Protein AF-0000000080875702 (afdb_homodimer)

Sequence (538 aa):
MCSTLTVSNNPQSLYNAQATLAHLDRAATNPGAPPAPENQNDMEVRQMTYETGHYTALGKGDSSLDGCLFVHSTDPLVLIEEIMQLFQSFEKRIISLREHQASLEHRVQTLTLCEDSYKPLRNRFISTFKRDILGNATSTDLGIIGEGNQSAECGDAIADAALYTDDGERSDAKTYTSLYGLHPLIVSQIRHQETIDILNAHATTIACKEKTVSDEFHRRFAHFITVFTEHGDGFEQGYLSGDPTEVTDAYWEFMRCLNTEVRWVGDSDMCSTLTVSNNPQSLYNAQATLAHLDRAATNPGAPPAPENQNDMEVRQMTYETGHYTALGKGDSSLDGCLFVHSTDPLVLIEEIMQLFQSFEKRIISLREHQASLEHRVQTLTLCEDSYKPLRNRFISTFKRDILGNATSTDLGIIGEGNQSAECGDAIADAALYTDDGERSDAKTYTSLYGLHPLIVSQIRHQETIDILNAHATTIACKEKTVSDEFHRRFAHFITVFTEHGDGFEQGYLSGDPTEVTDAYWEFMRCLNTEVRWVGDSD

Solvent-accessible surface area (backbone atoms only — not comparable to full-atom values): 30380 Å² total; per-residue (Å²): 133,83,76,74,78,72,61,52,100,48,79,56,39,63,41,50,36,50,47,52,47,49,54,53,40,61,74,70,58,70,86,76,64,72,80,71,79,78,65,76,72,75,62,59,65,73,69,74,73,76,63,94,79,76,63,70,78,72,85,86,66,74,80,74,59,78,62,52,67,70,66,57,47,91,46,67,59,52,29,47,51,38,50,36,52,45,50,50,53,49,43,52,48,49,52,52,51,48,52,51,40,52,52,44,50,51,48,40,54,56,34,47,54,42,45,61,68,43,44,43,47,47,51,16,47,54,30,45,28,28,45,74,66,69,66,68,53,46,71,66,31,52,52,39,34,52,48,13,58,52,55,67,60,45,44,49,55,55,62,51,19,49,39,51,65,66,87,52,77,46,82,62,56,65,59,50,22,70,42,50,68,46,52,42,79,60,47,62,65,50,68,32,61,68,62,46,49,53,31,15,50,48,22,24,48,69,54,31,82,57,43,44,69,43,71,65,38,54,51,36,45,52,49,28,49,50,43,38,66,72,66,39,90,37,57,61,68,56,61,86,47,81,72,78,43,72,48,33,51,30,46,53,53,32,57,49,30,65,68,71,33,51,43,54,63,79,65,69,130,132,81,75,75,78,72,60,51,100,48,79,54,36,61,41,49,35,51,47,51,47,51,54,50,41,62,74,71,58,72,85,76,65,73,81,72,80,80,66,78,72,75,62,58,64,76,69,72,70,76,62,91,81,78,57,69,77,70,86,85,67,73,80,75,57,79,64,54,68,69,65,55,47,90,44,67,62,51,27,48,51,38,50,36,51,46,49,52,53,49,44,52,50,47,53,53,52,48,53,49,41,51,52,44,50,51,49,40,53,56,36,47,54,42,46,60,66,44,44,43,48,48,49,17,46,56,31,46,30,28,45,73,65,69,65,68,51,48,73,65,31,52,51,39,33,52,50,13,58,51,55,67,60,45,44,48,54,54,64,50,19,49,39,50,64,66,86,52,78,46,82,61,55,65,61,50,22,70,42,50,67,45,51,41,78,58,49,62,66,51,68,31,60,69,60,47,49,53,32,15,50,47,21,24,48,70,55,32,82,56,42,44,68,42,72,65,38,54,51,35,47,51,48,27,48,50,45,37,65,72,66,36,85,48,52,56,80,52,63,85,46,82,73,79,43,73,48,32,51,31,46,54,53,32,58,50,29,66,68,71,34,52,42,54,64,80,63,68,132

Structure (mmCIF, N/CA/C/O backbone):
data_AF-0000000080875702-model_v1
#
loop_
_entity.id
_entity.type
_entity.pdbx_description
1 polymer 'Uncharacterized protein'
#
loop_
_atom_site.group_PDB
_atom_site.id
_atom_site.type_symbol
_atom_site.label_atom_id
_atom_site.label_alt_id
_atom_site.label_comp_id
_atom_site.label_asym_id
_atom_site.label_entity_id
_atom_site.label_seq_id
_atom_site.pdbx_PDB_ins_code
_atom_site.Cartn_x
_atom_site.Cartn_y
_atom_site.Cartn_z
_atom_site.occupancy
_atom_site.B_iso_or_equiv
_atom_site.auth_seq_id
_atom_site.auth_comp_id
_atom_site.auth_asym_id
_atom_site.auth_atom_id
_atom_site.pdbx_PDB_model_num
ATOM 1 N N . MET A 1 1 ? -19.891 39.625 5.598 1 17.98 1 MET A N 1
ATOM 2 C CA . MET A 1 1 ? -20.062 40.938 6.238 1 17.98 1 MET A CA 1
ATOM 3 C C . MET A 1 1 ? -19.016 41.156 7.328 1 17.98 1 MET A C 1
ATOM 5 O O . MET A 1 1 ? -18.938 40.375 8.281 1 17.98 1 MET A O 1
ATOM 9 N N . CYS A 1 2 ? -17.812 41.656 6.918 1 18.47 2 CYS A N 1
ATOM 10 C CA . CYS A 1 2 ? -16.547 41.875 7.629 1 18.47 2 CYS A CA 1
ATOM 11 C C . CYS A 1 2 ? -16.75 42.875 8.766 1 18.47 2 CYS A C 1
ATOM 13 O O . CYS A 1 2 ? -17.109 44.031 8.531 1 18.47 2 CYS A O 1
ATOM 15 N N . SER A 1 3 ? -17.375 42.375 9.828 1 20.73 3 SER A N 1
ATOM 16 C CA . SER A 1 3 ? -17.703 43.281 10.945 1 20.73 3 SER A CA 1
ATOM 17 C C . SER A 1 3 ? -16.516 44.125 11.344 1 20.73 3 SER A C 1
ATOM 19 O O . SER A 1 3 ? -15.391 43.656 11.438 1 20.73 3 SER A O 1
ATOM 21 N N . THR A 1 4 ? -16.547 45.375 10.914 1 21.2 4 THR A N 1
ATOM 22 C CA . THR A 1 4 ? -15.688 46.5 11.227 1 21.2 4 THR A CA 1
ATOM 23 C C . THR A 1 4 ? -15.461 46.625 12.727 1 21.2 4 THR A C 1
ATOM 25 O O . THR A 1 4 ? -16.422 46.656 13.508 1 21.2 4 THR A O 1
ATOM 28 N N . LEU A 1 5 ? -14.422 46 13.188 1 24.83 5 LEU A N 1
ATOM 29 C CA . LEU A 1 5 ? -14.008 46.156 14.578 1 24.83 5 LEU A CA 1
ATOM 30 C C . LEU A 1 5 ? -13.734 47.625 14.883 1 24.83 5 LEU A C 1
ATOM 32 O O . LEU A 1 5 ? -12.836 48.219 14.289 1 24.83 5 LEU A O 1
ATOM 36 N N . THR A 1 6 ? -14.789 48.375 15.016 1 24.23 6 THR A N 1
ATOM 37 C CA . THR A 1 6 ? -14.648 49.75 15.477 1 24.23 6 THR A CA 1
ATOM 38 C C . THR A 1 6 ? -13.914 49.812 16.812 1 24.23 6 THR A C 1
ATOM 40 O O . THR A 1 6 ? -14.375 49.219 17.797 1 24.23 6 THR A O 1
ATOM 43 N N . VAL A 1 7 ? -12.625 49.781 16.734 1 27.42 7 VAL A N 1
ATOM 44 C CA . VAL A 1 7 ? -11.773 49.938 17.906 1 27.42 7 VAL A CA 1
ATOM 45 C C . VAL A 1 7 ? -11.953 51.344 18.484 1 27.42 7 VAL A C 1
ATOM 47 O O . VAL A 1 7 ? -11.562 52.312 17.859 1 27.42 7 VAL A O 1
ATOM 50 N N . SER A 1 8 ? -13.172 51.719 18.812 1 26 8 SER A N 1
ATOM 51 C CA . SER A 1 8 ? -13.234 52.969 19.594 1 26 8 SER A CA 1
ATOM 52 C C . SER A 1 8 ? -12.266 52.938 20.766 1 26 8 SER A C 1
ATOM 54 O O . SER A 1 8 ? -11.891 51.844 21.234 1 26 8 SER A O 1
ATOM 56 N N . ASN A 1 9 ? -11.648 54.062 21.188 1 28.95 9 ASN A N 1
ATOM 57 C CA . ASN A 1 9 ? -10.859 54.344 22.375 1 28.95 9 ASN A CA 1
ATOM 58 C C . ASN A 1 9 ? -11.336 53.5 23.562 1 28.95 9 ASN A C 1
ATOM 60 O O . ASN A 1 9 ? -11.047 53.812 24.719 1 28.95 9 ASN A O 1
ATOM 64 N N . ASN A 1 10 ? -12.461 52.719 23.359 1 27.42 10 ASN A N 1
ATOM 65 C CA . ASN A 1 10 ? -13.156 52.031 24.438 1 27.42 10 ASN A CA 1
ATOM 66 C C . ASN A 1 10 ? -12.461 50.719 24.797 1 27.42 10 ASN A C 1
ATOM 68 O O . ASN A 1 10 ? -12.016 49.969 23.906 1 27.42 10 ASN A O 1
ATOM 72 N N . PRO A 1 11 ? -12 50.438 26.141 1 34.38 11 PRO A N 1
ATOM 73 C CA . PRO A 1 11 ? -11.492 49.219 26.797 1 34.38 11 PRO A CA 1
ATOM 74 C C . PRO A 1 11 ? -12.055 47.938 26.188 1 34.38 11 PRO A C 1
ATOM 76 O O . PRO A 1 11 ? -11.492 46.875 26.406 1 34.38 11 PRO A O 1
ATOM 79 N N . GLN A 1 12 ? -13 48.188 25.344 1 35.03 12 GLN A N 1
ATOM 80 C CA . GLN A 1 12 ? -13.703 47.062 24.797 1 35.03 12 GLN A CA 1
ATOM 81 C C . GLN A 1 12 ? -12.93 46.438 23.625 1 35.03 12 GLN A C 1
ATOM 83 O O . GLN A 1 12 ? -12.984 45.25 23.391 1 35.03 12 GLN A O 1
ATOM 88 N N . SER A 1 13 ? -12.289 47.344 22.906 1 37.03 13 SER A N 1
ATOM 89 C CA . SER A 1 13 ? -11.586 46.812 21.734 1 37.03 13 SER A CA 1
ATOM 90 C C . SER A 1 13 ? -10.438 45.906 22.156 1 37.03 13 SER A C 1
ATOM 92 O O . SER A 1 13 ? -10.18 44.875 21.5 1 37.03 13 SER A O 1
ATOM 94 N N . LEU A 1 14 ? -9.781 46.344 23.203 1 38.88 14 LEU A N 1
ATOM 95 C CA . LEU A 1 14 ? -8.734 45.5 23.734 1 38.88 14 LEU A CA 1
ATOM 96 C C . LEU A 1 14 ? -9.32 44.188 24.234 1 38.88 14 LEU A C 1
ATOM 98 O O . LEU A 1 14 ? -8.695 43.125 24.125 1 38.88 14 LEU A O 1
ATOM 102 N N . TYR A 1 15 ? -10.641 44.406 24.531 1 35.31 15 TYR A N 1
ATOM 103 C CA . TYR A 1 15 ? -11.383 43.219 25 1 35.31 15 TYR A CA 1
ATOM 104 C C . TYR A 1 15 ? -11.586 42.219 23.875 1 35.31 15 TYR A C 1
ATOM 106 O O . TYR A 1 15 ? -11.445 41 24.094 1 35.31 15 TYR A O 1
ATOM 114 N N . ASN A 1 16 ? -11.859 42.844 22.859 1 38 16 ASN A N 1
ATOM 115 C CA . ASN A 1 16 ? -12.164 41.969 21.719 1 38 16 ASN A CA 1
ATOM 116 C C . ASN A 1 16 ? -10.914 41.25 21.219 1 38 16 ASN A C 1
ATOM 118 O O . ASN A 1 16 ? -10.984 40.062 20.844 1 38 16 ASN A O 1
ATOM 122 N N . ALA A 1 17 ? -9.859 41.969 21.422 1 39.41 17 ALA A N 1
ATOM 123 C CA . ALA A 1 17 ? -8.625 41.312 20.984 1 39.41 17 ALA A CA 1
ATOM 124 C C . ALA A 1 17 ? -8.258 40.156 21.922 1 39.41 17 ALA A C 1
ATOM 126 O O . ALA A 1 17 ? -7.852 39.094 21.469 1 39.41 17 ALA A O 1
ATOM 127 N N . GLN A 1 18 ? -8.523 40.438 23.219 1 41.03 18 GLN A N 1
ATOM 128 C CA . GLN A 1 18 ? -8.219 39.438 24.234 1 41.03 18 GLN A CA 1
ATOM 129 C C . GLN A 1 18 ? -9.141 38.219 24.109 1 41.03 18 GLN A C 1
ATOM 131 O O . GLN A 1 18 ? -8.695 37.094 24.219 1 41.03 18 GLN A O 1
ATOM 136 N N . ALA A 1 19 ? -10.336 38.562 23.812 1 39.66 19 ALA A N 1
ATOM 137 C CA . ALA A 1 19 ? -11.328 37.5 23.641 1 39.66 19 ALA A CA 1
ATOM 138 C C . ALA A 1 19 ? -11.016 36.656 22.406 1 39.66 19 ALA A C 1
ATOM 140 O O . ALA A 1 19 ? -11.148 35.438 22.453 1 39.66 19 ALA A O 1
ATOM 141 N N . THR A 1 20 ? -10.711 37.312 21.438 1 39 20 THR A N 1
ATOM 142 C CA . THR A 1 20 ? -10.375 36.594 20.234 1 39 20 THR A CA 1
ATOM 143 C C . THR A 1 20 ? -9.156 35.688 20.438 1 39 20 THR A C 1
ATOM 145 O O . THR A 1 20 ? -9.125 34.562 19.984 1 39 20 THR A O 1
ATOM 148 N N . LEU A 1 21 ? -8.328 36.188 21.312 1 40.44 21 LEU A N 1
ATOM 149 C CA . LEU A 1 21 ? -7.117 35.438 21.609 1 40.44 21 LEU A CA 1
ATOM 150 C C . LEU A 1 21 ? -7.434 34.219 22.5 1 40.44 21 LEU A C 1
ATOM 152 O O . LEU A 1 21 ? -6.855 33.156 22.312 1 40.44 21 LEU A O 1
ATOM 156 N N . ALA A 1 22 ? -8.43 34.469 23.297 1 39.47 22 ALA A N 1
ATOM 157 C CA . ALA A 1 22 ? -8.875 33.375 24.172 1 39.47 22 ALA A CA 1
ATOM 158 C C . ALA A 1 22 ? -9.57 32.281 23.375 1 39.47 22 ALA A C 1
ATOM 160 O O . ALA A 1 22 ? -9.438 31.094 23.672 1 39.47 22 ALA A O 1
ATOM 161 N N . HIS A 1 23 ? -10.359 32.562 22.359 1 38.97 23 HIS A N 1
ATOM 162 C CA . HIS A 1 23 ? -11.086 31.625 21.531 1 38.97 23 HIS A CA 1
ATOM 163 C C . HIS A 1 23 ? -10.133 30.844 20.641 1 38.97 23 HIS A C 1
ATOM 165 O O . HIS A 1 23 ? -10.367 29.656 20.359 1 38.97 23 HIS A O 1
ATOM 171 N N . LEU A 1 24 ? -9.234 31.438 20.188 1 39.28 24 LEU A N 1
ATOM 172 C CA . LEU A 1 24 ? -8.281 30.797 19.297 1 39.28 24 LEU A CA 1
ATOM 173 C C . LEU A 1 24 ? -7.527 29.672 20 1 39.28 24 LEU A C 1
ATOM 175 O O . LEU A 1 24 ? -7.191 28.656 19.391 1 39.28 24 LEU A O 1
ATOM 179 N N . ASP A 1 25 ? -7.32 29.797 21.234 1 37.41 25 ASP A N 1
ATOM 180 C CA . ASP A 1 25 ? -6.574 28.812 22.016 1 37.41 25 ASP A CA 1
ATOM 181 C C . ASP A 1 25 ? -7.383 27.516 22.188 1 37.41 25 ASP A C 1
ATOM 183 O O . ASP A 1 25 ? -6.82 26.422 22.234 1 37.41 25 ASP A O 1
ATOM 187 N N . ARG A 1 26 ? -8.664 27.75 22.328 1 40.12 26 ARG A N 1
ATOM 188 C CA . ARG A 1 26 ? -9.516 26.578 22.547 1 40.12 26 ARG A CA 1
ATOM 189 C C . ARG A 1 26 ? -9.547 25.688 21.297 1 40.12 26 ARG A C 1
ATOM 191 O O . ARG A 1 26 ? -9.656 24.469 21.422 1 40.12 26 ARG A O 1
ATOM 198 N N . ALA A 1 27 ? -9.516 26.234 20.266 1 36 27 ALA A N 1
ATOM 199 C CA . ALA A 1 27 ? -9.648 25.438 19.062 1 36 27 ALA A CA 1
ATOM 200 C C . ALA A 1 27 ? -8.414 24.547 18.859 1 36 27 ALA A C 1
ATOM 202 O O . ALA A 1 27 ? -8.469 23.562 18.109 1 36 27 ALA A O 1
ATOM 203 N N . ALA A 1 28 ? -7.285 24.781 19.391 1 33.25 28 ALA A N 1
ATOM 204 C CA . ALA A 1 28 ? -6.086 24.016 19.062 1 33.25 28 ALA A CA 1
ATOM 205 C C . ALA A 1 28 ? -6 22.75 19.922 1 33.25 28 ALA A C 1
ATOM 207 O O . ALA A 1 28 ? -5.16 21.891 19.672 1 33.25 28 ALA A O 1
ATOM 208 N N . THR A 1 29 ? -6.664 22.656 21.109 1 29.97 29 THR A N 1
ATOM 209 C CA . THR A 1 29 ? -6.223 21.562 21.969 1 29.97 29 THR A CA 1
ATOM 210 C C . THR A 1 29 ? -6.844 20.25 21.531 1 29.97 29 THR A C 1
ATOM 212 O O . THR A 1 29 ? -6.164 19.219 21.5 1 29.97 29 THR A O 1
ATOM 215 N N . ASN A 1 30 ? -8.055 19.719 22.234 1 28.75 30 ASN A N 1
ATOM 216 C CA . ASN A 1 30 ? -8.445 18.312 22.344 1 28.75 30 ASN A CA 1
ATOM 217 C C . ASN A 1 30 ? -9.273 17.859 21.141 1 28.75 30 ASN A C 1
ATOM 219 O O . ASN A 1 30 ? -10.414 18.297 20.969 1 28.75 30 ASN A O 1
ATOM 223 N N . PRO A 1 31 ? -8.688 17.297 20.188 1 33 31 PRO A N 1
ATOM 224 C CA . PRO A 1 31 ? -9.484 16.781 19.062 1 33 31 PRO A CA 1
ATOM 225 C C . PRO A 1 31 ? -10.68 15.953 19.531 1 33 31 PRO A C 1
ATOM 227 O O . PRO A 1 31 ? -11.648 15.789 18.781 1 33 31 PRO A O 1
ATOM 230 N N . GLY A 1 32 ? -10.445 15.062 20.5 1 32.5 32 GLY A N 1
ATOM 231 C CA . GLY A 1 32 ? -11.43 14.016 20.719 1 32.5 32 GLY A CA 1
ATOM 232 C C . GLY A 1 32 ? -12.617 14.477 21.547 1 32.5 32 GLY A C 1
ATOM 233 O O . GLY A 1 32 ? -13.406 13.656 22.016 1 32.5 32 GLY A O 1
ATOM 234 N N . ALA A 1 33 ? -12.492 15.578 22.328 1 30.84 33 ALA A N 1
ATOM 235 C CA . ALA A 1 33 ? -13.578 15.711 23.281 1 30.84 33 ALA A CA 1
ATOM 236 C C . ALA A 1 33 ? -14.898 16.016 22.578 1 30.84 33 ALA A C 1
ATOM 238 O O . ALA A 1 33 ? -14.938 16.766 21.609 1 30.84 33 ALA A O 1
ATOM 239 N N . PRO A 1 34 ? -15.992 15.078 22.766 1 32.09 34 PRO A N 1
ATOM 240 C CA . PRO A 1 34 ? -17.312 15.297 22.203 1 32.09 34 PRO A CA 1
ATOM 241 C C . PRO A 1 34 ? -17.781 16.75 22.328 1 32.09 34 PRO A C 1
ATOM 243 O O . PRO A 1 34 ? -17.328 17.469 23.219 1 32.09 34 PRO A O 1
ATOM 246 N N . PRO A 1 35 ? -18.375 17.25 21.297 1 32.28 35 PRO A N 1
ATOM 247 C CA . PRO A 1 35 ? -18.875 18.625 21.375 1 32.28 35 PRO A CA 1
ATOM 248 C C . PRO A 1 35 ? -19.812 18.844 22.562 1 32.28 35 PRO A C 1
ATOM 250 O O . PRO A 1 35 ? -20.719 18.031 22.797 1 32.28 35 PRO A O 1
ATOM 253 N N . ALA A 1 36 ? -19.328 19.375 23.672 1 29.3 36 ALA A N 1
ATOM 254 C CA . ALA A 1 36 ? -20.219 19.672 24.766 1 29.3 36 ALA A CA 1
ATOM 255 C C . ALA A 1 36 ? -21.516 20.312 24.266 1 29.3 36 ALA A C 1
ATOM 257 O O . ALA A 1 36 ? -21.516 20.953 23.219 1 29.3 36 ALA A O 1
ATOM 258 N N . PRO A 1 37 ? -22.75 19.75 24.75 1 28.61 37 PRO A N 1
ATOM 259 C CA . PRO A 1 37 ? -24.047 20.312 24.359 1 28.61 37 PRO A CA 1
ATOM 260 C C . PRO A 1 37 ? -24.047 21.828 24.312 1 28.61 37 PRO A C 1
ATOM 262 O O . PRO A 1 37 ? -23.281 22.484 25.016 1 28.61 37 PRO A O 1
ATOM 265 N N . GLU A 1 38 ? -24.594 22.375 23.266 1 30.02 38 GLU A N 1
ATOM 266 C CA . GLU A 1 38 ? -24.844 23.781 22.969 1 30.02 38 GLU A CA 1
ATOM 267 C C . GLU A 1 38 ? -25.703 24.422 24.047 1 30.02 38 GLU A C 1
ATOM 269 O O . GLU A 1 38 ? -26.938 24.375 23.969 1 30.02 38 GLU A O 1
ATOM 274 N N . ASN A 1 39 ? -25.688 23.984 25.312 1 25.3 39 ASN A N 1
ATOM 275 C CA . ASN A 1 39 ? -26.531 24.875 26.094 1 25.3 39 ASN A CA 1
ATOM 276 C C . ASN A 1 39 ? -26.234 26.344 25.812 1 25.3 39 ASN A C 1
ATOM 278 O O . ASN A 1 39 ? -25.078 26.75 25.797 1 25.3 39 ASN A O 1
ATOM 282 N N . GLN A 1 40 ? -27.172 27.047 25.156 1 27.88 40 GLN A N 1
ATOM 283 C CA . GLN A 1 40 ? -27.359 28.422 24.703 1 27.88 40 GLN A CA 1
ATOM 284 C C . GLN A 1 40 ? -26.797 29.422 25.703 1 27.88 40 GLN A C 1
ATOM 286 O O . GLN A 1 40 ? -26.219 30.438 25.312 1 27.88 40 GLN A O 1
ATOM 291 N N . ASN A 1 41 ? -27.297 29.25 26.984 1 24.61 41 ASN A N 1
ATOM 292 C CA . ASN A 1 41 ? -27.125 30.359 27.906 1 24.61 41 ASN A CA 1
ATOM 293 C C . ASN A 1 41 ? -25.656 30.641 28.188 1 24.61 41 ASN A C 1
ATOM 295 O O . ASN A 1 41 ? -25.266 31.781 28.453 1 24.61 41 ASN A O 1
ATOM 299 N N . ASP A 1 42 ? -25.016 29.531 28.516 1 24.08 42 ASP A N 1
ATOM 300 C CA . ASP A 1 42 ? -23.828 29.812 29.328 1 24.08 42 ASP A CA 1
ATOM 301 C C . ASP A 1 42 ? -22.656 30.25 28.438 1 24.08 42 ASP A C 1
ATOM 303 O O . ASP A 1 42 ? -21.672 29.516 28.297 1 24.08 42 ASP A O 1
ATOM 307 N N . MET A 1 43 ? -22.922 30.469 27.266 1 27.28 43 MET A N 1
ATOM 308 C CA . MET A 1 43 ? -21.938 31.297 26.594 1 27.28 43 MET A CA 1
ATOM 309 C C . MET A 1 43 ? -21.719 32.594 27.359 1 27.28 43 MET A C 1
ATOM 311 O O . MET A 1 43 ? -22.156 33.656 26.938 1 27.28 43 MET A O 1
ATOM 315 N N . GLU A 1 44 ? -22.109 32.5 28.656 1 24.8 44 GLU A N 1
ATOM 316 C CA . GLU A 1 44 ? -21.656 33.688 29.359 1 24.8 44 GLU A CA 1
ATOM 317 C C . GLU A 1 44 ? -20.266 34.125 28.891 1 24.8 44 GLU A C 1
ATOM 319 O O . GLU A 1 44 ? -19.297 33.375 29.047 1 24.8 44 GLU A O 1
ATOM 324 N N . VAL A 1 45 ? -20.328 34.594 27.828 1 26.34 45 VAL A N 1
ATOM 325 C CA . VAL A 1 45 ? -19.25 35.531 27.5 1 26.34 45 VAL A CA 1
ATOM 326 C C . VAL A 1 45 ? -18.75 36.219 28.766 1 26.34 45 VAL A C 1
ATOM 328 O O . VAL A 1 45 ? -19.484 37.031 29.359 1 26.34 45 VAL A O 1
ATOM 331 N N . ARG A 1 46 ? -18.266 35.375 29.656 1 27.91 46 ARG A N 1
ATOM 332 C CA . ARG A 1 46 ? -17.688 36.062 30.812 1 27.91 46 ARG A CA 1
ATOM 333 C C . ARG A 1 46 ? -17.141 37.438 30.422 1 27.91 46 ARG A C 1
ATOM 335 O O . ARG A 1 46 ? -16.234 37.5 29.578 1 27.91 46 ARG A O 1
ATOM 342 N N . GLN A 1 47 ? -18.016 38.406 30.422 1 26.42 47 GLN A N 1
ATOM 343 C CA . GLN A 1 47 ? -17.766 39.844 30.453 1 26.42 47 GLN A CA 1
ATOM 344 C C . GLN A 1 47 ? -16.547 40.188 31.312 1 26.42 47 GLN A C 1
ATOM 346 O O . GLN A 1 47 ? -16.578 39.969 32.531 1 26.42 47 GLN A O 1
ATOM 351 N N . MET A 1 48 ? -15.453 39.844 30.859 1 27.64 48 MET A N 1
ATOM 352 C CA . MET A 1 48 ? -14.328 40.438 31.578 1 27.64 48 MET A CA 1
ATOM 353 C C . MET A 1 48 ? -14.555 41.938 31.797 1 27.64 48 MET A C 1
ATOM 355 O O . MET A 1 48 ? -14.656 42.719 30.844 1 27.64 48 MET A O 1
ATOM 359 N N . THR A 1 49 ? -15.5 42.188 32.688 1 25.22 49 THR A N 1
ATOM 360 C CA . THR A 1 49 ? -15.523 43.562 33.219 1 25.22 49 THR A CA 1
ATOM 361 C C . THR A 1 49 ? -14.109 44.031 33.5 1 25.22 49 THR A C 1
ATOM 363 O O . THR A 1 49 ? -13.383 43.469 34.281 1 25.22 49 THR A O 1
ATOM 366 N N . TYR A 1 50 ? -13.531 44.531 32.5 1 27.11 50 TYR A N 1
ATOM 367 C CA . TYR A 1 50 ? -12.328 45.344 32.594 1 27.11 50 TYR A CA 1
ATOM 368 C C . TYR A 1 50 ? -12.531 46.5 33.562 1 27.11 50 TYR A C 1
ATOM 370 O O . TYR A 1 50 ? -13.156 47.5 33.219 1 27.11 50 TYR A O 1
ATOM 378 N N . GLU A 1 51 ? -12.914 46.188 34.812 1 25.38 51 GLU 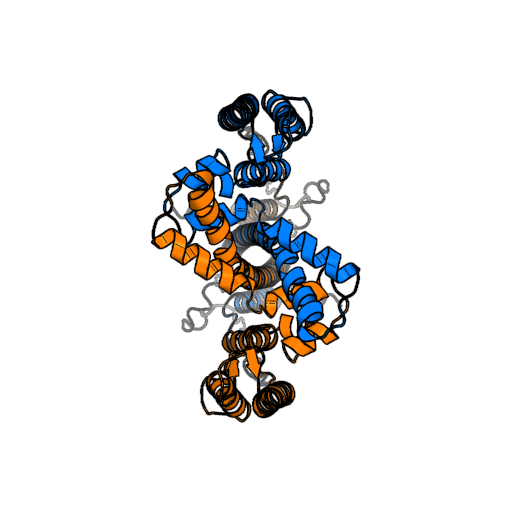A N 1
ATOM 379 C CA . GLU A 1 51 ? -12.562 47.312 35.688 1 25.38 51 GLU A CA 1
ATOM 380 C C . GLU A 1 51 ? -11.094 47.656 35.531 1 25.38 51 GLU A C 1
ATOM 382 O O . GLU A 1 51 ? -10.273 46.844 35.156 1 25.38 51 GLU A O 1
ATOM 387 N N . THR A 1 52 ? -10.547 48.938 35.812 1 26.88 52 THR A N 1
ATOM 388 C CA . THR A 1 52 ? -9.195 49.469 35.812 1 26.88 52 THR A CA 1
ATOM 389 C C . THR A 1 52 ? -8.172 48.375 36.062 1 26.88 52 THR A C 1
ATOM 391 O O . THR A 1 52 ? -7.137 48.312 35.406 1 26.88 52 THR A O 1
ATOM 394 N N . GLY A 1 53 ? -7.918 48.031 37.406 1 24.27 53 GLY A N 1
ATOM 395 C CA . GLY A 1 53 ? -6.738 47.5 38.062 1 24.27 53 GLY A CA 1
ATOM 396 C C . GLY A 1 53 ? -6.414 46.094 37.656 1 24.27 53 GLY A C 1
ATOM 397 O O . GLY A 1 53 ? -5.289 45.812 37.25 1 24.27 53 GLY A O 1
ATOM 398 N N . HIS A 1 54 ? -6.988 45.062 38.438 1 23.5 54 HIS A N 1
ATOM 399 C CA . HIS A 1 54 ? -6.5 43.719 38.719 1 23.5 54 HIS A CA 1
ATOM 400 C C . HIS A 1 54 ? -6.926 42.719 37.656 1 23.5 54 HIS A C 1
ATOM 402 O O . HIS A 1 54 ? -8.117 42.531 37.406 1 23.5 54 HIS A O 1
ATOM 408 N N . TYR A 1 55 ? -6.195 42.688 36.562 1 28.03 55 TYR A N 1
ATOM 409 C CA . TYR A 1 55 ? -6.375 41.625 35.625 1 28.03 55 TYR A CA 1
ATOM 410 C C . TYR A 1 55 ? -6.367 40.25 36.312 1 28.03 55 TYR A C 1
ATOM 412 O O . TYR A 1 55 ? -5.387 39.906 36.969 1 28.03 55 TYR A O 1
ATOM 420 N N . THR A 1 56 ? -7.371 39.938 37.062 1 25.2 56 THR A N 1
ATOM 421 C CA . THR A 1 56 ? -7.258 38.656 37.719 1 25.2 56 THR A CA 1
ATOM 422 C C . THR A 1 56 ? -7.152 37.531 36.656 1 25.2 56 THR A C 1
ATOM 424 O O . THR A 1 56 ? -7.918 37.5 35.719 1 25.2 56 THR A O 1
ATOM 427 N N . ALA A 1 57 ? -5.988 36.875 36.625 1 26.89 57 ALA A N 1
ATOM 428 C CA . ALA A 1 57 ? -5.594 35.562 36.094 1 26.89 57 ALA A CA 1
ATOM 429 C C . ALA A 1 57 ? -6.758 34.594 36.156 1 26.89 57 ALA A C 1
ATOM 431 O O . ALA A 1 57 ? -7.324 34.344 37.219 1 26.89 57 ALA A O 1
ATOM 432 N N . LEU A 1 58 ? -7.605 34.656 35.312 1 27.77 58 LEU A N 1
ATOM 433 C CA . LEU A 1 58 ? -8.578 33.562 35.406 1 27.77 58 LEU A CA 1
ATOM 434 C C . LEU A 1 58 ? -7.906 32.281 35.844 1 27.77 58 LEU A C 1
ATOM 436 O O . LEU A 1 58 ? -6.684 32.125 35.781 1 27.77 58 LEU A O 1
ATOM 440 N N . GLY A 1 59 ? -8.828 31.172 36.062 1 24.61 59 GLY A N 1
ATOM 441 C CA . GLY A 1 59 ? -8.695 29.938 36.812 1 24.61 59 GLY A CA 1
ATOM 442 C C . GLY A 1 59 ? -7.551 29.062 36.344 1 24.61 59 GLY A C 1
ATOM 443 O O . GLY A 1 59 ? -7.254 29.016 35.156 1 24.61 59 GLY A O 1
ATOM 444 N N . LYS A 1 60 ? -6.5 28.781 37.062 1 30.45 60 LYS A N 1
ATOM 445 C CA . LYS A 1 60 ? -5.438 27.781 37.219 1 30.45 60 LYS A CA 1
ATOM 446 C C . LYS A 1 60 ? -5.875 26.422 36.656 1 30.45 60 LYS A C 1
ATOM 448 O O . LYS A 1 60 ? -5.125 25.453 36.719 1 30.45 60 LYS A O 1
ATOM 453 N N . GLY A 1 61 ? -7.164 26.125 36.594 1 26.5 61 GLY A N 1
ATOM 454 C CA . GLY A 1 61 ? -7.395 24.688 36.594 1 26.5 61 GLY A CA 1
ATOM 455 C C . GLY A 1 61 ? -6.914 23.984 35.344 1 26.5 61 GLY A C 1
ATOM 456 O O . GLY A 1 61 ? -6.223 22.969 35.406 1 26.5 61 GLY A O 1
ATOM 457 N N . ASP A 1 62 ? -7.766 24 34.25 1 28.48 62 ASP A N 1
ATOM 458 C CA . ASP A 1 62 ? -7.562 22.891 33.312 1 28.48 62 ASP A CA 1
ATOM 459 C C . ASP A 1 62 ? -6.348 23.156 32.406 1 28.48 62 ASP A C 1
ATOM 461 O O . ASP A 1 62 ? -6.176 24.25 31.891 1 28.48 62 ASP A O 1
ATOM 465 N N . SER A 1 63 ? -5.164 22.422 32.625 1 29.72 63 SER A N 1
ATOM 466 C CA . SER A 1 63 ? -3.877 22.203 31.984 1 29.72 63 SER A CA 1
ATOM 467 C C . SER A 1 63 ? -3.951 22.516 30.484 1 29.72 63 SER A C 1
ATOM 469 O O . SER A 1 63 ? -2.928 22.547 29.797 1 29.72 63 SER A O 1
ATOM 471 N N . SER A 1 64 ? -5.078 22.391 29.938 1 29.11 64 SER A N 1
ATOM 472 C CA . SER A 1 64 ? -5.203 22.406 28.484 1 29.11 64 SER A CA 1
ATOM 473 C C . SER A 1 64 ? -5.125 23.828 27.938 1 29.11 64 SER A C 1
ATOM 475 O O . SER A 1 64 ? -5.172 24.047 26.734 1 29.11 64 SER A O 1
ATOM 477 N N . LEU A 1 65 ? -5.359 24.828 28.797 1 29.61 65 LEU A N 1
ATOM 478 C CA . LEU A 1 65 ? -5.332 26.234 28.406 1 29.61 65 LEU A CA 1
ATOM 479 C C . LEU A 1 65 ? -3.896 26.75 28.328 1 29.61 65 LEU A C 1
ATOM 481 O O . LEU A 1 65 ? -3.605 27.859 28.797 1 29.61 65 LEU A O 1
ATOM 485 N N . ASP A 1 66 ? -2.865 26.016 28.25 1 32.25 66 ASP A N 1
ATOM 486 C CA . ASP A 1 66 ? -1.478 26.469 28.297 1 32.25 66 ASP A CA 1
ATOM 487 C C . ASP A 1 66 ? -1.236 27.625 27.344 1 32.25 66 ASP A C 1
ATOM 489 O O . ASP A 1 66 ? -0.151 28.203 27.328 1 32.25 66 ASP A O 1
ATOM 493 N N . GLY A 1 67 ? -2.121 27.906 26.359 1 31 67 GLY A N 1
ATOM 494 C CA . GLY A 1 67 ? -1.716 28.906 25.391 1 31 67 GLY A CA 1
ATOM 495 C C . GLY A 1 67 ? -2.396 30.25 25.578 1 31 67 GLY A C 1
ATOM 496 O O . GLY A 1 67 ? -2.469 31.047 24.641 1 31 67 GLY A O 1
ATOM 497 N N . CYS A 1 68 ? -3.258 30.312 26.484 1 32.44 68 CYS A N 1
ATOM 498 C CA . CYS A 1 68 ? -3.932 31.609 26.625 1 32.44 68 CYS A CA 1
ATOM 499 C C . CYS A 1 68 ? -2.947 32.688 27.031 1 32.44 68 CYS A C 1
ATOM 501 O O . CYS A 1 68 ? -2.207 32.531 28 1 32.44 68 CYS A O 1
ATOM 503 N N . LEU A 1 69 ? -2.494 33.406 25.953 1 33.69 69 LEU A N 1
ATOM 504 C CA . LEU A 1 69 ? -1.696 34.594 26.328 1 33.69 69 LEU A CA 1
ATOM 505 C C . LEU A 1 69 ? -2.525 35.562 27.141 1 33.69 69 LEU A C 1
ATOM 507 O O . LEU A 1 69 ? -3.564 36.062 26.672 1 33.69 69 LEU A O 1
ATOM 511 N N . PHE A 1 70 ? -2.531 35.5 28.391 1 33.81 70 PHE A N 1
ATOM 512 C CA . PHE A 1 70 ? -3.111 36.469 29.297 1 33.81 70 PHE A CA 1
ATOM 513 C C . PHE A 1 70 ? -2.328 37.781 29.25 1 33.81 70 PHE A C 1
ATOM 515 O O . PHE A 1 70 ? -1.106 37.781 29.422 1 33.81 70 PHE A O 1
ATOM 522 N N . VAL A 1 71 ? -2.852 38.656 28.406 1 37 71 VAL A N 1
ATOM 523 C CA . VAL A 1 71 ? -2.227 39.969 28.5 1 37 71 VAL A CA 1
ATOM 524 C C . VAL A 1 71 ? -2.619 40.625 29.812 1 37 71 VAL A C 1
ATOM 526 O O . VAL A 1 71 ? -3.807 40.812 30.078 1 37 71 VAL A O 1
ATOM 529 N N . HIS A 1 72 ? -1.925 40.406 30.812 1 38.59 72 HIS A N 1
ATOM 530 C CA . HIS A 1 72 ? -2.221 40.938 32.125 1 38.59 72 HIS A CA 1
ATOM 531 C C . HIS A 1 72 ? -1.844 42.406 32.25 1 38.59 72 HIS A C 1
ATOM 533 O O . HIS A 1 72 ? -2.34 43.094 33.125 1 38.59 72 HIS A O 1
ATOM 539 N N . SER A 1 73 ? -0.881 42.812 31.5 1 40.81 73 SER A N 1
ATOM 540 C CA . SER A 1 73 ? -0.344 44.062 32 1 40.81 73 SER A CA 1
ATOM 541 C C . SER A 1 73 ? -1.083 45.281 31.422 1 40.81 73 SER A C 1
ATOM 543 O O . SER A 1 73 ? -1.444 45.25 30.234 1 40.81 73 SER A O 1
ATOM 545 N N . THR A 1 74 ? -1.709 46.156 32.25 1 48 74 THR A N 1
ATOM 546 C CA . THR A 1 74 ? -2.217 47.469 31.859 1 48 74 THR A CA 1
ATOM 547 C C . THR A 1 74 ? -1.12 48.312 31.219 1 48 74 THR A C 1
ATOM 549 O O . THR A 1 74 ? -1.401 49.344 30.609 1 48 74 THR A O 1
ATOM 552 N N . ASP A 1 75 ? 0.091 47.844 31.391 1 52.59 75 ASP A N 1
ATOM 553 C CA . ASP A 1 75 ? 1.22 48.5 30.734 1 52.59 75 ASP A CA 1
ATOM 554 C C . ASP A 1 75 ? 1.327 48.094 29.266 1 52.59 75 ASP A C 1
ATOM 556 O O . ASP A 1 75 ? 1.487 46.906 28.969 1 52.59 75 ASP A O 1
ATOM 560 N N . PRO A 1 76 ? 0.928 48.969 28.422 1 54.88 76 PRO A N 1
ATOM 561 C CA . PRO A 1 76 ? 0.942 48.719 26.984 1 54.88 76 PRO A CA 1
ATOM 562 C C . PRO A 1 76 ? 2.201 47.969 26.531 1 54.88 76 PRO A C 1
ATOM 564 O O . PRO A 1 76 ? 2.139 47.125 25.641 1 54.88 76 PRO A O 1
ATOM 567 N N . LEU A 1 77 ? 3.186 48.219 27.297 1 55.09 77 LEU A N 1
ATOM 568 C CA . LEU A 1 77 ? 4.445 47.594 26.906 1 55.09 77 LEU A CA 1
ATOM 569 C C . LEU A 1 77 ? 4.441 46.125 27.266 1 55.09 77 LEU A C 1
ATOM 571 O O . LEU A 1 77 ? 4.914 45.281 26.484 1 55.09 77 LEU A O 1
ATOM 575 N N . VAL A 1 78 ? 3.963 45.844 28.406 1 59.72 78 VAL A N 1
ATOM 576 C CA . VAL A 1 78 ? 3.869 44.469 28.828 1 59.72 78 VAL A CA 1
ATOM 577 C C . VAL A 1 78 ? 2.896 43.719 27.922 1 59.72 78 VAL A C 1
ATOM 579 O O . VAL A 1 78 ? 3.145 42.562 27.562 1 59.72 78 VAL A O 1
ATOM 582 N N . LEU A 1 79 ? 1.932 44.438 27.484 1 59.16 79 LEU A N 1
ATOM 583 C CA . LEU A 1 79 ? 0.94 43.844 26.609 1 59.16 79 LEU A CA 1
ATOM 584 C C . LEU A 1 79 ? 1.564 43.469 25.266 1 59.16 79 LEU A C 1
ATOM 586 O O . LEU A 1 79 ? 1.3 42.375 24.734 1 59.16 79 LEU A O 1
ATOM 590 N N . ILE A 1 80 ? 2.348 44.344 24.859 1 58.47 80 ILE A N 1
ATOM 591 C CA . ILE A 1 80 ? 2.982 44.094 23.562 1 58.47 80 ILE A CA 1
ATOM 592 C C . ILE A 1 80 ? 3.936 42.906 23.672 1 58.47 80 ILE A C 1
ATOM 594 O O . ILE A 1 80 ? 3.996 42.062 22.766 1 58.47 80 ILE A O 1
ATOM 598 N N . GLU A 1 81 ? 4.582 42.844 24.797 1 61.19 81 GLU A N 1
ATOM 599 C CA . GLU A 1 81 ? 5.504 41.75 25.016 1 61.19 81 GLU A CA 1
ATOM 600 C C . GLU A 1 81 ? 4.762 40.406 25.047 1 61.19 81 GLU A C 1
ATOM 602 O O . GLU A 1 81 ? 5.223 39.438 24.484 1 61.19 81 GLU A O 1
ATOM 607 N N . GLU A 1 82 ? 3.691 40.406 25.656 1 63.62 82 GLU A N 1
ATOM 608 C CA . GLU A 1 82 ? 2.885 39.188 25.766 1 63.62 82 GLU A CA 1
ATOM 609 C C . GLU A 1 82 ? 2.354 38.781 24.391 1 63.62 82 GLU A C 1
ATOM 611 O O . GLU A 1 82 ? 2.344 37.594 24.062 1 63.62 82 GLU A O 1
ATOM 616 N N . ILE A 1 83 ? 2.049 39.719 23.625 1 61.88 83 ILE A N 1
ATOM 617 C CA . ILE A 1 83 ? 1.525 39.469 22.297 1 61.88 83 ILE A CA 1
ATOM 618 C C . ILE A 1 83 ? 2.633 38.906 21.406 1 61.88 83 ILE A C 1
ATOM 620 O O . ILE A 1 83 ? 2.404 37.969 20.641 1 61.88 83 ILE A O 1
ATOM 624 N N . MET A 1 84 ? 3.723 39.438 21.672 1 62.22 84 MET A N 1
ATOM 625 C CA . MET A 1 84 ? 4.859 38.938 20.891 1 62.22 84 MET A CA 1
ATOM 626 C C . MET A 1 84 ? 5.203 37.5 21.25 1 62.22 84 MET A C 1
ATOM 628 O O . MET A 1 84 ? 5.527 36.719 20.359 1 62.22 84 MET A O 1
ATOM 632 N N . GLN A 1 85 ? 5.105 37.188 22.453 1 71.25 85 GLN A N 1
ATOM 633 C CA . GLN A 1 85 ? 5.352 35.812 22.875 1 71.25 85 GLN A CA 1
ATOM 634 C C . GLN A 1 85 ? 4.32 34.844 22.297 1 71.25 85 GLN A C 1
ATOM 636 O O . GLN A 1 85 ? 4.66 33.719 21.891 1 71.25 85 GLN A O 1
ATOM 641 N N . LEU A 1 86 ? 3.219 35.344 22.188 1 70.38 86 LEU A N 1
ATOM 642 C CA . LEU A 1 86 ? 2.152 34.531 21.609 1 70.38 86 LEU A CA 1
ATOM 643 C C . LEU A 1 86 ? 2.396 34.281 20.125 1 70.38 86 LEU A C 1
ATOM 645 O O . LEU A 1 86 ? 2.207 33.188 19.641 1 70.38 86 LEU A O 1
ATOM 649 N N . PHE A 1 87 ? 2.854 35.281 19.516 1 66.56 87 PHE A N 1
ATOM 650 C CA . PHE A 1 87 ? 3.16 35.156 18.094 1 66.56 87 PHE A CA 1
ATOM 651 C C . PHE A 1 87 ? 4.273 34.125 17.875 1 66.56 87 PHE A C 1
ATOM 653 O O . PHE A 1 87 ? 4.195 33.312 16.953 1 66.56 87 PHE A O 1
ATOM 660 N N . GLN A 1 88 ? 5.176 34.219 18.734 1 74 88 GLN A N 1
ATOM 661 C CA . GLN A 1 88 ? 6.281 33.281 18.609 1 74 88 GLN A CA 1
ATOM 662 C C . GLN A 1 88 ? 5.812 31.859 18.828 1 74 88 GLN A C 1
ATOM 664 O O . GLN A 1 88 ? 6.258 30.938 18.141 1 74 88 GLN A O 1
ATOM 669 N N . SER A 1 89 ? 4.988 31.75 19.734 1 78.5 89 SER A N 1
ATOM 670 C CA . SER A 1 89 ? 4.449 30.422 20 1 78.5 89 SER A CA 1
ATOM 671 C C . SER A 1 89 ? 3.658 29.891 18.812 1 78.5 89 SER A C 1
ATOM 673 O O . SER A 1 89 ? 3.775 28.719 18.453 1 78.5 89 SER A O 1
ATOM 675 N N . PHE A 1 90 ? 2.928 30.766 18.141 1 74.44 90 PHE A N 1
ATOM 676 C CA . PHE A 1 90 ? 2.152 30.375 16.969 1 74.44 90 PHE A CA 1
ATOM 677 C C . PHE A 1 90 ? 3.07 30 15.812 1 74.44 90 PHE A C 1
ATOM 679 O O . PHE A 1 90 ? 2.824 29.016 15.109 1 74.44 90 PHE A O 1
ATOM 686 N N . GLU A 1 91 ? 3.982 30.672 15.727 1 74.75 91 GLU A N 1
ATOM 687 C CA . GLU A 1 91 ? 4.938 30.391 14.656 1 74.75 91 GLU A CA 1
ATOM 688 C C . GLU A 1 91 ? 5.602 29.031 14.844 1 74.75 91 GLU A C 1
ATOM 690 O O . GLU A 1 91 ? 5.734 28.266 13.891 1 74.75 91 GLU A O 1
ATOM 695 N N . LYS A 1 92 ? 5.996 28.844 16.031 1 82.06 92 LYS A N 1
ATOM 696 C CA . LYS A 1 92 ? 6.609 27.547 16.328 1 82.06 92 LYS A CA 1
ATOM 697 C C . LYS A 1 92 ? 5.641 26.406 16.047 1 82.06 92 LYS A C 1
ATOM 699 O O . LYS A 1 92 ? 6.035 25.359 15.516 1 82.06 92 LYS A O 1
ATOM 704 N N . ARG A 1 93 ? 4.465 26.688 16.359 1 83.56 93 ARG A N 1
ATOM 705 C CA . ARG A 1 93 ? 3.451 25.656 16.125 1 83.56 93 ARG A CA 1
ATOM 706 C C . ARG A 1 93 ? 3.227 25.438 14.641 1 83.56 93 ARG A C 1
ATOM 708 O O . ARG A 1 93 ? 3.111 24.297 14.195 1 83.56 93 ARG A O 1
ATOM 715 N N . ILE A 1 94 ? 3.195 26.406 13.922 1 82.56 94 ILE A N 1
ATOM 716 C CA . ILE A 1 94 ? 2.969 26.312 12.484 1 82.56 94 ILE A CA 1
ATOM 717 C C . ILE A 1 94 ? 4.137 25.594 11.82 1 82.56 94 ILE A C 1
ATOM 719 O O . ILE A 1 94 ? 3.932 24.719 10.977 1 82.56 94 ILE A O 1
ATOM 723 N N . ILE A 1 95 ? 5.289 25.906 12.281 1 85.38 95 ILE A N 1
ATOM 724 C CA . ILE A 1 95 ? 6.477 25.25 11.742 1 85.38 95 ILE A CA 1
ATOM 725 C C . ILE A 1 95 ? 6.426 23.75 12.047 1 85.38 95 ILE A C 1
ATOM 727 O O . ILE A 1 95 ? 6.668 22.922 11.172 1 85.38 95 ILE A O 1
ATOM 731 N N . SER A 1 96 ? 6.055 23.438 13.227 1 90.12 96 SER A N 1
ATOM 732 C CA . SER A 1 96 ? 5.961 22.031 13.633 1 90.12 96 SER A CA 1
ATOM 733 C C . SER A 1 96 ? 4.91 21.297 12.812 1 90.12 96 SER A C 1
ATOM 735 O O . SER A 1 96 ? 5.148 20.172 12.367 1 90.12 96 SER A O 1
ATOM 737 N N . LEU A 1 97 ? 3.828 21.938 12.555 1 89.44 97 LEU A N 1
ATOM 738 C CA . LEU A 1 97 ? 2.748 21.328 11.789 1 89.44 97 LEU A CA 1
ATOM 739 C C . LEU A 1 97 ? 3.16 21.125 10.336 1 89.44 97 LEU A C 1
ATOM 741 O O . LEU A 1 97 ? 2.854 20.094 9.734 1 89.44 97 LEU A O 1
ATOM 745 N N . ARG A 1 98 ? 3.877 21.953 9.859 1 88.56 98 ARG A N 1
ATOM 746 C CA . ARG A 1 98 ? 4.332 21.859 8.477 1 88.56 98 ARG A CA 1
ATOM 747 C C . ARG A 1 98 ? 5.352 20.734 8.312 1 88.56 98 ARG A C 1
ATOM 749 O O . ARG A 1 98 ? 5.332 20 7.32 1 88.56 98 ARG A O 1
ATOM 756 N N . GLU A 1 99 ? 6.203 20.641 9.258 1 91.06 99 GLU A N 1
ATOM 757 C CA . GLU A 1 99 ? 7.188 19.562 9.234 1 91.06 99 GLU A CA 1
ATOM 758 C C . GLU A 1 99 ? 6.512 18.188 9.32 1 91.06 99 GLU A C 1
ATOM 760 O O . GLU A 1 99 ? 6.863 17.266 8.586 1 91.06 99 GLU A O 1
ATOM 765 N N . HIS A 1 100 ? 5.594 18.188 10.18 1 93.81 100 HIS A N 1
ATOM 766 C CA . HIS A 1 100 ? 4.848 16.938 10.305 1 93.81 100 HIS A CA 1
ATOM 767 C C . HIS A 1 100 ? 4.066 16.625 9.031 1 93.81 100 HIS A C 1
ATOM 769 O O . HIS A 1 100 ? 4.023 15.477 8.586 1 93.81 100 HIS A O 1
ATOM 775 N N . GLN A 1 101 ? 3.527 17.578 8.469 1 91.81 101 GLN A N 1
ATOM 776 C CA . GLN A 1 101 ? 2.791 17.422 7.219 1 91.81 101 GLN A CA 1
ATOM 777 C C . GLN A 1 101 ? 3.705 16.938 6.098 1 91.81 101 GLN A C 1
ATOM 779 O O . GLN A 1 101 ? 3.328 16.047 5.324 1 91.81 101 GLN A O 1
ATOM 784 N N . ALA A 1 102 ? 4.801 17.5 6.07 1 90.5 102 ALA A N 1
ATOM 785 C CA . ALA A 1 102 ? 5.766 17.094 5.055 1 90.5 102 ALA A CA 1
ATOM 786 C C . ALA A 1 102 ? 6.152 15.625 5.23 1 90.5 102 ALA A C 1
ATOM 788 O O . ALA A 1 102 ? 6.266 14.883 4.25 1 90.5 102 ALA A O 1
ATOM 789 N N . SER A 1 103 ? 6.309 15.25 6.434 1 92.31 103 SER A N 1
ATOM 790 C CA . SER A 1 103 ? 6.633 13.859 6.73 1 92.31 103 SER A CA 1
ATOM 791 C C . SER A 1 103 ? 5.496 12.93 6.32 1 92.31 103 SER A C 1
ATOM 793 O O . SER A 1 103 ? 5.738 11.875 5.723 1 92.31 103 SER A O 1
ATOM 795 N N . LEU A 1 104 ? 4.336 13.359 6.578 1 93.81 104 LEU A N 1
ATOM 796 C CA . LEU A 1 104 ? 3.17 12.562 6.215 1 93.81 104 LEU A CA 1
ATOM 797 C C . LEU A 1 104 ? 3.018 12.484 4.699 1 93.81 104 LEU A C 1
ATOM 799 O O . LEU A 1 104 ? 2.668 11.43 4.156 1 93.81 104 LEU A O 1
ATOM 803 N N . GLU A 1 105 ? 3.279 13.516 4.113 1 91.62 105 GLU A N 1
ATOM 804 C CA . GLU A 1 105 ? 3.186 13.539 2.656 1 91.62 105 GLU A CA 1
ATOM 805 C C . GLU A 1 105 ? 4.203 12.594 2.023 1 91.62 105 GLU A C 1
ATOM 807 O O . GLU A 1 105 ? 3.889 11.883 1.064 1 91.62 105 GLU A O 1
ATOM 812 N N . HIS A 1 106 ? 5.301 12.586 2.57 1 88.69 106 HIS A N 1
ATOM 813 C CA . HIS A 1 106 ? 6.328 11.664 2.104 1 88.69 106 HIS A CA 1
ATOM 814 C C . HIS A 1 106 ? 5.902 10.211 2.312 1 88.69 106 HIS A C 1
ATOM 816 O O . HIS A 1 106 ? 6.062 9.383 1.419 1 88.69 106 HIS A O 1
ATOM 822 N N . ARG A 1 107 ? 5.402 9.992 3.393 1 90.81 107 ARG A N 1
ATOM 823 C CA . ARG A 1 107 ? 4.934 8.648 3.695 1 90.81 107 ARG A CA 1
ATOM 824 C C . ARG A 1 107 ? 3.801 8.242 2.76 1 90.81 107 ARG A C 1
ATOM 826 O O . ARG A 1 107 ? 3.766 7.105 2.275 1 90.81 107 ARG A O 1
ATOM 833 N N . VAL A 1 108 ? 2.98 9.133 2.541 1 91.69 108 VAL A N 1
ATOM 834 C CA . VAL A 1 108 ? 1.876 8.867 1.623 1 91.69 108 VAL A CA 1
ATOM 835 C C . VAL A 1 108 ? 2.422 8.547 0.235 1 91.69 108 VAL A C 1
ATOM 837 O O . VAL A 1 108 ? 1.944 7.621 -0.427 1 91.69 108 VAL A O 1
ATOM 840 N N . GLN A 1 109 ? 3.357 9.219 -0.148 1 88.56 109 GLN A N 1
ATOM 841 C CA . GLN A 1 109 ? 3.949 8.977 -1.459 1 88.56 109 GLN A CA 1
ATOM 842 C C . GLN A 1 109 ? 4.543 7.574 -1.541 1 88.56 109 GLN A C 1
ATOM 844 O O . GLN A 1 109 ? 4.297 6.844 -2.504 1 88.56 109 GLN A O 1
ATOM 849 N N . THR A 1 110 ? 5.223 7.211 -0.571 1 86.94 110 THR A N 1
ATOM 850 C CA . THR A 1 110 ? 5.855 5.898 -0.53 1 86.94 110 THR A CA 1
ATOM 851 C C . THR A 1 110 ? 4.805 4.793 -0.494 1 86.94 110 THR A C 1
ATOM 853 O O . THR A 1 110 ? 4.898 3.816 -1.242 1 86.94 110 THR A O 1
ATOM 856 N N . LEU A 1 111 ? 3.846 5.023 0.293 1 91.38 111 LEU A N 1
ATOM 857 C CA . LEU A 1 111 ? 2.807 4.012 0.457 1 91.38 111 LEU A CA 1
ATOM 858 C C . LEU A 1 111 ? 1.953 3.902 -0.802 1 91.38 111 LEU A C 1
ATOM 860 O O . LEU A 1 111 ? 1.459 2.82 -1.129 1 91.38 111 LEU A O 1
ATOM 864 N N . THR A 1 112 ? 1.872 5.023 -1.448 1 90.5 112 THR A N 1
ATOM 865 C CA . THR A 1 112 ? 1.112 5.02 -2.693 1 90.5 112 THR A CA 1
ATOM 866 C C . THR A 1 112 ? 1.801 4.148 -3.742 1 90.5 112 THR A C 1
ATOM 868 O O . THR A 1 112 ? 1.136 3.451 -4.512 1 90.5 112 THR A O 1
ATOM 871 N N . LEU A 1 113 ? 3.064 4.145 -3.762 1 88.06 113 LEU A N 1
ATOM 872 C CA . LEU A 1 113 ? 3.807 3.281 -4.672 1 88.06 113 LEU A CA 1
ATOM 873 C C . LEU A 1 113 ? 3.51 1.812 -4.391 1 88.06 113 LEU A C 1
ATOM 875 O O . LEU A 1 113 ? 3.32 1.024 -5.32 1 88.06 113 LEU A O 1
ATOM 879 N N . CYS A 1 114 ? 3.48 1.497 -3.219 1 89.56 114 CYS A N 1
ATOM 880 C CA . CYS A 1 114 ? 3.17 0.129 -2.818 1 89.56 114 CYS A CA 1
ATOM 881 C C . CYS A 1 114 ? 1.753 -0.252 -3.23 1 89.56 114 CYS A C 1
ATOM 883 O O . CYS A 1 114 ? 1.522 -1.354 -3.729 1 89.56 114 CYS A O 1
ATOM 885 N N . GLU A 1 115 ? 0.895 0.638 -2.961 1 91.5 115 GLU A N 1
ATOM 886 C CA . GLU A 1 115 ? -0.492 0.403 -3.354 1 91.5 115 GLU A CA 1
ATOM 887 C C . GLU A 1 115 ? -0.606 0.153 -4.855 1 91.5 115 GLU A C 1
ATOM 889 O O . GLU A 1 115 ? -1.305 -0.767 -5.285 1 91.5 115 GLU A O 1
ATOM 894 N N . ASP A 1 116 ? 0.069 0.912 -5.59 1 91.38 116 ASP A N 1
ATOM 895 C CA . ASP A 1 116 ? 0.032 0.792 -7.043 1 91.38 116 ASP A CA 1
ATOM 896 C C . ASP A 1 116 ? 0.57 -0.564 -7.496 1 91.38 116 ASP A C 1
ATOM 898 O O . ASP A 1 116 ? 0.053 -1.158 -8.445 1 91.38 116 ASP A O 1
ATOM 902 N N . SER A 1 117 ? 1.55 -0.995 -6.824 1 92.94 117 SER A N 1
ATOM 903 C CA . SER A 1 117 ? 2.15 -2.281 -7.152 1 92.94 117 SER A CA 1
ATOM 904 C C . SER A 1 117 ? 1.245 -3.438 -6.746 1 92.94 117 SER A C 1
ATOM 906 O O . SER A 1 117 ? 1.325 -4.527 -7.312 1 92.94 117 SER A O 1
ATOM 908 N N . TYR A 1 118 ? 0.407 -3.174 -5.785 1 95 118 TYR A N 1
ATOM 909 C CA . TYR A 1 118 ? -0.487 -4.195 -5.246 1 95 118 TYR A CA 1
ATOM 910 C C . TYR A 1 118 ? -1.749 -4.316 -6.094 1 95 118 TYR A C 1
ATOM 912 O O . TYR A 1 118 ? -2.375 -5.375 -6.137 1 95 118 TYR A O 1
ATOM 920 N N . LYS A 1 119 ? -2.072 -3.354 -6.844 1 94.31 119 LYS A N 1
ATOM 921 C CA . LYS A 1 119 ? -3.332 -3.26 -7.574 1 94.31 119 LYS A CA 1
ATOM 922 C C . LYS A 1 119 ? -3.461 -4.387 -8.594 1 94.31 119 LYS A C 1
ATOM 924 O O . LYS A 1 119 ? -4.504 -5.043 -8.68 1 94.31 119 LYS A O 1
ATOM 929 N N . PRO A 1 120 ? -2.406 -4.648 -9.352 1 95.62 120 PRO A N 1
ATOM 930 C CA . PRO A 1 120 ? -2.566 -5.719 -10.344 1 95.62 120 PRO A CA 1
ATOM 931 C C . PRO A 1 120 ? -2.885 -7.066 -9.703 1 95.62 120 PRO A C 1
ATOM 933 O O . PRO A 1 120 ? -3.609 -7.879 -10.281 1 95.62 120 PRO A O 1
ATOM 936 N N . LEU A 1 121 ? -2.371 -7.285 -8.602 1 96.5 121 LEU A N 1
ATOM 937 C CA . LEU A 1 121 ? -2.625 -8.539 -7.898 1 96.5 121 LEU A CA 1
ATOM 938 C C . LEU A 1 121 ? -4.07 -8.609 -7.414 1 96.5 121 LEU A C 1
ATOM 940 O O . LEU A 1 121 ? -4.703 -9.664 -7.48 1 96.5 121 LEU A O 1
ATOM 944 N N . ARG A 1 122 ? -4.504 -7.523 -6.996 1 96.88 122 ARG A N 1
ATOM 945 C CA . ARG A 1 122 ? -5.887 -7.465 -6.527 1 96.88 122 ARG A CA 1
ATOM 946 C C . ARG A 1 122 ? -6.863 -7.59 -7.691 1 96.88 122 ARG A C 1
ATOM 948 O O . ARG A 1 122 ? -7.879 -8.281 -7.582 1 96.88 122 ARG A O 1
ATOM 955 N N . ASN A 1 123 ? -6.527 -6.953 -8.789 1 96.81 123 ASN A N 1
ATOM 956 C CA . ASN A 1 123 ? -7.324 -7.125 -10 1 96.81 123 ASN A CA 1
ATOM 957 C C . ASN A 1 123 ? -7.395 -8.586 -10.422 1 96.81 123 ASN A C 1
ATOM 959 O O . ASN A 1 123 ? -8.461 -9.078 -10.797 1 96.81 123 ASN A O 1
ATOM 963 N N . ARG A 1 124 ? -6.34 -9.211 -10.289 1 97.12 124 ARG A N 1
ATOM 964 C CA . ARG A 1 124 ? -6.27 -10.633 -10.633 1 97.12 124 ARG A CA 1
ATOM 965 C C . ARG A 1 124 ? -7.211 -11.453 -9.758 1 97.12 124 ARG A C 1
ATOM 967 O O . ARG A 1 124 ? -7.898 -12.352 -10.25 1 97.12 124 ARG A O 1
ATOM 974 N N . PHE A 1 125 ? -7.219 -11.18 -8.516 1 97.81 125 PHE A N 1
ATOM 975 C CA . PHE A 1 125 ? -8.07 -11.906 -7.582 1 97.81 125 PHE A CA 1
ATOM 976 C C . PHE A 1 125 ? -9.531 -11.844 -8.016 1 97.81 125 PHE A C 1
ATOM 978 O O . PHE A 1 125 ? -10.195 -12.875 -8.117 1 97.81 125 PHE A O 1
ATOM 985 N N . ILE A 1 126 ? -9.922 -10.656 -8.312 1 97.94 126 ILE A N 1
ATOM 986 C CA . ILE A 1 126 ? -11.328 -10.445 -8.664 1 97.94 126 ILE A CA 1
ATOM 987 C C . ILE A 1 126 ? -11.633 -11.125 -10 1 97.94 126 ILE A C 1
ATOM 989 O O . ILE A 1 126 ? -12.648 -11.805 -10.141 1 97.94 126 ILE A O 1
ATOM 993 N N . SER A 1 127 ? -10.766 -10.953 -10.93 1 98.12 127 SER A N 1
ATOM 994 C CA . SER A 1 127 ? -10.984 -11.539 -12.25 1 98.12 127 SER A CA 1
ATOM 995 C C . SER A 1 127 ? -10.898 -13.062 -12.195 1 98.12 127 SER A C 1
ATOM 997 O O . SER A 1 127 ? -11.594 -13.758 -12.938 1 98.12 127 SER A O 1
ATOM 999 N N . THR A 1 128 ? -10.086 -13.586 -11.336 1 97.88 128 THR A N 1
ATOM 1000 C CA . THR A 1 128 ? -10.031 -15.031 -11.141 1 97.88 128 THR A CA 1
ATOM 1001 C C . THR A 1 128 ? -11.336 -15.547 -10.547 1 97.88 128 THR A C 1
ATOM 1003 O O . THR A 1 128 ? -11.82 -16.625 -10.93 1 97.88 128 THR A O 1
ATOM 1006 N N . PHE A 1 129 ? -11.883 -14.812 -9.641 1 97.94 129 PHE A N 1
ATOM 1007 C CA . PHE A 1 129 ? -13.188 -15.141 -9.078 1 97.94 129 PHE A CA 1
ATOM 1008 C C . PHE A 1 129 ? -14.25 -15.211 -10.164 1 97.94 129 PHE A C 1
ATOM 1010 O O . PHE A 1 129 ? -15.055 -16.141 -10.195 1 97.94 129 PHE A O 1
ATOM 1017 N N . LYS A 1 130 ? -14.211 -14.266 -11.055 1 97.88 130 LYS A N 1
ATOM 1018 C CA . LYS A 1 130 ? -15.148 -14.25 -12.172 1 97.88 130 LYS A CA 1
ATOM 1019 C C . LYS A 1 130 ? -14.984 -15.484 -13.055 1 97.88 130 LYS A C 1
ATOM 1021 O O . LYS A 1 130 ? -15.969 -16.078 -13.492 1 97.88 130 LYS A O 1
ATOM 1026 N N . ARG A 1 131 ? -13.781 -15.812 -13.266 1 97.62 131 ARG A N 1
ATOM 1027 C CA . ARG A 1 131 ? -13.484 -16.938 -14.148 1 97.62 131 ARG A CA 1
ATOM 1028 C C . ARG A 1 131 ? -13.852 -18.266 -13.492 1 97.62 131 ARG A C 1
ATOM 1030 O O . ARG A 1 131 ? -14.586 -19.062 -14.078 1 97.62 131 ARG A O 1
ATOM 1037 N N . ASP A 1 132 ? -13.445 -18.438 -12.305 1 95.94 132 ASP A N 1
ATOM 1038 C CA . ASP A 1 132 ? -13.445 -19.766 -11.695 1 95.94 132 ASP A CA 1
ATOM 1039 C C . ASP A 1 132 ? -14.766 -20.031 -10.969 1 95.94 132 ASP A C 1
ATOM 1041 O O . ASP A 1 132 ? -15.172 -21.188 -10.828 1 95.94 132 ASP A O 1
ATOM 1045 N N . ILE A 1 133 ? -15.367 -19 -10.5 1 95.88 133 ILE A N 1
ATOM 1046 C CA . ILE A 1 133 ? -16.516 -19.219 -9.641 1 95.88 133 ILE A CA 1
ATOM 1047 C C . ILE A 1 133 ? -17.781 -18.75 -10.344 1 95.88 133 ILE A C 1
ATOM 1049 O O . ILE A 1 133 ? -18.734 -19.516 -10.508 1 95.88 133 ILE A O 1
ATOM 1053 N N . LEU A 1 134 ? -17.734 -17.531 -10.828 1 96.31 134 LEU A N 1
ATOM 1054 C CA . LEU A 1 134 ? -18.938 -16.969 -11.43 1 96.31 134 LEU A CA 1
ATOM 1055 C C . LEU A 1 134 ? -19.125 -17.5 -12.852 1 96.31 134 LEU A C 1
ATOM 1057 O O . LEU A 1 134 ? -20.25 -17.484 -13.367 1 96.31 134 LEU A O 1
ATOM 1061 N N . GLY A 1 135 ? -18.062 -17.797 -13.531 1 96.44 135 GLY A N 1
ATOM 1062 C CA . GLY A 1 135 ? -18.125 -18.312 -14.891 1 96.44 135 GLY A CA 1
ATOM 1063 C C . GLY A 1 135 ? -18.453 -17.234 -15.914 1 96.44 135 GLY A C 1
ATOM 1064 O O . GLY A 1 135 ? -19.016 -17.531 -16.969 1 96.44 135 GLY A O 1
ATOM 1065 N N . ASN A 1 136 ? -18.141 -15.984 -15.633 1 96.5 136 ASN A N 1
ATOM 1066 C CA . ASN A 1 136 ? -18.516 -14.906 -16.531 1 96.5 136 ASN A CA 1
ATOM 1067 C C . ASN A 1 136 ? -17.312 -14.023 -16.875 1 96.5 136 ASN A C 1
ATOM 1069 O O . ASN A 1 136 ? -17.469 -12.844 -17.188 1 96.5 136 ASN A O 1
ATOM 1073 N N . ALA A 1 137 ? -16.188 -14.531 -16.828 1 97.25 137 ALA A N 1
ATOM 1074 C CA . ALA A 1 137 ? -14.977 -13.789 -17.172 1 97.25 137 ALA A CA 1
ATOM 1075 C C . ALA A 1 137 ? -14.969 -13.383 -18.641 1 97.25 137 ALA A C 1
ATOM 1077 O O . ALA A 1 137 ? -15.367 -14.156 -19.516 1 97.25 137 ALA A O 1
ATOM 1078 N N . THR A 1 138 ? -14.57 -12.195 -18.875 1 97.19 138 THR A N 1
ATOM 1079 C CA . THR A 1 138 ? -14.414 -11.672 -20.219 1 97.19 138 THR A CA 1
ATOM 1080 C C . THR A 1 138 ? -12.961 -11.781 -20.672 1 97.19 138 THR A C 1
ATOM 1082 O O . THR A 1 138 ? -12.094 -12.195 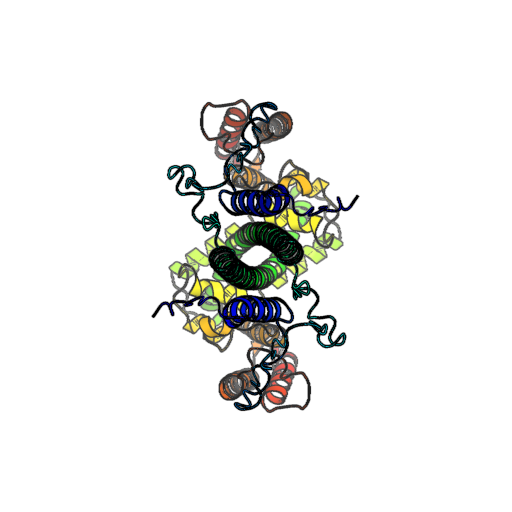-19.906 1 97.19 138 THR A O 1
ATOM 1085 N N . SER A 1 139 ? -12.789 -11.406 -21.938 1 97.25 139 SER A N 1
ATOM 1086 C CA . SER A 1 139 ? -11.422 -11.367 -22.438 1 97.25 139 SER A CA 1
ATOM 1087 C C . SER A 1 139 ? -10.57 -10.367 -21.656 1 97.25 139 SER A C 1
ATOM 1089 O O . SER A 1 139 ? -9.375 -10.602 -21.438 1 97.25 139 SER A O 1
ATOM 1091 N N . THR A 1 140 ? -11.203 -9.359 -21.266 1 96.38 140 THR A N 1
ATOM 1092 C CA . THR A 1 140 ? -10.516 -8.375 -20.438 1 96.38 140 THR A CA 1
ATOM 1093 C C . THR A 1 140 ? -10.062 -8.992 -19.125 1 96.38 140 THR A C 1
ATOM 1095 O O . THR A 1 140 ? -8.945 -8.734 -18.672 1 96.38 140 THR A O 1
ATOM 1098 N N . ASP A 1 141 ? -10.883 -9.797 -18.578 1 97.56 141 ASP A N 1
ATOM 1099 C CA . ASP A 1 141 ? -10.531 -10.461 -17.328 1 97.56 141 ASP A CA 1
ATOM 1100 C C . ASP A 1 141 ? -9.312 -11.367 -17.516 1 97.56 141 ASP A C 1
ATOM 1102 O O . ASP A 1 141 ? -8.453 -11.438 -16.641 1 97.56 141 ASP A O 1
ATOM 1106 N N . LEU A 1 142 ? -9.289 -12.008 -18.609 1 97.94 142 LEU A N 1
ATOM 1107 C CA . LEU A 1 142 ? -8.156 -12.883 -18.891 1 97.94 142 LEU A CA 1
ATOM 1108 C C . LEU A 1 142 ? -6.867 -12.086 -19 1 97.94 142 LEU A C 1
ATOM 1110 O O . LEU A 1 142 ? -5.816 -12.516 -18.516 1 97.94 142 LEU A O 1
ATOM 1114 N N . GLY A 1 143 ? -6.996 -10.938 -19.641 1 96.94 143 GLY A N 1
ATOM 1115 C CA . GLY A 1 143 ? -5.852 -10.047 -19.688 1 96.94 143 GLY A CA 1
ATOM 1116 C C . GLY A 1 143 ? -5.398 -9.578 -18.312 1 96.94 143 GLY A C 1
ATOM 1117 O O . GLY A 1 143 ? -4.199 -9.547 -18.031 1 96.94 143 GLY A O 1
ATOM 1118 N N . ILE A 1 144 ? -6.301 -9.297 -17.531 1 96.81 144 ILE A N 1
ATOM 1119 C CA . ILE A 1 144 ? -6.031 -8.836 -16.172 1 96.81 144 ILE A CA 1
ATOM 1120 C C . ILE A 1 144 ? -5.332 -9.945 -15.383 1 96.81 144 ILE A C 1
ATOM 1122 O O . ILE A 1 144 ? -4.375 -9.68 -14.648 1 96.81 144 ILE A O 1
ATOM 1126 N N . ILE A 1 145 ? -5.828 -11.094 -15.516 1 97.12 145 ILE A N 1
ATOM 1127 C CA . ILE A 1 145 ? -5.227 -12.227 -14.836 1 97.12 145 ILE A CA 1
ATOM 1128 C C . ILE A 1 145 ? -3.773 -12.391 -15.281 1 97.12 145 ILE A C 1
ATOM 1130 O O . ILE A 1 145 ? -2.883 -12.602 -14.453 1 97.12 145 ILE A O 1
ATOM 1134 N N . GLY A 1 146 ? -3.547 -12.297 -16.562 1 96.06 146 GLY A N 1
ATOM 1135 C CA . GLY A 1 146 ? -2.188 -12.367 -17.078 1 96.06 146 GLY A CA 1
ATOM 1136 C C . GLY A 1 146 ? -1.278 -11.297 -16.5 1 96.06 146 GLY A C 1
ATOM 1137 O O . GLY A 1 146 ? -0.147 -11.586 -16.109 1 96.06 146 GLY A O 1
ATOM 1138 N N . GLU A 1 147 ? -1.777 -10.148 -16.422 1 95.19 147 GLU A N 1
ATOM 1139 C CA . GLU A 1 147 ? -1.018 -9.031 -15.867 1 95.19 147 GLU A CA 1
ATOM 1140 C C . GLU A 1 147 ? -0.705 -9.258 -14.391 1 95.19 147 GLU A C 1
ATOM 1142 O O . GLU A 1 147 ? 0.4 -8.961 -13.93 1 95.19 147 GLU A O 1
ATOM 1147 N N . GLY A 1 148 ? -1.692 -9.672 -13.695 1 95.44 148 GLY A N 1
ATOM 1148 C CA . GLY A 1 148 ? -1.488 -9.969 -12.281 1 95.44 148 GLY A CA 1
ATOM 1149 C C . GLY A 1 148 ? -0.453 -11.055 -12.047 1 95.44 148 GLY A C 1
ATOM 1150 O O . GLY A 1 148 ? 0.348 -10.961 -11.117 1 95.44 148 GLY A O 1
ATOM 1151 N N . ASN A 1 149 ? -0.482 -12.07 -12.922 1 93.31 149 ASN A N 1
ATOM 1152 C CA . ASN A 1 149 ? 0.518 -13.133 -12.836 1 93.31 149 ASN A CA 1
ATOM 1153 C C . ASN A 1 149 ? 1.928 -12.586 -13.062 1 93.31 149 ASN A C 1
ATOM 1155 O O . ASN A 1 149 ? 2.855 -12.945 -12.336 1 93.31 149 ASN A O 1
ATOM 1159 N N . GLN A 1 150 ? 2.023 -11.758 -13.953 1 92.19 150 GLN A N 1
ATOM 1160 C CA . GLN A 1 150 ? 3.318 -11.156 -14.258 1 92.19 150 GLN A CA 1
ATOM 1161 C C . GLN A 1 150 ? 3.793 -10.273 -13.109 1 92.19 150 GLN A C 1
ATOM 1163 O O . GLN A 1 150 ? 4.961 -10.328 -12.719 1 92.19 150 GLN A O 1
ATOM 1168 N N . SER A 1 151 ? 2.914 -9.508 -12.617 1 93 151 SER A N 1
ATOM 1169 C CA . SER A 1 151 ? 3.246 -8.57 -11.547 1 93 151 SER A CA 1
ATOM 1170 C C . SER A 1 151 ? 3.736 -9.312 -10.305 1 93 151 SER A C 1
ATOM 1172 O O . SER A 1 151 ? 4.617 -8.828 -9.594 1 93 151 SER A O 1
ATOM 1174 N N . ALA A 1 152 ? 3.148 -10.406 -10.047 1 91.44 152 ALA A N 1
ATOM 1175 C CA . ALA A 1 152 ? 3.516 -11.211 -8.883 1 91.44 152 ALA A CA 1
ATOM 1176 C C . ALA A 1 152 ? 4.965 -11.68 -8.969 1 91.44 152 ALA A C 1
ATOM 1178 O O . ALA A 1 152 ? 5.594 -11.969 -7.953 1 91.44 152 ALA A O 1
ATOM 1179 N N . GLU A 1 153 ? 5.512 -11.695 -10.117 1 93 153 GLU A N 1
ATOM 1180 C CA . GLU A 1 153 ? 6.852 -12.219 -10.344 1 93 153 GLU A CA 1
ATOM 1181 C C . GLU A 1 153 ? 7.863 -11.094 -10.539 1 93 153 GLU A C 1
ATOM 1183 O O . GLU A 1 153 ? 9.047 -11.344 -10.773 1 93 153 GLU A O 1
ATOM 1188 N N . CYS A 1 154 ? 7.422 -9.898 -10.43 1 95.44 154 CYS A N 1
ATOM 1189 C CA . CYS A 1 154 ? 8.281 -8.742 -10.664 1 95.44 154 CYS A CA 1
ATOM 1190 C C . CYS A 1 154 ? 8.898 -8.258 -9.359 1 95.44 154 CYS A C 1
ATOM 1192 O O . CYS A 1 154 ? 8.297 -8.383 -8.297 1 95.44 154 CYS A O 1
ATOM 1194 N N . GLY A 1 155 ? 10.102 -7.719 -9.484 1 97.62 155 GLY A N 1
ATOM 1195 C CA . GLY A 1 155 ? 10.727 -7.055 -8.352 1 97.62 155 GLY A CA 1
ATOM 1196 C C . GLY A 1 155 ? 10.047 -5.746 -7.977 1 97.62 155 GLY A C 1
ATOM 1197 O O . GLY A 1 155 ? 9.477 -5.07 -8.836 1 97.62 155 GLY A O 1
ATOM 1198 N N . ASP A 1 156 ? 10.102 -5.41 -6.754 1 97.5 156 ASP A N 1
ATOM 1199 C CA . ASP A 1 156 ? 9.625 -4.156 -6.18 1 97.5 156 ASP A CA 1
ATOM 1200 C C . ASP A 1 156 ? 10.586 -3.641 -5.109 1 97.5 156 ASP A C 1
ATOM 1202 O O . ASP A 1 156 ? 10.438 -3.963 -3.93 1 97.5 156 ASP A O 1
ATOM 1206 N N . ALA A 1 157 ? 11.445 -2.857 -5.602 1 96.75 157 ALA A N 1
ATOM 1207 C CA . ALA A 1 157 ? 12.586 -2.467 -4.781 1 96.75 157 ALA A CA 1
ATOM 1208 C C . ALA A 1 157 ? 12.133 -1.767 -3.504 1 96.75 157 ALA A C 1
ATOM 1210 O O . ALA A 1 157 ? 12.633 -2.057 -2.414 1 96.75 157 ALA A O 1
ATOM 1211 N N . ILE A 1 158 ? 11.195 -0.923 -3.629 1 93.62 158 ILE A N 1
ATOM 1212 C CA . ILE A 1 158 ? 10.758 -0.11 -2.498 1 93.62 158 ILE A CA 1
ATOM 1213 C C . ILE A 1 158 ? 9.977 -0.976 -1.511 1 93.62 158 ILE A C 1
ATOM 1215 O O . ILE A 1 158 ? 10.258 -0.962 -0.309 1 93.62 158 ILE A O 1
ATOM 1219 N N . ALA A 1 159 ? 9.047 -1.674 -1.989 1 94.38 159 ALA A N 1
ATOM 1220 C CA . ALA A 1 159 ? 8.242 -2.525 -1.113 1 94.38 159 ALA A CA 1
ATOM 1221 C C . ALA A 1 159 ? 9.117 -3.578 -0.429 1 94.38 159 ALA A C 1
ATOM 1223 O O . ALA A 1 159 ? 8.922 -3.883 0.75 1 94.38 159 ALA A O 1
ATOM 1224 N N . ASP A 1 160 ? 10.008 -4.156 -1.176 1 96.62 160 ASP A N 1
ATOM 1225 C CA . ASP A 1 160 ? 10.891 -5.168 -0.604 1 96.62 160 ASP A CA 1
ATOM 1226 C C . ASP A 1 160 ? 11.805 -4.562 0.461 1 96.62 160 ASP A C 1
ATOM 1228 O O . ASP A 1 160 ? 12.109 -5.207 1.466 1 96.62 160 ASP A O 1
ATOM 1232 N N . ALA A 1 161 ? 12.266 -3.387 0.213 1 94.62 161 ALA A N 1
ATOM 1233 C CA . ALA A 1 161 ? 13.125 -2.723 1.188 1 94.62 161 ALA A CA 1
ATOM 1234 C C . ALA A 1 161 ? 12.406 -2.545 2.523 1 94.62 161 ALA A C 1
ATOM 1236 O O . ALA A 1 161 ? 13.031 -2.646 3.586 1 94.62 161 ALA A O 1
ATOM 1237 N N . ALA A 1 162 ? 11.172 -2.326 2.441 1 91.75 162 ALA A N 1
ATOM 1238 C CA . ALA A 1 162 ? 10.367 -2.096 3.643 1 91.75 162 ALA A CA 1
ATOM 1239 C C . ALA A 1 162 ? 10.367 -3.326 4.543 1 91.75 162 ALA A C 1
ATOM 1241 O O . ALA A 1 162 ? 10.133 -3.217 5.75 1 91.75 162 ALA A O 1
ATOM 1242 N N . LEU A 1 163 ? 10.609 -4.453 3.998 1 94.94 163 LEU A N 1
ATOM 1243 C CA . LEU A 1 163 ? 10.633 -5.695 4.766 1 94.94 163 LEU A CA 1
ATOM 1244 C C . LEU A 1 163 ? 11.812 -5.711 5.734 1 94.94 163 LEU A C 1
ATOM 1246 O O . LEU A 1 163 ? 11.844 -6.52 6.664 1 94.94 163 LEU A O 1
ATOM 1250 N N . TYR A 1 164 ? 12.711 -4.848 5.477 1 94.06 164 TYR A N 1
ATOM 1251 C CA . TYR A 1 164 ? 13.938 -4.844 6.266 1 94.06 164 TYR A CA 1
ATOM 1252 C C . TYR A 1 164 ? 13.961 -3.668 7.234 1 94.06 164 TYR A C 1
ATOM 1254 O O . TYR A 1 164 ? 14.828 -3.59 8.102 1 94.06 164 TYR A O 1
ATOM 1262 N N . THR A 1 165 ? 13.297 -2.662 7.105 1 80.31 165 THR A N 1
ATOM 1263 C CA . THR A 1 165 ? 13.344 -1.455 7.922 1 80.31 165 THR A CA 1
ATOM 1264 C C . THR A 1 165 ? 12.328 -1.535 9.055 1 80.31 165 THR A C 1
ATOM 1266 O O . THR A 1 165 ? 12.562 -1.02 10.148 1 80.31 165 THR A O 1
ATOM 1269 N N . ASP A 1 166 ? 11.172 -1.78 8.758 1 63.19 166 ASP A N 1
ATOM 1270 C CA . ASP A 1 166 ? 10.094 -1.629 9.727 1 63.19 166 ASP A CA 1
ATOM 1271 C C . ASP A 1 166 ? 10.219 -2.645 10.859 1 63.19 166 ASP A C 1
ATOM 1273 O O . ASP A 1 166 ? 11.133 -2.553 11.68 1 63.19 166 ASP A O 1
ATOM 1277 N N . ASP A 1 167 ? 9.57 -3.721 10.859 1 60.94 167 ASP A N 1
ATOM 1278 C CA . ASP A 1 167 ? 9.406 -4.641 11.984 1 60.94 167 ASP A CA 1
ATOM 1279 C C . ASP A 1 167 ? 10.414 -5.785 11.906 1 60.94 167 ASP A C 1
ATOM 1281 O O . ASP A 1 167 ? 10.375 -6.707 12.719 1 60.94 167 ASP A O 1
ATOM 1285 N N . GLY A 1 168 ? 11.484 -5.441 11.016 1 65.88 168 GLY A N 1
ATOM 1286 C CA . GLY A 1 168 ? 12.5 -6.48 11.023 1 65.88 168 GLY A CA 1
ATOM 1287 C C . GLY A 1 168 ? 11.977 -7.832 10.586 1 65.88 168 GLY A C 1
ATOM 1288 O O . GLY A 1 168 ? 12.297 -8.859 11.195 1 65.88 168 GLY A O 1
ATOM 1289 N N . GLU A 1 169 ? 11.18 -7.871 9.539 1 82.81 169 GLU A N 1
ATOM 1290 C CA . GLU A 1 169 ? 10.625 -9.148 9.102 1 82.81 169 GLU A CA 1
ATOM 1291 C C . GLU A 1 169 ? 11.703 -10.023 8.461 1 82.81 169 GLU A C 1
ATOM 1293 O O . GLU A 1 169 ? 11.672 -11.25 8.594 1 82.81 169 GLU A O 1
ATOM 1298 N N . ARG A 1 170 ? 12.68 -9.32 7.875 1 93.5 170 ARG A N 1
ATOM 1299 C CA . ARG A 1 170 ? 13.75 -10.062 7.219 1 93.5 170 ARG A CA 1
ATOM 1300 C C . ARG A 1 170 ? 15.117 -9.578 7.688 1 93.5 170 ARG A C 1
ATOM 1302 O O . ARG A 1 170 ? 15.297 -8.398 7.98 1 93.5 170 ARG A O 1
ATOM 1309 N N . SER A 1 171 ? 16.031 -10.508 7.723 1 92.25 171 SER A N 1
ATOM 1310 C CA . SER A 1 171 ? 17.359 -10.164 8.18 1 92.25 171 SER A CA 1
ATOM 1311 C C . SER A 1 171 ? 18.422 -10.523 7.137 1 92.25 171 SER A C 1
ATOM 1313 O O . SER A 1 171 ? 19.609 -10.336 7.367 1 92.25 171 SER A O 1
ATOM 1315 N N . ASP A 1 172 ? 18.047 -11.07 6.086 1 95.12 172 ASP A N 1
ATOM 1316 C CA . ASP A 1 172 ? 18.984 -11.484 5.035 1 95.12 172 ASP A CA 1
ATOM 1317 C C . ASP A 1 172 ? 19.172 -10.367 4.008 1 95.12 172 ASP A C 1
ATOM 1319 O O . ASP A 1 172 ? 18.969 -10.578 2.811 1 95.12 172 ASP A O 1
ATOM 1323 N N . ALA A 1 173 ? 19.766 -9.297 4.402 1 95.75 173 ALA A N 1
ATOM 1324 C CA . ALA A 1 173 ? 19.953 -8.117 3.564 1 95.75 173 ALA A CA 1
ATOM 1325 C C . ALA A 1 173 ? 20.844 -8.43 2.369 1 95.75 173 ALA A C 1
ATOM 1327 O O . ALA A 1 173 ? 20.75 -7.781 1.324 1 95.75 173 ALA A O 1
ATOM 1328 N N . LYS A 1 174 ? 21.625 -9.406 2.477 1 96.62 174 LYS A N 1
ATOM 1329 C CA . LYS A 1 174 ? 22.484 -9.805 1.364 1 96.62 174 LYS A CA 1
ATOM 1330 C C . LYS A 1 174 ? 21.672 -10.281 0.174 1 96.62 174 LYS A C 1
ATOM 1332 O O . LYS A 1 174 ? 22.016 -10.016 -0.979 1 96.62 174 LYS A O 1
ATOM 1337 N N . THR A 1 175 ? 20.656 -10.984 0.483 1 97.94 175 THR A N 1
ATOM 1338 C CA . THR A 1 175 ? 19.766 -11.453 -0.576 1 97.94 175 THR A CA 1
ATOM 1339 C C . THR A 1 175 ? 19.125 -10.273 -1.304 1 97.94 175 THR A C 1
ATOM 1341 O O . THR A 1 175 ? 19.078 -10.25 -2.535 1 97.94 175 THR A O 1
ATOM 1344 N N . TYR A 1 176 ? 18.703 -9.336 -0.502 1 97.94 176 TYR A N 1
ATOM 1345 C CA . TYR A 1 176 ? 18.141 -8.125 -1.092 1 97.94 176 TYR A CA 1
ATOM 1346 C C . TYR A 1 176 ? 19.141 -7.445 -2.01 1 97.94 176 TYR A C 1
ATOM 1348 O O . TYR A 1 176 ? 18.797 -7.055 -3.131 1 97.94 176 TYR A O 1
ATOM 1356 N N . THR A 1 177 ? 20.312 -7.355 -1.55 1 97.81 177 THR A N 1
ATOM 1357 C CA . THR A 1 177 ? 21.344 -6.676 -2.314 1 97.81 177 THR A CA 1
ATOM 1358 C C . THR A 1 177 ? 21.656 -7.438 -3.604 1 97.81 177 THR A C 1
ATOM 1360 O O . THR A 1 177 ? 21.938 -6.828 -4.637 1 97.81 177 THR A O 1
ATOM 1363 N N . SER A 1 178 ? 21.594 -8.695 -3.557 1 97.62 178 SER A N 1
ATOM 1364 C CA . SER A 1 178 ? 21.781 -9.492 -4.762 1 97.62 178 SER A CA 1
ATOM 1365 C C . SER A 1 178 ? 20.719 -9.18 -5.812 1 97.62 178 SER A C 1
ATOM 1367 O O . SER A 1 178 ? 21.016 -9.18 -7.012 1 97.62 178 SER A O 1
ATOM 1369 N N . LEU A 1 179 ? 19.594 -8.883 -5.359 1 98.31 179 LEU A N 1
ATOM 1370 C CA . LEU A 1 179 ? 18.469 -8.609 -6.258 1 98.31 179 LEU A CA 1
ATOM 1371 C C . LEU A 1 179 ? 18.547 -7.195 -6.816 1 98.31 179 LEU A C 1
ATOM 1373 O O . LEU A 1 179 ? 18.375 -6.984 -8.023 1 98.31 179 LEU A O 1
ATOM 1377 N N . TYR A 1 180 ? 18.875 -6.262 -5.918 1 98.06 180 TYR A N 1
ATOM 1378 C CA . TYR A 1 180 ? 18.656 -4.871 -6.293 1 98.06 180 TYR A CA 1
ATOM 1379 C C . TYR A 1 180 ? 19.984 -4.105 -6.348 1 98.06 180 TYR A C 1
ATOM 1381 O O . TYR A 1 180 ? 20.016 -2.953 -6.781 1 98.06 180 TYR A O 1
ATOM 1389 N N . GLY A 1 181 ? 21.047 -4.672 -5.863 1 97.19 181 GLY A N 1
ATOM 1390 C CA . GLY A 1 181 ? 22.375 -4.078 -5.977 1 97.19 181 GLY A CA 1
ATOM 1391 C C . GLY A 1 181 ? 22.703 -3.135 -4.836 1 97.19 181 GLY A C 1
ATOM 1392 O O . GLY A 1 181 ? 23.875 -2.777 -4.637 1 97.19 181 GLY A O 1
ATOM 1393 N N . LEU A 1 182 ? 21.734 -2.705 -4.125 1 95.69 182 LEU A N 1
ATOM 1394 C CA . LEU A 1 182 ? 21.906 -1.738 -3.045 1 95.69 182 LEU A CA 1
ATOM 1395 C C . LEU A 1 182 ? 21.312 -2.26 -1.745 1 95.69 182 LEU A C 1
ATOM 1397 O O . LEU A 1 182 ? 20.391 -3.078 -1.77 1 95.69 182 LEU A O 1
ATOM 1401 N N . HIS A 1 183 ? 21.859 -1.775 -0.668 1 95.38 183 HIS A N 1
ATOM 1402 C CA . HIS A 1 183 ? 21.297 -2.115 0.635 1 95.38 183 HIS A CA 1
ATOM 1403 C C . HIS A 1 183 ? 19.891 -1.557 0.79 1 95.38 183 HIS A C 1
ATOM 1405 O O . HIS A 1 183 ? 19.609 -0.44 0.349 1 95.38 183 HIS A O 1
ATOM 1411 N N . PRO A 1 184 ? 18.984 -2.355 1.478 1 95.12 184 PRO A N 1
ATOM 1412 C CA . PRO A 1 184 ? 17.594 -1.917 1.581 1 95.12 184 PRO A CA 1
ATOM 1413 C C . PRO A 1 184 ? 17.453 -0.556 2.26 1 95.12 184 PRO A C 1
ATOM 1415 O O . PRO A 1 184 ? 16.562 0.225 1.905 1 95.12 184 PRO A O 1
ATOM 1418 N N . LEU A 1 185 ? 18.281 -0.214 3.16 1 90.38 185 LEU A N 1
ATOM 1419 C CA . LEU A 1 185 ? 18.203 1.061 3.865 1 90.38 185 LEU A CA 1
ATOM 1420 C C . LEU A 1 185 ? 18.5 2.225 2.92 1 90.38 185 LEU A C 1
ATOM 1422 O O . LEU A 1 185 ? 17.938 3.314 3.088 1 90.38 185 LEU A O 1
ATOM 1426 N N . ILE A 1 186 ? 19.312 1.967 1.973 1 90.31 186 ILE A N 1
ATOM 1427 C CA . ILE A 1 186 ? 19.641 2.979 0.973 1 90.31 186 ILE A CA 1
ATOM 1428 C C . ILE A 1 186 ? 18.469 3.127 -0.002 1 90.31 186 ILE A C 1
ATOM 1430 O O . ILE A 1 186 ? 18.047 4.246 -0.298 1 90.31 186 ILE A O 1
ATOM 1434 N N . VAL A 1 187 ? 17.953 2.027 -0.41 1 92.19 187 VAL A N 1
ATOM 1435 C CA . VAL A 1 187 ? 16.906 2.018 -1.419 1 92.19 187 VAL A CA 1
ATOM 1436 C C . VAL A 1 187 ? 15.648 2.68 -0.86 1 92.19 187 VAL A C 1
ATOM 1438 O O . VAL A 1 187 ? 14.922 3.361 -1.588 1 92.19 187 VAL A O 1
ATOM 1441 N N . SER A 1 188 ? 15.422 2.482 0.406 1 87.88 188 SER A N 1
ATOM 1442 C CA . SER A 1 188 ? 14.227 3.035 1.042 1 87.88 188 SER A CA 1
ATOM 1443 C C . SER A 1 188 ? 14.203 4.555 0.945 1 87.88 188 SER A C 1
ATOM 1445 O O . SER A 1 188 ? 13.148 5.18 1.11 1 87.88 188 SER A O 1
ATOM 1447 N N . GLN A 1 189 ? 15.289 5.121 0.563 1 83.31 189 GLN A N 1
ATOM 1448 C CA . GLN A 1 189 ?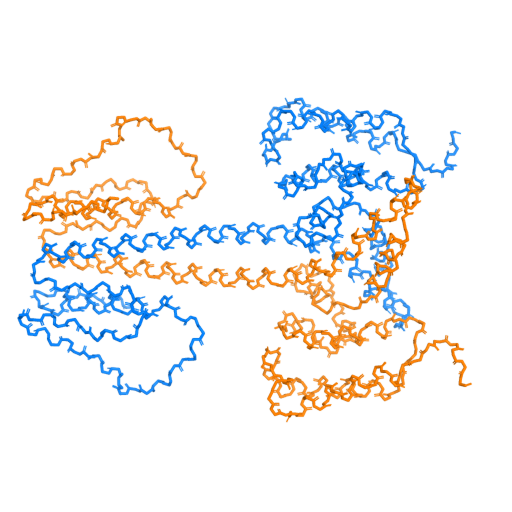 15.398 6.574 0.507 1 83.31 189 GLN A CA 1
ATOM 1449 C C . GLN A 1 189 ? 15.328 7.078 -0.932 1 83.31 189 GLN A C 1
ATOM 1451 O O . GLN A 1 189 ? 15.289 8.289 -1.173 1 83.31 189 GLN A O 1
ATOM 1456 N N . ILE A 1 190 ? 15.281 6.18 -1.826 1 86.75 190 ILE A N 1
ATOM 1457 C CA . ILE A 1 190 ? 15.273 6.562 -3.234 1 86.75 190 ILE A CA 1
ATOM 1458 C C . ILE A 1 190 ? 13.875 7.02 -3.639 1 86.75 190 ILE A C 1
ATOM 1460 O O . ILE A 1 190 ? 12.883 6.348 -3.338 1 86.75 190 ILE A O 1
ATOM 1464 N N . ARG A 1 191 ? 13.867 8.195 -4.367 1 81.75 191 ARG A N 1
ATOM 1465 C CA . ARG A 1 191 ? 12.586 8.75 -4.801 1 81.75 191 ARG A CA 1
ATOM 1466 C C . ARG A 1 191 ? 12.523 8.859 -6.32 1 81.75 191 ARG A C 1
ATOM 1468 O O . ARG A 1 191 ? 11.445 8.992 -6.898 1 81.75 191 ARG A O 1
ATOM 1475 N N . HIS A 1 192 ? 13.617 8.781 -6.859 1 87.38 192 HIS A N 1
ATOM 1476 C CA . HIS A 1 192 ? 13.688 8.883 -8.312 1 87.38 192 HIS A CA 1
ATOM 1477 C C . HIS A 1 192 ? 13.109 7.641 -8.977 1 87.38 192 HIS A C 1
ATOM 1479 O O . HIS A 1 192 ? 13.695 6.559 -8.906 1 87.38 192 HIS A O 1
ATOM 1485 N N . GLN A 1 193 ? 12.094 7.832 -9.766 1 88.38 193 GLN A N 1
ATOM 1486 C CA . GLN A 1 193 ? 11.328 6.711 -10.297 1 88.38 193 GLN A CA 1
ATOM 1487 C C . GLN A 1 193 ? 12.156 5.879 -11.266 1 88.38 193 GLN A C 1
ATOM 1489 O O . GLN A 1 193 ? 12.078 4.648 -11.266 1 88.38 193 GLN A O 1
ATOM 1494 N N . GLU A 1 194 ? 12.891 6.535 -12.023 1 91.12 194 GLU A N 1
ATOM 1495 C CA . GLU A 1 194 ? 13.672 5.809 -13.016 1 91.12 194 GLU A CA 1
ATOM 1496 C C . GLU A 1 194 ? 14.703 4.902 -12.352 1 91.12 194 GLU A C 1
ATOM 1498 O O . GLU A 1 194 ? 15.008 3.816 -12.852 1 91.12 194 GLU A O 1
ATOM 1503 N N . THR A 1 195 ? 15.227 5.359 -11.266 1 91.94 195 THR A N 1
ATOM 1504 C CA . THR A 1 195 ? 16.156 4.523 -10.516 1 91.94 195 THR A CA 1
ATOM 1505 C C . THR A 1 195 ? 15.453 3.299 -9.945 1 91.94 195 THR A C 1
ATOM 1507 O O . THR A 1 195 ? 15.961 2.182 -10.039 1 91.94 195 THR A O 1
ATOM 1510 N N . ILE A 1 196 ? 14.32 3.486 -9.469 1 93.25 196 ILE A N 1
ATOM 1511 C CA . ILE A 1 196 ? 13.523 2.391 -8.922 1 93.25 196 ILE A CA 1
ATOM 1512 C C . ILE A 1 196 ? 13.203 1.387 -10.023 1 93.25 196 ILE A C 1
ATOM 1514 O O . ILE A 1 196 ? 13.352 0.177 -9.828 1 93.25 196 ILE A O 1
ATOM 1518 N N . ASP A 1 197 ? 12.883 1.904 -11.156 1 94.19 197 ASP A N 1
ATOM 1519 C CA . ASP A 1 197 ? 12.484 1.056 -12.273 1 94.19 197 ASP A CA 1
ATOM 1520 C C . ASP A 1 197 ? 13.641 0.156 -12.719 1 94.19 197 ASP A C 1
ATOM 1522 O O . ASP A 1 197 ? 13.43 -1.019 -13.031 1 94.19 197 ASP A O 1
ATOM 1526 N N . ILE A 1 198 ? 14.773 0.729 -12.75 1 95.62 198 ILE A N 1
ATOM 1527 C CA . ILE A 1 198 ? 15.898 -0.057 -13.242 1 95.62 198 ILE A CA 1
ATOM 1528 C C . ILE A 1 198 ? 16.281 -1.12 -12.219 1 95.62 198 ILE A C 1
ATOM 1530 O O . ILE A 1 198 ? 16.688 -2.225 -12.578 1 95.62 198 ILE A O 1
ATOM 1534 N N . LEU A 1 199 ? 16.203 -0.809 -10.938 1 97 199 LEU A N 1
ATOM 1535 C CA . LEU A 1 199 ? 16.422 -1.808 -9.891 1 97 199 LEU A CA 1
ATOM 1536 C C . LEU A 1 199 ? 15.398 -2.934 -9.992 1 97 199 LEU A C 1
ATOM 1538 O O . LEU A 1 199 ? 15.758 -4.109 -9.914 1 97 199 LEU A O 1
ATOM 1542 N N . ASN A 1 200 ? 14.195 -2.553 -10.211 1 97.69 200 ASN A N 1
ATOM 1543 C CA . ASN A 1 200 ? 13.125 -3.533 -10.375 1 97.69 200 ASN A CA 1
ATOM 1544 C C . ASN A 1 200 ? 13.359 -4.422 -11.594 1 97.69 200 ASN A C 1
ATOM 1546 O O . ASN A 1 200 ? 13.117 -5.629 -11.539 1 97.69 200 ASN A O 1
ATOM 1550 N N . ALA A 1 201 ? 13.766 -3.799 -12.641 1 97.31 201 ALA A N 1
ATOM 1551 C CA . ALA A 1 201 ? 14.016 -4.555 -13.867 1 97.31 201 ALA A CA 1
ATOM 1552 C C . ALA A 1 201 ? 15.102 -5.609 -13.648 1 97.31 201 ALA A C 1
ATOM 1554 O O . ALA A 1 201 ? 14.961 -6.75 -14.086 1 97.31 201 ALA A O 1
ATOM 1555 N N . HIS A 1 202 ? 16.094 -5.227 -13.023 1 98.38 202 HIS A N 1
ATOM 1556 C CA . HIS A 1 202 ? 17.172 -6.168 -12.719 1 98.38 202 HIS A CA 1
ATOM 1557 C C . HIS A 1 202 ? 16.656 -7.344 -11.891 1 98.38 202 HIS A C 1
ATOM 1559 O O . HIS A 1 202 ? 16.844 -8.5 -12.266 1 98.38 202 HIS A O 1
ATOM 1565 N N . ALA A 1 203 ? 16 -7.016 -10.797 1 98.44 203 ALA A N 1
ATOM 1566 C CA . ALA A 1 203 ? 15.516 -8.047 -9.875 1 98.44 203 ALA A CA 1
ATOM 1567 C C . ALA A 1 203 ? 14.539 -8.984 -10.578 1 98.44 203 ALA A C 1
ATOM 1569 O O . ALA A 1 203 ? 14.609 -10.203 -10.398 1 98.44 203 ALA A O 1
ATOM 1570 N N . THR A 1 204 ? 13.641 -8.406 -11.344 1 97.75 204 THR A N 1
ATOM 1571 C CA . THR A 1 204 ? 12.656 -9.188 -12.086 1 97.75 204 THR A CA 1
ATOM 1572 C C . THR A 1 204 ? 13.344 -10.18 -13.016 1 97.75 204 THR A C 1
ATOM 1574 O O . THR A 1 204 ? 12.938 -11.336 -13.102 1 97.75 204 THR A O 1
ATOM 1577 N N . THR A 1 205 ? 14.375 -9.742 -13.641 1 97.38 205 THR A N 1
ATOM 1578 C CA . THR A 1 205 ? 15.07 -10.547 -14.641 1 97.38 205 THR A CA 1
ATOM 1579 C C . THR A 1 205 ? 15.836 -11.688 -13.977 1 97.38 205 THR A C 1
ATOM 1581 O O . THR A 1 205 ? 15.688 -12.844 -14.367 1 97.38 205 THR A O 1
ATOM 1584 N N . ILE A 1 206 ? 16.531 -11.422 -12.969 1 97.06 206 ILE A N 1
ATOM 1585 C CA . ILE A 1 206 ? 17.422 -12.445 -12.422 1 97.06 206 ILE A CA 1
ATOM 1586 C C . ILE A 1 206 ? 16.625 -13.422 -11.562 1 97.06 206 ILE A C 1
ATOM 1588 O O . ILE A 1 206 ? 17.078 -14.531 -11.281 1 97.06 206 ILE A O 1
ATOM 1592 N N . ALA A 1 207 ? 15.477 -12.984 -11.156 1 96.88 207 ALA A N 1
ATOM 1593 C CA . ALA A 1 207 ? 14.648 -13.852 -10.32 1 96.88 207 ALA A CA 1
ATOM 1594 C C . ALA A 1 207 ? 13.82 -14.812 -11.172 1 96.88 207 ALA A C 1
ATOM 1596 O O . ALA A 1 207 ? 13.203 -15.742 -10.648 1 96.88 207 ALA A O 1
ATOM 1597 N N . CYS A 1 208 ? 13.789 -14.555 -12.375 1 94.75 208 CYS A N 1
ATOM 1598 C CA . CYS A 1 208 ? 13.008 -15.398 -13.273 1 94.75 208 CYS A CA 1
ATOM 1599 C C . CYS A 1 208 ? 13.773 -16.656 -13.641 1 94.75 208 CYS A C 1
ATOM 1601 O O . CYS A 1 208 ? 14.781 -16.594 -14.352 1 94.75 208 CYS A O 1
ATOM 1603 N N . LYS A 1 209 ? 13.266 -17.781 -13.312 1 91.5 209 LYS A N 1
ATOM 1604 C CA . LYS A 1 209 ? 13.953 -19.047 -13.523 1 91.5 209 LYS A CA 1
ATOM 1605 C C . LYS A 1 209 ? 14.008 -19.391 -15.016 1 91.5 209 LYS A C 1
ATOM 1607 O O . LYS A 1 209 ? 14.844 -20.203 -15.438 1 91.5 209 LYS A O 1
ATOM 1612 N N . GLU A 1 210 ? 13.156 -18.859 -15.688 1 92.38 210 GLU A N 1
ATOM 1613 C CA . GLU A 1 210 ? 13.07 -19.172 -17.109 1 92.38 210 GLU A CA 1
ATOM 1614 C C . GLU A 1 210 ? 14.008 -18.297 -17.938 1 92.38 210 GLU A C 1
ATOM 1616 O O . GLU A 1 210 ? 14.094 -18.438 -19.156 1 92.38 210 GLU A O 1
ATOM 1621 N N . LYS A 1 211 ? 14.695 -17.422 -17.281 1 93.44 211 LYS A N 1
ATOM 1622 C CA . LYS A 1 211 ? 15.617 -16.531 -17.984 1 93.44 211 LYS A CA 1
ATOM 1623 C C . LYS A 1 211 ? 17.062 -16.781 -17.547 1 93.44 211 LYS A C 1
ATOM 1625 O O . LYS A 1 211 ? 17.312 -17.156 -16.391 1 93.44 211 LYS A O 1
ATOM 1630 N N . THR A 1 212 ? 17.922 -16.578 -18.516 1 94.25 212 THR A N 1
ATOM 1631 C CA . THR A 1 212 ? 19.344 -16.562 -18.25 1 94.25 212 THR A CA 1
ATOM 1632 C C . THR A 1 212 ? 19.969 -15.242 -18.656 1 94.25 212 THR A C 1
ATOM 1634 O O . THR A 1 212 ? 19.516 -14.609 -19.625 1 94.25 212 THR A O 1
ATOM 1637 N N . VAL A 1 213 ? 20.953 -14.852 -17.906 1 95.44 213 VAL A N 1
ATOM 1638 C CA . VAL A 1 213 ? 21.609 -13.586 -18.188 1 95.44 213 VAL A CA 1
ATOM 1639 C C . VAL A 1 213 ? 23.109 -13.805 -18.375 1 95.44 213 VAL A C 1
ATOM 1641 O O . VAL A 1 213 ? 23.672 -14.742 -17.812 1 95.44 213 VAL A O 1
ATOM 1644 N N . SER A 1 214 ? 23.719 -12.984 -19.188 1 95.31 214 SER A N 1
ATOM 1645 C CA . SER A 1 214 ? 25.156 -13.102 -19.484 1 95.31 214 SER A CA 1
ATOM 1646 C C . SER A 1 214 ? 25.984 -12.438 -18.391 1 95.31 214 SER A C 1
ATOM 1648 O O . SER A 1 214 ? 25.453 -11.734 -17.531 1 95.31 214 SER A O 1
ATOM 1650 N N . ASP A 1 215 ? 27.266 -12.719 -18.438 1 95.94 215 ASP A N 1
ATOM 1651 C CA . ASP A 1 215 ? 28.203 -12.062 -17.531 1 95.94 215 ASP A CA 1
ATOM 1652 C C . ASP A 1 215 ? 28.203 -10.547 -17.75 1 95.94 215 ASP A C 1
ATOM 1654 O O . ASP A 1 215 ? 28.375 -9.781 -16.797 1 95.94 215 ASP A O 1
ATOM 1658 N N . GLU A 1 216 ? 27.984 -10.172 -19 1 96.5 216 GLU A N 1
ATOM 1659 C CA . GLU A 1 216 ? 27.953 -8.75 -19.328 1 96.5 216 GLU A CA 1
ATOM 1660 C C . GLU A 1 216 ? 26.797 -8.055 -18.609 1 96.5 216 GLU A C 1
ATOM 1662 O O . GLU A 1 216 ? 26.922 -6.91 -18.172 1 96.5 216 GLU A O 1
ATOM 1667 N N . PHE A 1 217 ? 25.703 -8.703 -18.516 1 97.62 217 PHE A N 1
ATOM 1668 C CA . PHE A 1 217 ? 24.547 -8.188 -17.781 1 97.62 217 PHE A CA 1
ATOM 1669 C C . PHE A 1 217 ? 24.922 -7.832 -16.359 1 97.62 217 PHE A C 1
ATOM 1671 O O . PHE A 1 217 ? 24.656 -6.719 -15.898 1 97.62 217 PHE A O 1
ATOM 1678 N N . HIS A 1 218 ? 25.594 -8.711 -15.688 1 97 218 HIS A N 1
ATOM 1679 C CA . HIS A 1 218 ? 26 -8.508 -14.305 1 97 218 HIS A CA 1
ATOM 1680 C C . HIS A 1 218 ? 27.016 -7.379 -14.188 1 97 218 HIS A C 1
ATOM 1682 O O . HIS A 1 218 ? 26.938 -6.547 -13.281 1 97 218 HIS A O 1
ATOM 1688 N N . ARG A 1 219 ? 27.859 -7.371 -15.094 1 97.31 219 ARG A N 1
ATOM 1689 C CA . ARG A 1 219 ? 28.922 -6.379 -15.07 1 97.31 219 ARG A CA 1
ATOM 1690 C C . ARG A 1 219 ? 28.359 -4.969 -15.25 1 97.31 219 ARG A C 1
ATOM 1692 O O . ARG A 1 219 ? 28.766 -4.043 -14.539 1 97.31 219 ARG A O 1
ATOM 1699 N N . ARG A 1 220 ? 27.469 -4.852 -16.141 1 97.62 220 ARG A N 1
ATOM 1700 C CA . ARG A 1 220 ? 26.906 -3.535 -16.438 1 97.62 220 ARG A CA 1
ATOM 1701 C C . ARG A 1 220 ? 26.047 -3.045 -15.281 1 97.62 220 ARG A C 1
ATOM 1703 O O . ARG A 1 220 ? 26.031 -1.854 -14.969 1 97.62 220 ARG A O 1
ATOM 1710 N N . PHE A 1 221 ? 25.312 -3.908 -14.727 1 98.06 221 PHE A N 1
ATOM 1711 C CA . PHE A 1 221 ? 24.516 -3.514 -13.578 1 98.06 221 PHE A CA 1
ATOM 1712 C C . PHE A 1 221 ? 25.406 -3.094 -12.414 1 98.06 221 PHE A C 1
ATOM 1714 O O . PHE A 1 221 ? 25.156 -2.066 -11.781 1 98.06 221 PHE A O 1
ATOM 1721 N N . ALA A 1 222 ? 26.422 -3.891 -12.164 1 97.19 222 ALA A N 1
ATOM 1722 C CA . ALA A 1 222 ? 27.359 -3.574 -11.094 1 97.19 222 ALA A CA 1
ATOM 1723 C C . ALA A 1 222 ? 28.016 -2.219 -11.328 1 97.19 222 ALA A C 1
ATOM 1725 O O . ALA A 1 222 ? 28.219 -1.451 -10.383 1 97.19 222 ALA A O 1
ATOM 1726 N N . HIS A 1 223 ? 28.312 -1.977 -12.516 1 96.44 223 HIS A N 1
ATOM 1727 C CA . HIS A 1 223 ? 28.906 -0.689 -12.859 1 96.44 223 HIS A CA 1
ATOM 1728 C C . HIS A 1 223 ? 27.938 0.456 -12.57 1 96.44 223 HIS A C 1
ATOM 1730 O O . HIS A 1 223 ? 28.344 1.482 -12.008 1 96.44 223 HIS A O 1
ATOM 1736 N N . PHE A 1 224 ? 26.719 0.324 -12.945 1 95.75 224 PHE A N 1
ATOM 1737 C CA . PHE A 1 224 ? 25.703 1.337 -12.672 1 95.75 224 PHE A CA 1
ATOM 1738 C C . PHE A 1 224 ? 25.609 1.617 -11.172 1 95.75 224 PHE A C 1
ATOM 1740 O O . PHE A 1 224 ? 25.625 2.775 -10.75 1 95.75 224 PHE A O 1
ATOM 1747 N N . ILE A 1 225 ? 25.516 0.544 -10.422 1 95.44 225 ILE A N 1
ATOM 1748 C CA . ILE A 1 225 ? 25.391 0.669 -8.977 1 95.44 225 ILE A CA 1
ATOM 1749 C C . ILE A 1 225 ? 26.609 1.407 -8.414 1 95.44 225 ILE A C 1
ATOM 1751 O O . ILE A 1 225 ? 26.469 2.289 -7.566 1 95.44 225 ILE A O 1
ATOM 1755 N N . THR A 1 226 ? 27.734 1.073 -8.859 1 93.88 226 THR A N 1
ATOM 1756 C CA . THR A 1 226 ? 28.969 1.673 -8.383 1 93.88 226 THR A CA 1
ATOM 1757 C C . THR A 1 226 ? 29 3.172 -8.664 1 93.88 226 THR A C 1
ATOM 1759 O O . THR A 1 226 ? 29.234 3.979 -7.766 1 93.88 226 THR A O 1
ATOM 1762 N N . VAL A 1 227 ? 28.75 3.525 -9.883 1 91.75 227 VAL A N 1
ATOM 1763 C CA . VAL A 1 227 ? 28.797 4.93 -10.281 1 91.75 227 VAL A CA 1
ATOM 1764 C C . VAL A 1 227 ? 27.688 5.699 -9.586 1 91.75 227 VAL A C 1
ATOM 1766 O O . VAL A 1 227 ? 27.859 6.855 -9.188 1 91.75 227 VAL A O 1
ATOM 1769 N N . PHE A 1 228 ? 26.562 5.062 -9.492 1 90.81 228 PHE A N 1
ATOM 1770 C CA . PHE A 1 228 ? 25.406 5.664 -8.828 1 90.81 228 PHE A CA 1
ATOM 1771 C C . PHE A 1 228 ? 25.734 5.996 -7.379 1 90.81 228 PHE A C 1
ATOM 1773 O O . PHE A 1 228 ? 25.391 7.078 -6.891 1 90.81 228 PHE A O 1
ATOM 1780 N N . THR A 1 229 ? 26.344 5.125 -6.652 1 88.88 229 THR A N 1
ATOM 1781 C CA . THR A 1 229 ? 26.656 5.289 -5.238 1 88.88 229 THR A CA 1
ATOM 1782 C C . THR A 1 229 ? 27.812 6.277 -5.051 1 88.88 229 THR A C 1
ATOM 1784 O O . THR A 1 229 ? 27.859 6.992 -4.047 1 88.88 229 THR A O 1
ATOM 1787 N N . GLU A 1 230 ? 28.734 6.266 -5.926 1 84.69 230 GLU A N 1
ATOM 1788 C CA . GLU A 1 230 ? 29.891 7.137 -5.816 1 84.69 230 GLU A CA 1
ATOM 1789 C C . GLU A 1 230 ? 29.531 8.586 -6.117 1 84.69 230 GLU A C 1
ATOM 1791 O O . GLU A 1 230 ? 30.062 9.508 -5.496 1 84.69 230 GLU A O 1
ATOM 1796 N N . HIS A 1 231 ? 28.875 8.797 -7.094 1 71.88 231 HIS A N 1
ATOM 1797 C CA . HIS A 1 231 ? 28.625 10.148 -7.562 1 71.88 231 HIS A CA 1
ATOM 1798 C C . HIS A 1 231 ? 27.266 10.648 -7.07 1 71.88 231 HIS A C 1
ATOM 1800 O O . HIS A 1 231 ? 26.969 11.844 -7.145 1 71.88 231 HIS A O 1
ATOM 1806 N N . GLY A 1 232 ? 26.359 9.82 -6.895 1 55.47 232 GLY A N 1
ATOM 1807 C CA . GLY A 1 232 ? 24.953 10.18 -6.746 1 55.47 232 GLY A CA 1
ATOM 1808 C C . GLY A 1 232 ? 24.641 10.852 -5.422 1 55.47 232 GLY A C 1
ATOM 1809 O O . GLY A 1 232 ? 24.766 10.234 -4.363 1 55.47 232 GLY A O 1
ATOM 1810 N N . ASP A 1 233 ? 25.219 11.875 -5.219 1 53.16 233 ASP A N 1
ATOM 1811 C CA . ASP A 1 233 ? 24.406 12.68 -4.309 1 53.16 233 ASP A CA 1
ATOM 1812 C C . ASP A 1 233 ? 22.922 12.453 -4.551 1 53.16 233 ASP A C 1
ATOM 1814 O O . ASP A 1 233 ? 22.078 13.125 -3.951 1 53.16 233 ASP A O 1
ATOM 1818 N N . GLY A 1 234 ? 22.547 11.664 -5.527 1 50.09 234 GLY A N 1
ATOM 1819 C CA . GLY A 1 234 ? 21.422 11.742 -6.445 1 50.09 234 GLY A CA 1
ATOM 1820 C C . GLY A 1 234 ? 20.312 10.75 -6.137 1 50.09 234 GLY A C 1
ATOM 1821 O O . GLY A 1 234 ? 19.578 10.336 -7.031 1 50.09 234 GLY A O 1
ATOM 1822 N N . PHE A 1 235 ? 20.5 9.867 -5.156 1 53.22 235 PHE A N 1
ATOM 1823 C CA . PHE A 1 235 ? 19.25 9.102 -5.207 1 53.22 235 PHE A CA 1
ATOM 1824 C C . PHE A 1 235 ? 18.094 9.977 -5.664 1 53.22 235 PHE A C 1
ATOM 1826 O O . PHE A 1 235 ? 17.109 9.477 -6.219 1 53.22 235 PHE A O 1
ATOM 1833 N N . GLU A 1 236 ? 18.281 11.281 -5.281 1 51.62 236 GLU A N 1
ATOM 1834 C CA . GLU A 1 236 ? 17.141 12.188 -5.297 1 51.62 236 GLU A CA 1
ATOM 1835 C C . GLU A 1 236 ? 16.828 12.656 -6.719 1 51.62 236 GLU A C 1
ATOM 1837 O O . GLU A 1 236 ? 15.664 12.898 -7.055 1 51.62 236 GLU A O 1
ATOM 1842 N N . GLN A 1 237 ? 17.812 13.547 -7.539 1 54.06 237 GLN A N 1
ATOM 1843 C CA . GLN A 1 237 ? 17.281 14.484 -8.523 1 54.06 237 GLN A CA 1
ATOM 1844 C C . GLN A 1 237 ? 18.047 14.367 -9.852 1 54.06 237 GLN A C 1
ATOM 1846 O O . GLN A 1 237 ? 19.266 14.469 -9.875 1 54.06 237 GLN A O 1
ATOM 1851 N N . GLY A 1 238 ? 17.531 13.719 -10.922 1 65.38 238 GLY A N 1
ATOM 1852 C CA . GLY A 1 238 ? 17.344 14.07 -12.32 1 65.38 238 GLY A CA 1
ATOM 1853 C C . GLY A 1 238 ? 18.562 13.828 -13.172 1 65.38 238 GLY A C 1
ATOM 1854 O O . GLY A 1 238 ? 18.938 14.664 -14 1 65.38 238 GLY A O 1
ATOM 1855 N N . TYR A 1 239 ? 19.438 12.469 -12.812 1 80.06 239 TYR A N 1
ATOM 1856 C CA . TYR A 1 239 ? 20.578 12.25 -13.695 1 80.06 239 TYR A CA 1
ATOM 1857 C C . TYR A 1 239 ? 20.125 11.977 -15.125 1 80.06 239 TYR A C 1
ATOM 1859 O O . TYR A 1 239 ? 20.938 11.938 -16.047 1 80.06 239 TYR A O 1
ATOM 1867 N N . LEU A 1 240 ? 18.906 11.859 -15.227 1 85.38 240 LEU A N 1
ATOM 1868 C CA . LEU A 1 240 ? 18.391 11.641 -16.578 1 85.38 240 LEU A CA 1
ATOM 1869 C C . LEU A 1 240 ? 17.922 12.953 -17.203 1 85.38 240 LEU A C 1
ATOM 1871 O O . LEU A 1 240 ? 17.547 12.992 -18.375 1 85.38 240 LEU A O 1
ATOM 1875 N N . SER A 1 241 ? 18.016 13.945 -16.266 1 80.44 241 SER A N 1
ATOM 1876 C CA . SER A 1 241 ? 17.688 15.289 -16.75 1 80.44 241 SER A CA 1
ATOM 1877 C C . SER A 1 241 ? 18.938 16.141 -16.906 1 80.44 241 SER A C 1
ATOM 1879 O O . SER A 1 241 ? 19.875 16.047 -16.109 1 80.44 241 SER A O 1
ATOM 1881 N N . GLY A 1 242 ? 19.047 16.922 -18.031 1 80.12 242 GLY A N 1
ATOM 1882 C CA . GLY A 1 242 ? 20.203 17.781 -18.266 1 80.12 242 GLY A CA 1
ATOM 1883 C C . GLY A 1 242 ? 21.328 17.094 -19 1 80.12 242 GLY A C 1
ATOM 1884 O O . GLY A 1 242 ? 21.078 16.203 -19.828 1 80.12 242 GLY A O 1
ATOM 1885 N N . ASP A 1 243 ? 22.531 17.516 -18.672 1 83.62 243 ASP A N 1
ATOM 1886 C CA . ASP A 1 243 ? 23.703 16.953 -19.359 1 83.62 243 ASP A CA 1
ATOM 1887 C C . ASP A 1 243 ? 24.031 15.562 -18.859 1 83.62 243 ASP A C 1
ATOM 1889 O O . ASP A 1 243 ? 23.969 15.305 -17.641 1 83.62 243 ASP A O 1
ATOM 1893 N N . PRO A 1 244 ? 24.281 14.734 -19.781 1 86.88 244 PRO A N 1
ATOM 1894 C CA . PRO A 1 244 ? 24.609 13.359 -19.375 1 86.88 244 PRO A CA 1
ATOM 1895 C C . PRO A 1 244 ? 25.828 13.289 -18.469 1 86.88 244 PRO A C 1
ATOM 1897 O O . PRO A 1 244 ? 26.797 14.031 -18.656 1 86.88 244 PRO A O 1
ATOM 1900 N N . THR A 1 245 ? 25.703 12.508 -17.453 1 87.19 245 THR A N 1
ATOM 1901 C CA . THR A 1 245 ? 26.766 12.203 -16.516 1 87.19 245 THR A CA 1
ATOM 1902 C C . THR A 1 245 ? 27.203 10.742 -16.641 1 87.19 245 THR A C 1
ATOM 1904 O O . THR A 1 245 ? 26.672 10.008 -17.484 1 87.19 245 THR A O 1
ATOM 1907 N N . GLU A 1 246 ? 28.188 10.375 -15.852 1 89.5 246 GLU A N 1
ATOM 1908 C CA . GLU A 1 246 ? 28.625 8.984 -15.836 1 89.5 246 GLU A CA 1
ATOM 1909 C C . GLU A 1 246 ? 27.5 8.055 -15.406 1 89.5 246 GLU A C 1
ATOM 1911 O O . GLU A 1 246 ? 27.375 6.934 -15.906 1 89.5 246 GLU A O 1
ATOM 1916 N N . VAL A 1 247 ? 26.703 8.602 -14.555 1 90.75 247 VAL A N 1
ATOM 1917 C CA . VAL A 1 247 ? 25.578 7.805 -14.078 1 90.75 247 VAL A CA 1
ATOM 1918 C C . VAL A 1 247 ? 24.562 7.613 -15.211 1 90.75 247 VAL A C 1
ATOM 1920 O O . VAL A 1 247 ? 24.016 6.52 -15.391 1 90.75 247 VAL A O 1
ATOM 1923 N N . THR A 1 248 ? 24.344 8.648 -15.992 1 91.38 248 THR A N 1
ATOM 1924 C CA . THR A 1 248 ? 23.422 8.594 -17.125 1 91.38 248 THR A CA 1
ATOM 1925 C C . THR A 1 248 ? 23.875 7.527 -18.125 1 91.38 248 THR A C 1
ATOM 1927 O O . THR A 1 248 ? 23.062 6.711 -18.578 1 91.38 248 THR A O 1
ATOM 1930 N N . ASP A 1 249 ? 25.125 7.57 -18.375 1 92.44 249 ASP A N 1
ATOM 1931 C CA . ASP A 1 249 ? 25.672 6.617 -19.328 1 92.44 249 ASP A CA 1
ATOM 1932 C C . ASP A 1 249 ? 25.531 5.188 -18.812 1 92.44 249 ASP A C 1
ATOM 1934 O O . ASP A 1 249 ? 25.141 4.289 -19.562 1 92.44 249 ASP A O 1
ATOM 1938 N N . ALA A 1 250 ? 25.891 5 -17.578 1 94.12 250 ALA A N 1
ATOM 1939 C CA . ALA A 1 250 ? 25.812 3.668 -16.984 1 94.12 250 ALA A CA 1
ATOM 1940 C C . ALA A 1 250 ? 24.375 3.16 -16.984 1 94.12 250 ALA A C 1
ATOM 1942 O O . ALA A 1 250 ? 24.125 1.977 -17.219 1 94.12 250 ALA A O 1
ATOM 1943 N N . TYR A 1 251 ? 23.5 4.062 -16.781 1 93.81 251 TYR A N 1
ATOM 1944 C CA . TYR A 1 251 ? 22.078 3.742 -16.797 1 93.81 251 TYR A CA 1
ATOM 1945 C C . TYR A 1 251 ? 21.656 3.223 -18.156 1 93.81 251 TYR A C 1
ATOM 1947 O O . TYR A 1 251 ? 21.062 2.145 -18.266 1 93.81 251 TYR A O 1
ATOM 1955 N N . TRP A 1 252 ? 21.969 3.934 -19.156 1 95 252 TRP A N 1
ATOM 1956 C CA . TRP A 1 252 ? 21.531 3.574 -20.5 1 95 252 TRP A CA 1
ATOM 1957 C C . TRP A 1 252 ? 22.25 2.322 -20.984 1 95 252 TRP A C 1
ATOM 1959 O O . TRP A 1 252 ? 21.672 1.519 -21.719 1 95 252 TRP A O 1
ATOM 1969 N N . GLU A 1 253 ? 23.453 2.111 -20.594 1 96.12 253 GLU A N 1
ATOM 1970 C CA . GLU A 1 253 ? 24.188 0.893 -20.938 1 96.12 253 GLU A CA 1
ATOM 1971 C C . GLU A 1 253 ? 23.5 -0.341 -20.344 1 96.12 253 GLU A C 1
ATOM 1973 O O . GLU A 1 253 ? 23.359 -1.364 -21.016 1 96.12 253 GLU A O 1
ATOM 1978 N N . PHE A 1 254 ? 23.125 -0.198 -19.141 1 97.25 254 PHE A N 1
ATOM 1979 C CA . PHE A 1 254 ? 22.453 -1.341 -18.531 1 97.25 254 PHE A CA 1
ATOM 1980 C C . PHE A 1 254 ? 21.078 -1.558 -19.141 1 97.25 254 PHE A C 1
ATOM 1982 O O . PHE A 1 254 ? 20.672 -2.697 -19.375 1 97.25 254 PHE A O 1
ATOM 1989 N N . MET A 1 255 ? 20.406 -0.479 -19.406 1 95.94 255 MET A N 1
ATOM 1990 C CA . MET A 1 255 ? 19.094 -0.579 -20.047 1 95.94 255 MET A CA 1
ATOM 1991 C C . MET A 1 255 ? 19.188 -1.334 -21.375 1 95.94 255 MET A C 1
ATOM 1993 O O . MET A 1 255 ? 18.312 -2.139 -21.703 1 95.94 255 MET A O 1
ATOM 1997 N N . ARG A 1 256 ? 20.203 -1.104 -22.016 1 95.12 256 ARG A N 1
ATOM 1998 C CA . ARG A 1 256 ? 20.438 -1.816 -23.266 1 95.12 256 ARG A CA 1
ATOM 1999 C C . ARG A 1 256 ? 20.688 -3.301 -23.016 1 95.12 256 ARG A C 1
ATOM 2001 O O . ARG A 1 256 ? 20.219 -4.148 -23.781 1 95.12 256 ARG A O 1
ATOM 2008 N N . CYS A 1 257 ? 21.312 -3.631 -21.953 1 95.31 257 CYS A N 1
ATOM 2009 C CA . CYS A 1 257 ? 21.641 -5.012 -21.609 1 95.31 257 CYS A CA 1
ATOM 2010 C C . CYS A 1 257 ? 20.375 -5.805 -21.312 1 95.31 257 CYS A C 1
ATOM 2012 O O . CYS A 1 257 ? 20.312 -7.012 -21.562 1 95.31 257 CYS A O 1
ATOM 2014 N N . LEU A 1 258 ? 19.375 -5.125 -20.828 1 95.06 258 LEU A N 1
ATOM 2015 C CA . LEU A 1 258 ? 18.125 -5.789 -20.516 1 95.06 258 LEU A CA 1
ATOM 2016 C C . LEU A 1 258 ? 17.484 -6.379 -21.766 1 95.06 258 LEU A C 1
ATOM 2018 O O . LEU A 1 258 ? 16.766 -7.375 -21.688 1 95.06 258 LEU A O 1
ATOM 2022 N N . ASN A 1 259 ? 17.844 -5.852 -22.828 1 91.94 259 ASN A N 1
ATOM 2023 C CA . ASN A 1 259 ? 17.266 -6.297 -24.094 1 91.94 259 ASN A CA 1
ATOM 2024 C C . ASN A 1 259 ? 18.203 -7.23 -24.844 1 91.94 259 ASN A C 1
ATOM 2026 O O . ASN A 1 259 ? 17.766 -8.102 -25.594 1 91.94 259 ASN A O 1
ATOM 2030 N N . THR A 1 260 ? 19.438 -7.09 -24.609 1 93.25 260 THR A N 1
ATOM 2031 C CA . THR A 1 260 ? 20.391 -7.785 -25.453 1 93.25 260 THR A CA 1
ATOM 2032 C C . THR A 1 260 ? 21.031 -8.961 -24.719 1 93.25 260 THR A C 1
ATOM 2034 O O . THR A 1 260 ? 21.484 -9.922 -25.344 1 93.25 260 THR A O 1
ATOM 2037 N N . GLU A 1 261 ? 21.078 -8.891 -23.406 1 93.75 261 GLU A N 1
ATOM 2038 C CA . GLU A 1 261 ? 21.875 -9.852 -22.656 1 93.75 261 GLU A CA 1
ATOM 2039 C C . GLU A 1 261 ? 20.984 -10.797 -21.859 1 93.75 261 GLU A C 1
ATOM 2041 O O . GLU A 1 261 ? 21.438 -11.438 -20.906 1 93.75 261 GLU A O 1
ATOM 2046 N N . VAL A 1 262 ? 19.734 -10.82 -22.141 1 94.5 262 VAL A N 1
ATOM 2047 C CA . VAL A 1 262 ? 18.766 -11.68 -21.469 1 94.5 262 VAL A CA 1
ATOM 2048 C C . VAL A 1 262 ? 18.156 -12.656 -22.469 1 94.5 262 VAL A C 1
ATOM 2050 O O . VAL A 1 262 ? 17.75 -12.266 -23.562 1 94.5 262 VAL A O 1
ATOM 2053 N N . ARG A 1 263 ? 18.156 -13.953 -22.109 1 92.12 263 ARG A N 1
ATOM 2054 C CA . ARG A 1 263 ? 17.594 -14.984 -22.969 1 92.12 263 ARG A CA 1
ATOM 2055 C C . ARG A 1 263 ? 16.672 -15.922 -22.188 1 92.12 263 ARG A C 1
ATOM 2057 O O . ARG A 1 263 ? 16.859 -16.094 -20.984 1 92.12 263 ARG A O 1
ATOM 2064 N N . TRP A 1 264 ? 15.695 -16.422 -22.844 1 91.5 264 TRP A N 1
ATOM 2065 C CA . TRP A 1 264 ? 14.852 -17.438 -22.234 1 91.5 264 TRP A CA 1
ATOM 2066 C C . TRP A 1 264 ? 15.555 -18.797 -22.219 1 91.5 264 TRP A C 1
ATOM 2068 O O . TRP A 1 264 ? 16.234 -19.156 -23.188 1 91.5 264 TRP A O 1
ATOM 2078 N N . VAL A 1 265 ? 15.336 -19.422 -21.109 1 87.75 265 VAL A N 1
ATOM 2079 C CA . VAL A 1 265 ? 15.914 -20.766 -21.031 1 87.75 265 VAL A CA 1
ATOM 2080 C C . VAL A 1 265 ? 15.266 -21.672 -22.062 1 87.75 265 VAL A C 1
ATOM 2082 O O . VAL A 1 265 ? 14.039 -21.734 -22.156 1 87.75 265 VAL A O 1
ATOM 2085 N N . GLY A 1 266 ? 16.062 -22.375 -22.844 1 76.75 266 GLY A N 1
ATOM 2086 C CA . GLY A 1 266 ? 15.602 -23.25 -23.906 1 76.75 266 GLY A CA 1
ATOM 2087 C C . GLY A 1 266 ? 15.695 -22.609 -25.281 1 76.75 266 GLY A C 1
ATOM 2088 O O . GLY A 1 266 ? 15.5 -23.281 -26.297 1 76.75 266 GLY A O 1
ATOM 2089 N N . ASP A 1 267 ? 15.672 -21.359 -25.281 1 67.69 267 ASP A N 1
ATOM 2090 C CA . ASP A 1 267 ? 15.906 -20.719 -26.578 1 67.69 267 ASP A CA 1
ATOM 2091 C C . ASP A 1 267 ? 17.266 -21.094 -27.141 1 67.69 267 ASP A C 1
ATOM 2093 O O . ASP A 1 267 ? 18.281 -21.062 -26.422 1 67.69 267 ASP A O 1
ATOM 2097 N N . SER A 1 268 ? 17.297 -22.188 -27.766 1 52.56 268 SER A N 1
ATOM 2098 C CA . SER A 1 268 ? 18.484 -22.625 -28.484 1 52.56 268 SER A CA 1
ATOM 2099 C C . SER A 1 268 ? 19.219 -21.438 -29.125 1 52.56 268 SER A C 1
ATOM 2101 O O . SER A 1 268 ? 18.594 -20.484 -29.578 1 52.56 268 SER A O 1
ATOM 2103 N N . ASP A 1 269 ? 20.531 -21.359 -28.781 1 43.41 269 ASP A N 1
ATOM 2104 C CA . ASP A 1 269 ? 21.328 -20.578 -29.734 1 43.41 269 ASP A CA 1
ATOM 2105 C C . ASP A 1 269 ? 20.969 -20.938 -31.172 1 43.41 269 ASP A C 1
ATOM 2107 O O . ASP A 1 269 ? 20.719 -22.109 -31.484 1 43.4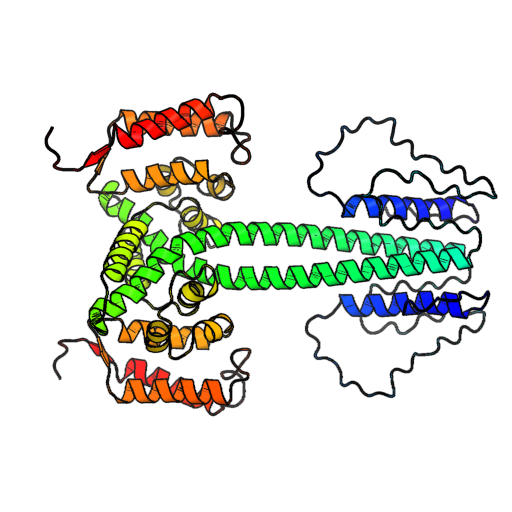1 269 ASP A O 1
ATOM 2111 N N . MET B 1 1 ? 19.016 29.984 26.984 1 18.27 1 MET B N 1
ATOM 2112 C CA . MET B 1 1 ? 19.141 31.297 27.594 1 18.27 1 MET B CA 1
ATOM 2113 C C . MET B 1 1 ? 18.078 32.25 27.047 1 18.27 1 MET B C 1
ATOM 2115 O O . MET B 1 1 ? 18 32.469 25.844 1 18.27 1 MET B O 1
ATOM 2119 N N . CYS B 1 2 ? 16.859 32.25 27.688 1 18.58 2 CYS B N 1
ATOM 2120 C CA . CYS B 1 2 ? 15.609 32.938 27.406 1 18.58 2 CYS B CA 1
ATOM 2121 C C . CYS B 1 2 ? 15.797 34.438 27.453 1 18.58 2 CYS B C 1
ATOM 2123 O O . CYS B 1 2 ? 16.172 35 28.484 1 18.58 2 CYS B O 1
ATOM 2125 N N . SER B 1 3 ? 16.406 34.938 26.375 1 20.84 3 SER B N 1
ATOM 2126 C CA . SER B 1 3 ? 16.703 36.375 26.375 1 20.84 3 SER B CA 1
ATOM 2127 C C . SER B 1 3 ? 15.5 37.188 26.781 1 20.84 3 SER B C 1
ATOM 2129 O O . SER B 1 3 ? 14.383 36.938 26.312 1 20.84 3 SER B O 1
ATOM 2131 N N . THR B 1 4 ? 15.5 37.625 28 1 21.44 4 THR B N 1
ATOM 2132 C CA . THR B 1 4 ? 14.609 38.594 28.656 1 21.44 4 THR B CA 1
ATOM 2133 C C . THR B 1 4 ? 14.398 39.812 27.797 1 21.44 4 THR B C 1
ATOM 2135 O O . THR B 1 4 ? 15.367 40.469 27.391 1 21.44 4 THR B O 1
ATOM 2138 N N . LEU B 1 5 ? 13.391 39.781 26.984 1 24.91 5 LEU B N 1
ATOM 2139 C CA . LEU B 1 5 ? 13 40.969 26.25 1 24.91 5 LEU B CA 1
ATOM 2140 C C . LEU B 1 5 ? 12.664 42.125 27.219 1 24.91 5 LEU B C 1
ATOM 2142 O O . LEU B 1 5 ? 11.734 42 28.016 1 24.91 5 LEU B O 1
ATOM 2146 N N . THR B 1 6 ? 13.68 42.719 27.75 1 24.52 6 THR B N 1
ATOM 2147 C CA . THR B 1 6 ? 13.492 43.938 28.547 1 24.52 6 THR B CA 1
ATOM 2148 C C . THR B 1 6 ? 12.758 45 27.734 1 24.52 6 THR B C 1
ATOM 2150 O O . THR B 1 6 ? 13.242 45.406 26.672 1 24.52 6 THR B O 1
ATOM 2153 N N . VAL B 1 7 ? 11.461 44.875 27.703 1 27.56 7 VAL B N 1
ATOM 2154 C CA . VAL B 1 7 ? 10.609 45.875 27.094 1 27.56 7 VAL B CA 1
ATOM 2155 C C . VAL B 1 7 ? 10.75 47.219 27.844 1 27.56 7 VAL B C 1
ATOM 2157 O O . VAL B 1 7 ? 10.352 47.312 29.016 1 27.56 7 VAL B O 1
ATOM 2160 N N . SER B 1 8 ? 11.945 47.75 27.953 1 25.98 8 SER B N 1
ATOM 2161 C CA . SER B 1 8 ? 11.969 49.125 28.453 1 25.98 8 SER B CA 1
ATOM 2162 C C . SER B 1 8 ? 10.984 50 27.688 1 25.98 8 SER B C 1
ATOM 2164 O O . SER B 1 8 ? 10.625 49.688 26.547 1 25.98 8 SER B O 1
ATOM 2166 N N . ASN B 1 9 ? 10.352 51.031 28.328 1 28.89 9 ASN B N 1
ATOM 2167 C CA . ASN B 1 9 ? 9.547 52.125 27.781 1 28.89 9 ASN B CA 1
ATOM 2168 C C . ASN B 1 9 ? 10.008 52.531 26.391 1 28.89 9 ASN B C 1
ATOM 2170 O O . ASN B 1 9 ? 9.664 53.594 25.906 1 28.89 9 ASN B O 1
ATOM 2174 N N . ASN B 1 10 ? 11.164 51.938 25.922 1 27.53 10 ASN B N 1
ATOM 2175 C CA . ASN B 1 10 ? 11.828 52.375 24.703 1 27.53 10 ASN B CA 1
ATOM 2176 C C . ASN B 1 10 ? 11.172 51.781 23.453 1 27.53 10 ASN B C 1
ATOM 2178 O O . ASN B 1 10 ? 10.773 50.625 23.453 1 27.53 10 ASN B O 1
ATOM 2182 N N . PRO B 1 11 ? 10.68 52.594 22.391 1 34.5 11 PRO B N 1
ATOM 2183 C CA . PRO B 1 11 ? 10.195 52.344 21.047 1 34.5 11 PRO B CA 1
ATOM 2184 C C . PRO B 1 11 ? 10.805 51.062 20.438 1 34.5 11 PRO B C 1
ATOM 2186 O O . PRO B 1 11 ? 10.281 50.531 19.453 1 34.5 11 PRO B O 1
ATOM 2189 N N . GLN B 1 12 ? 11.773 50.625 21.172 1 35.19 12 GLN B N 1
ATOM 2190 C CA . GLN B 1 12 ? 12.531 49.5 20.641 1 35.19 12 GLN B CA 1
ATOM 2191 C C . GLN B 1 12 ? 11.805 48.188 20.906 1 35.19 12 GLN B C 1
ATOM 2193 O O . GLN B 1 12 ? 11.898 47.25 20.109 1 35.19 12 GLN B O 1
ATOM 2198 N N . SER B 1 13 ? 11.156 48.156 22.031 1 36.84 13 SER B N 1
ATOM 2199 C CA . SER B 1 13 ? 10.508 46.906 22.359 1 36.84 13 SER B CA 1
ATOM 2200 C C . SER B 1 13 ? 9.367 46.594 21.375 1 36.84 13 SER B C 1
ATOM 2202 O O . SER B 1 13 ? 9.172 45.438 21 1 36.84 13 SER B O 1
ATOM 2204 N N . LEU B 1 14 ? 8.672 47.656 21.062 1 38.75 14 LEU B N 1
ATOM 2205 C CA . LEU B 1 14 ? 7.633 47.469 20.062 1 38.75 14 LEU B CA 1
ATOM 2206 C C . LEU B 1 14 ? 8.242 47.062 18.719 1 38.75 14 LEU B C 1
ATOM 2208 O O . LEU B 1 14 ? 7.645 46.281 17.984 1 38.75 14 LEU B O 1
ATOM 2212 N N . TYR B 1 15 ? 9.531 47.5 18.719 1 35.72 15 TYR B N 1
ATOM 2213 C CA . TYR B 1 15 ? 10.297 47.188 17.516 1 35.72 15 TYR B CA 1
ATOM 2214 C C . TYR B 1 15 ? 10.562 45.688 17.438 1 35.72 15 TYR B C 1
ATOM 2216 O O . TYR B 1 15 ? 10.445 45.062 16.375 1 35.72 15 TYR B O 1
ATOM 2224 N N . ASN B 1 16 ? 10.836 45.281 18.562 1 38.16 16 ASN B N 1
ATOM 2225 C CA . ASN B 1 16 ? 11.195 43.875 18.609 1 38.16 16 ASN B CA 1
ATOM 2226 C C . ASN B 1 16 ? 9.992 42.969 18.359 1 38.16 16 ASN B C 1
ATOM 2228 O O . ASN B 1 16 ? 10.109 41.938 17.688 1 38.16 16 ASN B O 1
ATOM 2232 N N . ALA B 1 17 ? 8.922 43.531 18.797 1 39.44 17 ALA B N 1
ATOM 2233 C CA . ALA B 1 17 ? 7.723 42.719 18.562 1 39.44 17 ALA B CA 1
ATOM 2234 C C . ALA B 1 17 ? 7.355 42.719 17.078 1 39.44 17 ALA B C 1
ATOM 2236 O O . ALA B 1 17 ? 7 41.656 16.531 1 39.44 17 ALA B O 1
ATOM 2237 N N . GLN B 1 18 ? 7.574 43.906 16.453 1 41.16 18 GLN B N 1
ATOM 2238 C CA . GLN B 1 18 ? 7.266 44.031 15.031 1 41.16 18 GLN B CA 1
ATOM 2239 C C . GLN B 1 18 ? 8.227 43.219 14.18 1 41.16 18 GLN B C 1
ATOM 2241 O O . GLN B 1 18 ? 7.805 42.562 13.219 1 41.16 18 GLN B O 1
ATOM 2246 N N . ALA B 1 19 ? 9.422 43.25 14.641 1 39.91 19 ALA B N 1
ATOM 2247 C CA . ALA B 1 19 ? 10.445 42.5 13.93 1 39.91 19 ALA B CA 1
ATOM 2248 C C . ALA B 1 19 ? 10.203 41 14.055 1 39.91 19 ALA B C 1
ATOM 2250 O O . ALA B 1 19 ? 10.367 40.25 13.094 1 39.91 19 ALA B O 1
ATOM 2251 N N . THR B 1 20 ? 9.875 40.688 15.172 1 39.09 20 THR B N 1
ATOM 2252 C CA . THR B 1 20 ? 9.602 39.25 15.383 1 39.09 20 THR B CA 1
ATOM 2253 C C . THR B 1 20 ? 8.398 38.812 14.562 1 39.09 20 THR B C 1
ATOM 2255 O O . THR B 1 20 ? 8.414 37.75 13.969 1 39.09 20 THR B O 1
ATOM 2258 N N . LEU B 1 21 ? 7.535 39.75 14.406 1 40.72 21 LEU B N 1
ATOM 2259 C CA . LEU B 1 21 ? 6.34 39.469 13.625 1 40.72 21 LEU B CA 1
ATOM 2260 C C . LEU B 1 21 ? 6.664 39.375 12.133 1 40.72 21 LEU B C 1
ATOM 2262 O O . LEU B 1 21 ? 6.129 38.531 11.422 1 40.72 21 LEU B O 1
ATOM 2266 N N . ALA B 1 22 ? 7.605 40.219 11.797 1 39.41 22 ALA B N 1
ATOM 2267 C CA . ALA B 1 22 ? 8.047 40.188 10.406 1 39.41 22 ALA B CA 1
ATOM 2268 C C . ALA B 1 22 ? 8.805 38.906 10.078 1 39.41 22 ALA B C 1
ATOM 2270 O O . ALA B 1 22 ? 8.695 38.375 8.969 1 39.41 22 ALA B O 1
ATOM 2271 N N . HIS B 1 23 ? 9.625 38.375 10.953 1 39.12 23 HIS B N 1
ATOM 2272 C CA . HIS B 1 23 ? 10.406 37.156 10.766 1 39.12 23 HIS B CA 1
ATOM 2273 C C . HIS B 1 23 ? 9.508 35.938 10.727 1 39.12 23 HIS B C 1
ATOM 2275 O O . HIS B 1 23 ? 9.781 34.969 9.992 1 39.12 23 HIS B O 1
ATOM 2281 N N . LEU B 1 24 ? 8.602 35.906 11.469 1 39.44 24 LEU B N 1
ATOM 2282 C CA . LEU B 1 24 ? 7.699 34.781 11.562 1 39.44 24 LEU B CA 1
ATOM 2283 C C . LEU B 1 24 ? 6.941 34.562 10.25 1 39.44 24 LEU B C 1
ATOM 2285 O O . LEU B 1 24 ? 6.66 33.438 9.859 1 39.44 24 LEU B O 1
ATOM 2289 N N . ASP B 1 25 ? 6.672 35.594 9.562 1 37.03 25 ASP B N 1
ATOM 2290 C CA . ASP B 1 25 ? 5.922 35.531 8.312 1 37.03 25 ASP B CA 1
ATOM 2291 C C . ASP B 1 25 ? 6.75 34.875 7.207 1 37.03 25 ASP B C 1
ATOM 2293 O O . ASP B 1 25 ? 6.215 34.156 6.367 1 37.03 25 ASP B O 1
ATOM 2297 N N . ARG B 1 26 ? 8.031 35.156 7.301 1 40.22 26 ARG B N 1
ATOM 2298 C CA . ARG B 1 26 ? 8.906 34.594 6.27 1 40.22 26 ARG B CA 1
ATOM 2299 C C . ARG B 1 26 ? 8.992 33.062 6.387 1 40.22 26 ARG B C 1
ATOM 2301 O O . ARG B 1 26 ? 9.109 32.375 5.383 1 40.22 26 ARG B O 1
ATOM 2308 N N . ALA B 1 27 ? 9.016 32.625 7.492 1 36.22 27 ALA B N 1
ATOM 2309 C CA . ALA B 1 27 ? 9.195 31.172 7.66 1 36.22 27 ALA B CA 1
ATOM 2310 C C . ALA B 1 27 ? 7.992 30.406 7.113 1 36.22 27 ALA B C 1
ATOM 2312 O O . ALA B 1 27 ? 8.094 29.219 6.805 1 36.22 27 ALA B O 1
ATOM 2313 N N . ALA B 1 28 ? 6.832 30.922 7.008 1 33.59 28 ALA B N 1
ATOM 2314 C CA . ALA B 1 28 ? 5.652 30.141 6.633 1 33.59 28 ALA B CA 1
ATOM 2315 C C . ALA B 1 28 ? 5.539 30 5.117 1 33.59 28 ALA B C 1
ATOM 2317 O O . ALA B 1 28 ? 4.742 29.219 4.617 1 33.59 28 ALA B O 1
ATOM 2318 N N . THR B 1 29 ? 6.133 30.891 4.277 1 30.17 29 THR B N 1
ATOM 2319 C CA . THR B 1 29 ? 5.668 30.859 2.895 1 30.17 29 THR B CA 1
ATOM 2320 C C . THR B 1 29 ? 6.344 29.734 2.125 1 30.17 29 THR B C 1
ATOM 2322 O O . THR B 1 29 ? 5.707 29.047 1.316 1 30.17 29 THR B O 1
ATOM 2325 N N . ASN B 1 30 ? 7.609 29.969 1.369 1 29.02 30 ASN B N 1
ATOM 2326 C CA . ASN B 1 30 ? 8.047 29.188 0.217 1 29.02 30 ASN B CA 1
ATOM 2327 C C . ASN B 1 30 ? 8.883 27.969 0.642 1 29.02 30 ASN B C 1
ATOM 2329 O O . ASN B 1 30 ? 10.008 28.125 1.115 1 29.02 30 ASN B O 1
ATOM 2333 N N . PRO B 1 31 ? 8.328 26.844 0.791 1 33 31 PRO B N 1
ATOM 2334 C CA . PRO B 1 31 ? 9.125 25.672 1.128 1 33 31 PRO B CA 1
ATOM 2335 C C . PRO B 1 31 ? 10.352 25.516 0.229 1 33 31 PRO B C 1
ATOM 2337 O O . PRO B 1 31 ? 11.328 24.859 0.617 1 33 31 PRO B O 1
ATOM 2340 N N . GLY B 1 32 ? 10.172 25.641 -1.096 1 32.84 32 GLY B N 1
ATOM 2341 C CA . GLY B 1 32 ? 11.195 25.156 -2.014 1 32.84 32 GLY B CA 1
ATOM 2342 C C . GLY B 1 32 ? 12.344 26.125 -2.188 1 32.84 32 GLY B C 1
ATOM 2343 O O . GLY B 1 32 ? 13.172 25.969 -3.086 1 32.84 32 GLY B O 1
ATOM 2344 N N . ALA B 1 33 ? 12.195 27.406 -1.847 1 30.81 33 ALA B N 1
ATOM 2345 C CA . ALA B 1 33 ? 13.258 28.266 -2.346 1 30.81 33 ALA B CA 1
ATOM 2346 C C . ALA B 1 33 ? 14.586 27.969 -1.654 1 30.81 33 ALA B C 1
ATOM 2348 O O . ALA B 1 33 ? 14.617 27.703 -0.447 1 30.81 33 ALA B O 1
ATOM 2349 N N . PRO B 1 34 ? 15.695 27.531 -2.471 1 32.44 34 PRO B N 1
ATOM 2350 C CA . PRO B 1 34 ? 17.031 27.266 -1.929 1 32.44 34 PRO B CA 1
ATOM 2351 C C . PRO B 1 34 ? 17.469 28.312 -0.897 1 32.44 34 PRO B C 1
ATOM 2353 O O . PRO B 1 34 ? 16.984 29.438 -0.923 1 32.44 34 PRO B O 1
ATOM 2356 N N . PRO B 1 35 ? 18.109 27.875 0.135 1 32.53 35 PRO B N 1
ATOM 2357 C CA . PRO B 1 35 ? 18.594 28.828 1.132 1 32.53 35 PRO B CA 1
ATOM 2358 C C . PRO B 1 35 ? 19.469 29.922 0.527 1 32.53 35 PRO B C 1
ATOM 2360 O O . PRO B 1 35 ? 20.391 29.625 -0.229 1 32.53 35 PRO B O 1
ATOM 2363 N N . ALA B 1 36 ? 18.953 31.078 0.225 1 29.8 36 ALA B N 1
ATOM 2364 C CA . ALA B 1 36 ? 19.812 32.156 -0.26 1 29.8 36 ALA B CA 1
ATOM 2365 C C . ALA B 1 36 ? 21.094 32.25 0.564 1 29.8 36 ALA B C 1
ATOM 2367 O O . ALA B 1 36 ? 21.109 31.859 1.738 1 29.8 36 ALA B O 1
ATOM 2368 N N . PRO B 1 37 ? 22.359 32.281 -0.142 1 28.72 37 PRO B N 1
ATOM 2369 C CA . PRO B 1 37 ? 23.656 32.406 0.549 1 28.72 37 PRO B CA 1
ATOM 2370 C C . PRO B 1 37 ? 23.594 33.344 1.747 1 28.72 37 PRO B C 1
ATOM 2372 O O . PRO B 1 37 ? 22.766 34.281 1.768 1 28.72 37 PRO B O 1
ATOM 2375 N N . GLU B 1 38 ? 24.141 32.938 2.846 1 30.14 38 GLU B N 1
ATOM 2376 C CA . GLU B 1 38 ? 24.328 33.656 4.109 1 30.14 38 GLU B CA 1
ATOM 2377 C C . GLU B 1 38 ? 25.156 34.906 3.912 1 30.14 38 GLU B C 1
ATOM 2379 O O . GLU B 1 38 ? 26.391 34.844 3.957 1 30.14 38 GLU B O 1
ATOM 2384 N N . ASN B 1 39 ? 25.156 35.594 2.768 1 25.59 39 ASN B N 1
ATOM 2385 C CA . ASN B 1 39 ? 25.953 36.812 2.957 1 25.59 39 ASN B CA 1
ATOM 2386 C C . ASN B 1 39 ? 25.609 37.5 4.258 1 25.59 39 ASN B C 1
ATOM 2388 O O . ASN B 1 39 ? 24.422 37.75 4.551 1 25.59 39 ASN B O 1
ATOM 2392 N N . GLN B 1 40 ? 26.531 37.531 5.25 1 27.3 40 GLN B N 1
ATOM 2393 C CA . GLN B 1 40 ? 26.656 38.094 6.594 1 27.3 40 GLN B CA 1
ATOM 2394 C C . GLN B 1 40 ? 26.016 39.469 6.688 1 27.3 40 GLN B C 1
ATOM 2396 O O . GLN B 1 40 ? 25.406 39.812 7.699 1 27.3 40 GLN B O 1
ATOM 2401 N N . ASN B 1 41 ? 26.469 40.344 5.73 1 24.66 41 ASN B N 1
ATOM 2402 C CA . ASN B 1 41 ? 26.203 41.781 5.961 1 24.66 41 ASN B CA 1
ATOM 2403 C C . ASN B 1 41 ? 24.703 42.062 5.961 1 24.66 41 ASN B C 1
ATOM 2405 O O . ASN B 1 41 ? 24.266 43.031 6.617 1 24.66 41 ASN B O 1
ATOM 2409 N N . ASP B 1 42 ? 24.109 41.562 4.906 1 24.53 42 ASP B N 1
ATOM 2410 C CA . ASP B 1 42 ? 22.875 42.281 4.562 1 24.53 42 ASP B CA 1
ATOM 2411 C C . ASP B 1 42 ? 21.719 41.812 5.461 1 24.53 42 ASP B C 1
ATOM 2413 O O . ASP B 1 42 ? 20.781 41.188 4.996 1 24.53 42 ASP B O 1
ATOM 2417 N N . MET B 1 43 ? 22 41.062 6.391 1 27.34 43 MET B N 1
ATOM 2418 C CA . MET B 1 43 ? 21.062 41.062 7.5 1 27.34 43 MET B CA 1
ATOM 2419 C C . MET B 1 43 ? 20.797 42.469 8.016 1 27.34 43 MET B C 1
ATOM 2421 O O . MET B 1 43 ? 21.219 42.812 9.117 1 27.34 43 MET B O 1
ATOM 2425 N N . GLU B 1 44 ? 21.172 43.406 7.121 1 24.64 44 GLU B N 1
ATOM 2426 C CA . GLU B 1 44 ? 20.672 44.688 7.582 1 24.64 44 GLU B CA 1
ATOM 2427 C C . GLU B 1 44 ? 19.281 44.562 8.18 1 24.64 44 GLU B C 1
ATOM 2429 O O . GLU B 1 44 ? 18.328 44.188 7.488 1 24.64 44 GLU B O 1
ATOM 2434 N N . VAL B 1 45 ? 19.328 44.062 9.219 1 26.44 45 VAL B N 1
ATOM 2435 C CA . VAL B 1 45 ? 18.234 44.375 10.125 1 26.44 45 VAL B CA 1
ATOM 2436 C C . VAL B 1 45 ? 17.75 45.781 9.875 1 26.44 45 VAL B C 1
ATOM 2438 O O . VAL B 1 45 ? 18.484 46.75 10.125 1 26.44 45 VAL B O 1
ATOM 2441 N N . ARG B 1 46 ? 17.266 45.938 8.648 1 27.81 46 ARG B N 1
ATOM 2442 C CA . ARG B 1 46 ? 16.688 47.281 8.445 1 27.81 46 ARG B CA 1
ATOM 2443 C C . ARG B 1 46 ? 16.156 47.844 9.758 1 27.81 46 ARG B C 1
ATOM 2445 O O . ARG B 1 46 ? 15.266 47.25 10.375 1 27.81 46 ARG B O 1
ATOM 2452 N N . GLN B 1 47 ? 17.016 48.469 10.492 1 26.47 47 GLN B N 1
ATOM 2453 C CA . GLN B 1 47 ? 16.766 49.438 11.578 1 26.47 47 GLN B CA 1
ATOM 2454 C C . GLN B 1 47 ? 15.547 50.281 11.289 1 26.47 47 GLN B C 1
ATOM 2456 O O . GLN B 1 47 ? 15.562 51.094 10.367 1 26.47 47 GLN B O 1
ATOM 2461 N N . MET B 1 48 ? 14.477 49.719 11.305 1 27.47 48 MET B N 1
ATOM 2462 C CA . MET B 1 48 ? 13.344 50.656 11.344 1 27.47 48 MET B CA 1
ATOM 2463 C C . MET B 1 48 ? 13.578 51.75 12.383 1 27.47 48 MET B C 1
ATOM 2465 O O . MET B 1 48 ? 13.711 51.469 13.57 1 27.47 48 MET B O 1
ATOM 2469 N N . THR B 1 49 ? 14.508 52.562 12.008 1 25.09 49 THR B N 1
ATOM 2470 C CA . THR B 1 49 ? 14.523 53.844 12.734 1 25.09 49 THR B CA 1
ATOM 2471 C C . THR B 1 49 ? 13.102 54.312 12.984 1 25.09 49 THR B C 1
ATOM 2473 O O . THR B 1 49 ? 12.336 54.531 12.039 1 25.09 49 THR B O 1
ATOM 2476 N N . TYR B 1 50 ? 12.57 53.875 14.031 1 27.03 50 TYR B N 1
ATOM 2477 C CA . TYR B 1 50 ? 11.391 54.438 14.648 1 27.03 50 TYR B CA 1
ATOM 2478 C C . TYR B 1 50 ? 11.57 55.938 14.891 1 27.03 50 TYR B C 1
ATOM 2480 O O . TYR B 1 50 ? 12.219 56.344 15.859 1 27.03 50 TYR B O 1
ATOM 2488 N N . GLU B 1 51 ? 11.906 56.688 13.836 1 25.38 51 GLU B N 1
ATOM 2489 C CA . GLU B 1 51 ? 11.523 58.062 14.141 1 25.38 51 GLU B CA 1
ATOM 2490 C C . GLU B 1 51 ? 10.047 58.156 14.508 1 25.38 51 GLU B C 1
ATOM 2492 O O . GLU B 1 51 ? 9.25 57.312 14.117 1 25.38 51 GLU B O 1
ATOM 2497 N N . THR B 1 52 ? 9.453 59.156 15.266 1 26.95 52 THR B N 1
ATOM 2498 C CA . THR B 1 52 ? 8.094 59.469 15.672 1 26.95 52 THR B CA 1
ATOM 2499 C C . THR B 1 52 ? 7.082 58.906 14.688 1 26.95 52 THR B C 1
ATOM 2501 O O . THR B 1 52 ? 6.098 58.281 15.094 1 26.95 52 THR B O 1
ATOM 2504 N N . GLY B 1 53 ? 6.711 59.719 13.602 1 24.38 53 GLY B N 1
ATOM 2505 C CA . GLY B 1 53 ? 5.5 59.844 12.812 1 24.38 53 GLY B CA 1
ATOM 2506 C C . GLY B 1 53 ? 5.23 58.625 11.938 1 24.38 53 GLY B C 1
ATOM 2507 O O . GLY B 1 53 ? 4.133 58.062 11.969 1 24.38 53 GLY B O 1
ATOM 2508 N N . HIS B 1 54 ? 5.82 58.625 10.672 1 23.58 54 HIS B N 1
ATOM 2509 C CA . HIS B 1 54 ? 5.363 58 9.43 1 23.58 54 HIS B CA 1
ATOM 2510 C C . HIS B 1 54 ? 5.824 56.562 9.32 1 23.58 54 HIS B C 1
ATOM 2512 O O . HIS B 1 54 ? 7.023 56.281 9.359 1 23.58 54 HIS B O 1
ATOM 2518 N N . TYR B 1 55 ? 5.09 55.688 9.969 1 28.2 55 TYR B N 1
ATOM 2519 C CA . TYR B 1 55 ? 5.312 54.25 9.727 1 28.2 55 TYR B CA 1
ATOM 2520 C C . TYR B 1 55 ? 5.316 53.938 8.234 1 28.2 55 TYR B C 1
ATOM 2522 O O . TYR B 1 55 ? 4.336 54.219 7.535 1 28.2 55 TYR B O 1
ATOM 2530 N N . THR B 1 56 ? 6.305 54.344 7.531 1 25.36 56 THR B N 1
ATOM 2531 C CA . THR B 1 56 ? 6.207 54.031 6.113 1 25.36 56 THR B CA 1
ATOM 2532 C C . THR B 1 56 ? 6.141 52.531 5.898 1 25.36 56 THR B C 1
ATOM 2534 O O . THR B 1 56 ? 6.926 51.781 6.488 1 25.36 56 THR B O 1
ATOM 2537 N N . ALA B 1 57 ? 4.996 52.062 5.395 1 26.78 57 ALA B N 1
ATOM 2538 C CA . ALA B 1 57 ? 4.637 50.812 4.727 1 26.78 57 ALA B CA 1
ATOM 2539 C C . ALA B 1 57 ? 5.812 50.25 3.922 1 26.78 57 ALA B C 1
ATOM 2541 O O . ALA B 1 57 ? 6.328 50.938 3.023 1 26.78 57 ALA B O 1
ATOM 2542 N N . LEU B 1 58 ? 6.715 49.719 4.5 1 27.28 58 LEU B N 1
ATOM 2543 C CA . LEU B 1 58 ? 7.734 49.188 3.615 1 27.28 58 LEU B CA 1
ATOM 2544 C C . LEU B 1 58 ? 7.102 48.594 2.354 1 27.28 58 LEU B C 1
ATOM 2546 O O . LEU B 1 58 ? 5.895 48.375 2.314 1 27.28 58 LEU B O 1
ATOM 2550 N N . GLY B 1 59 ? 8.023 47.781 1.552 1 24.91 59 GLY B N 1
ATOM 2551 C CA . GLY B 1 59 ? 8.062 47.469 0.133 1 24.91 59 GLY B CA 1
ATOM 2552 C C . GLY B 1 59 ? 6.906 46.594 -0.311 1 24.91 59 GLY B C 1
ATOM 2553 O O . GLY B 1 59 ? 6.551 45.625 0.376 1 24.91 59 GLY B O 1
ATOM 2554 N N . LYS B 1 60 ? 5.871 47 -0.984 1 30.28 60 LYS B N 1
ATOM 2555 C CA . LYS B 1 60 ? 4.844 46.5 -1.893 1 30.28 60 LYS B CA 1
ATOM 2556 C C . LYS B 1 60 ? 5.344 45.281 -2.658 1 30.28 60 LYS B C 1
ATOM 2558 O O . LYS B 1 60 ? 4.617 44.719 -3.482 1 30.28 60 LYS B O 1
ATOM 2563 N N . GLY B 1 61 ? 6.641 45.062 -2.857 1 26.52 61 GLY B N 1
ATOM 2564 C CA . GLY B 1 61 ? 6.914 44.25 -4.016 1 26.52 61 GLY B CA 1
ATOM 2565 C C . GLY B 1 61 ? 6.484 42.781 -3.826 1 26.52 61 GLY B C 1
ATOM 2566 O O . GLY B 1 61 ? 5.848 42.219 -4.707 1 26.52 61 GLY B O 1
ATOM 2567 N N . ASP B 1 62 ? 7.352 41.969 -3.096 1 28.48 62 ASP B N 1
ATOM 2568 C CA . ASP B 1 62 ? 7.211 40.531 -3.395 1 28.48 62 ASP B CA 1
ATOM 2569 C C . ASP B 1 62 ? 5.98 39.969 -2.701 1 28.48 62 ASP B C 1
ATOM 2571 O O . ASP B 1 62 ? 5.73 40.25 -1.527 1 28.48 62 ASP B O 1
ATOM 2575 N N . SER B 1 63 ? 4.855 39.594 -3.484 1 29.84 63 SER B N 1
ATOM 2576 C CA . SER B 1 63 ? 3.584 38.906 -3.301 1 29.84 63 SER B CA 1
ATOM 2577 C C . SER B 1 63 ? 3.635 37.969 -2.105 1 29.84 63 SER B C 1
ATOM 2579 O O . SER B 1 63 ? 2.607 37.406 -1.687 1 29.84 63 SER B O 1
ATOM 2581 N N . SER B 1 64 ? 4.77 37.5 -1.813 1 29.14 64 SER B N 1
ATOM 2582 C CA . SER B 1 64 ? 4.891 36.406 -0.853 1 29.14 64 SER B CA 1
ATOM 2583 C C . SER B 1 64 ? 4.73 36.906 0.579 1 29.14 64 SER B C 1
ATOM 2585 O O . SER B 1 64 ? 4.754 36.094 1.524 1 29.14 64 SER B O 1
ATOM 2587 N N . LEU B 1 65 ? 4.887 38.219 0.787 1 29.53 65 LEU B N 1
ATOM 2588 C CA . LEU B 1 65 ? 4.793 38.812 2.107 1 29.53 65 LEU B CA 1
ATOM 2589 C C . LEU B 1 65 ? 3.336 39.062 2.488 1 29.53 65 LEU B C 1
ATOM 2591 O O . LEU B 1 65 ? 3.016 40.094 3.1 1 29.53 65 LEU B O 1
ATOM 2595 N N . ASP B 1 66 ? 2.346 38.531 1.927 1 32 66 ASP B N 1
ATOM 2596 C CA . ASP B 1 66 ? 0.94 38.844 2.174 1 32 66 ASP B CA 1
ATOM 2597 C C . ASP B 1 66 ? 0.631 38.812 3.668 1 32 66 ASP B C 1
ATOM 2599 O O . ASP B 1 66 ? -0.484 39.156 4.078 1 32 66 ASP B O 1
ATOM 2603 N N . GLY B 1 67 ? 1.511 38.281 4.551 1 30.92 67 GLY B N 1
ATOM 2604 C CA . GLY B 1 67 ? 1.041 38.156 5.922 1 30.92 67 GLY B CA 1
ATOM 2605 C C . GLY B 1 67 ? 1.683 39.156 6.867 1 30.92 67 GLY B C 1
ATOM 2606 O O . GLY B 1 67 ? 1.717 38.938 8.078 1 30.92 67 GLY B O 1
ATOM 2607 N N . CYS B 1 68 ? 2.547 39.906 6.379 1 32.19 68 CYS B N 1
ATOM 2608 C CA . CYS B 1 68 ? 3.186 40.844 7.309 1 32.19 68 CYS B CA 1
ATOM 2609 C C . CYS B 1 68 ? 2.174 41.844 7.875 1 32.19 68 CYS B C 1
ATOM 2611 O O . CYS B 1 68 ? 1.443 42.469 7.121 1 32.19 68 CYS B O 1
ATOM 2613 N N . LEU B 1 69 ? 1.702 41.438 9.102 1 33.56 69 LEU B N 1
ATOM 2614 C CA . LEU B 1 69 ? 0.874 42.438 9.758 1 33.56 69 LEU B CA 1
ATOM 2615 C C . LEU B 1 69 ? 1.673 43.719 10.031 1 33.56 69 LEU B C 1
ATOM 2617 O O . LEU B 1 69 ? 2.707 43.688 10.703 1 33.56 69 LEU B O 1
ATOM 2621 N N . PHE B 1 70 ? 1.67 44.625 9.188 1 33.72 70 PHE B N 1
ATOM 2622 C CA . PHE B 1 70 ? 2.223 45.969 9.383 1 33.72 70 PHE B CA 1
ATOM 2623 C C . PHE B 1 70 ? 1.416 46.75 10.414 1 33.72 70 PHE B C 1
ATOM 2625 O O . PHE B 1 70 ? 0.193 46.844 10.305 1 33.72 70 PHE B O 1
ATOM 2632 N N . VAL B 1 71 ? 1.93 46.656 11.641 1 36.44 71 VAL B N 1
ATOM 2633 C CA . VAL B 1 71 ? 1.276 47.531 12.594 1 36.44 71 VAL B CA 1
ATOM 2634 C C . VAL B 1 71 ? 1.656 48.969 12.297 1 36.44 71 VAL B C 1
ATOM 2636 O O . VAL B 1 71 ? 2.84 49.312 12.266 1 36.44 71 VAL B O 1
ATOM 2639 N N . HIS B 1 72 ? 0.974 49.594 11.469 1 37.91 72 HIS B N 1
ATOM 2640 C CA . HIS B 1 72 ? 1.26 50.969 11.039 1 37.91 72 HIS B CA 1
ATOM 2641 C C . HIS B 1 72 ? 0.862 51.969 12.109 1 37.91 72 HIS B C 1
ATOM 2643 O O . HIS B 1 72 ? 1.327 53.125 12.094 1 37.91 72 HIS B O 1
ATOM 2649 N N . SER B 1 73 ? -0.101 51.656 12.898 1 40.97 73 SER B N 1
ATOM 2650 C CA . SER B 1 73 ? -0.662 52.844 13.539 1 40.97 73 SER B CA 1
ATOM 2651 C C . SER B 1 73 ? 0.044 53.156 14.852 1 40.97 73 SER B C 1
ATOM 2653 O O . SER B 1 73 ? 0.403 52.25 15.602 1 40.97 73 SER B O 1
ATOM 2655 N N . THR B 1 74 ? 0.654 54.375 15.055 1 47.69 74 THR B N 1
ATOM 2656 C CA . THR B 1 74 ? 1.121 54.938 16.328 1 47.69 74 THR B CA 1
ATOM 2657 C C . THR B 1 74 ? -0 54.938 17.359 1 47.69 74 THR B C 1
ATOM 2659 O O . THR B 1 74 ? 0.247 55.125 18.547 1 47.69 74 THR B O 1
ATOM 2662 N N . ASP B 1 75 ? -1.191 54.719 16.875 1 52.56 75 ASP B N 1
ATOM 2663 C CA . ASP B 1 75 ? -2.338 54.594 17.766 1 52.56 75 ASP B CA 1
ATOM 2664 C C . ASP B 1 75 ? -2.428 53.188 18.359 1 52.56 75 ASP B C 1
ATOM 2666 O O . ASP B 1 75 ? -2.557 52.219 17.641 1 52.56 75 ASP B O 1
ATOM 2670 N N . PRO B 1 76 ? -2.049 53.125 19.609 1 54.69 76 PRO B N 1
ATOM 2671 C CA . PRO B 1 76 ? -2.051 51.812 20.297 1 54.69 76 PRO B CA 1
ATOM 2672 C C . PRO B 1 76 ? -3.285 51 19.984 1 54.69 76 PRO B C 1
ATOM 2674 O O . PRO B 1 76 ? -3.195 49.75 19.891 1 54.69 76 PRO B O 1
ATOM 2677 N N . LEU B 1 77 ? -4.293 51.719 19.688 1 55.22 77 LEU B N 1
ATOM 2678 C CA . LEU B 1 77 ? -5.531 51 19.422 1 55.22 77 LEU B CA 1
ATOM 2679 C C . LEU B 1 77 ? -5.488 50.312 18.062 1 55.22 77 LEU B C 1
ATOM 2681 O O . LEU B 1 77 ? -5.934 49.188 17.906 1 55.22 77 LEU B O 1
ATOM 2685 N N . VAL B 1 78 ? -5.012 51.031 17.141 1 59.88 78 VAL B N 1
ATOM 2686 C CA . VAL B 1 78 ? -4.887 50.469 15.797 1 59.88 78 VAL B CA 1
ATOM 2687 C C . VAL B 1 78 ? -3.889 49.312 15.805 1 59.88 78 VAL B C 1
ATOM 2689 O O . VAL B 1 78 ? -4.105 48.312 15.148 1 59.88 78 VAL B O 1
ATOM 2692 N N . LEU B 1 79 ? -2.939 49.469 16.641 1 59.19 79 LEU B N 1
ATOM 2693 C CA . LEU B 1 79 ? -1.925 48.438 16.766 1 59.19 79 LEU B CA 1
ATOM 2694 C C . LEU B 1 79 ? -2.529 47.156 17.312 1 59.19 79 LEU B C 1
ATOM 2696 O O . LEU B 1 79 ? -2.234 46.062 16.828 1 59.19 79 LEU B O 1
ATOM 2700 N N . ILE B 1 80 ? -3.328 47.375 18.25 1 58.47 80 ILE B N 1
ATOM 2701 C CA . ILE B 1 80 ? -3.949 46.188 18.875 1 58.47 80 ILE B CA 1
ATOM 2702 C C . ILE B 1 80 ? -4.875 45.5 17.875 1 58.47 80 ILE B C 1
ATOM 2704 O O . ILE B 1 80 ? -4.906 44.281 17.797 1 58.47 80 ILE B O 1
ATOM 2708 N N . GLU B 1 81 ? -5.535 46.312 17.125 1 61.25 81 GLU B N 1
ATOM 2709 C CA . GLU B 1 81 ? -6.434 45.781 16.109 1 61.25 81 GLU B CA 1
ATOM 2710 C C . GLU B 1 81 ? -5.664 44.969 15.062 1 61.25 81 GLU B C 1
ATOM 2712 O O . GLU B 1 81 ? -6.098 43.906 14.656 1 61.25 81 GLU B O 1
ATOM 2717 N N . GLU B 1 82 ? -4.602 45.469 14.695 1 63.28 82 GLU B N 1
ATOM 2718 C CA . GLU B 1 82 ? -3.771 44.812 13.703 1 63.28 82 GLU B CA 1
ATOM 2719 C C . GLU B 1 82 ? -3.215 43.5 14.258 1 63.28 82 GLU B C 1
ATOM 2721 O O . GLU B 1 82 ? -3.174 42.469 13.547 1 63.28 82 GLU B O 1
ATOM 2726 N N . ILE B 1 83 ? -2.934 43.5 15.461 1 62 83 ILE B N 1
ATOM 2727 C CA . ILE B 1 83 ? -2.387 42.312 16.109 1 62 83 ILE B CA 1
ATOM 2728 C C . ILE B 1 83 ? -3.469 41.25 16.234 1 62 83 ILE B C 1
ATOM 2730 O O . ILE B 1 83 ? -3.209 40.062 16 1 62 83 ILE B O 1
ATOM 2734 N N . MET B 1 84 ? -4.559 41.75 16.453 1 62.5 84 MET B N 1
ATOM 2735 C CA . MET B 1 84 ? -5.672 40.812 16.578 1 62.5 84 MET B CA 1
ATOM 2736 C C . MET B 1 84 ? -5.984 40.156 15.234 1 62.5 84 MET B C 1
ATOM 2738 O O . MET B 1 84 ? -6.277 38.969 15.172 1 62.5 84 MET B O 1
ATOM 2742 N N . GLN B 1 85 ? -5.902 40.906 14.211 1 71.12 85 GLN B N 1
ATOM 2743 C CA . GLN B 1 85 ? -6.121 40.344 12.875 1 71.12 85 GLN B CA 1
ATOM 2744 C C . GLN B 1 85 ? -5.059 39.312 12.523 1 71.12 85 GLN B C 1
ATOM 2746 O O . GLN B 1 85 ? -5.363 38.281 11.914 1 71.12 85 GLN B O 1
ATOM 2751 N N . LEU B 1 86 ? -3.959 39.594 12.977 1 70.19 86 LEU B N 1
ATOM 2752 C CA . LEU B 1 86 ? -2.863 38.656 12.734 1 70.19 86 LEU B CA 1
ATOM 2753 C C . LEU B 1 86 ? -3.08 37.344 13.484 1 70.19 86 LEU B C 1
ATOM 2755 O O . LEU B 1 86 ? -2.854 36.281 12.938 1 70.19 86 LEU B O 1
ATOM 2759 N N . PHE B 1 87 ? -3.57 37.5 14.609 1 66.69 87 PHE B N 1
ATOM 2760 C CA . PHE B 1 87 ? -3.852 36.312 15.414 1 66.69 87 PHE B CA 1
ATOM 2761 C C . PHE B 1 87 ? -4.934 35.438 14.766 1 66.69 87 PHE B C 1
ATOM 2763 O O . PHE B 1 87 ? -4.824 34.219 14.719 1 66.69 87 PHE B O 1
ATOM 2770 N N . GLN B 1 88 ? -5.844 36.125 14.273 1 73.88 88 GLN B N 1
ATOM 2771 C CA . GLN B 1 88 ? -6.926 35.406 13.609 1 73.88 88 GLN B CA 1
ATOM 2772 C C . GLN B 1 88 ? -6.418 34.688 12.367 1 73.88 88 GLN B C 1
ATOM 2774 O O . GLN B 1 88 ? -6.824 33.562 12.094 1 73.88 88 GLN B O 1
ATOM 2779 N N . SER B 1 89 ? -5.598 35.344 11.727 1 78.62 89 SER B N 1
ATOM 2780 C CA . SER B 1 89 ? -5.027 34.719 10.539 1 78.62 89 SER B CA 1
ATOM 2781 C C . SER B 1 89 ? -4.203 33.5 10.906 1 78.62 89 SER B C 1
ATOM 2783 O O . SER B 1 89 ? -4.285 32.469 10.227 1 78.62 89 SER B O 1
ATOM 2785 N N . PHE B 1 90 ? -3.498 33.562 12.016 1 75 90 PHE B N 1
ATOM 2786 C CA . PHE B 1 90 ? -2.695 32.406 12.469 1 75 90 PHE B CA 1
ATOM 2787 C C . PHE B 1 90 ? -3.588 31.266 12.906 1 75 90 PHE B C 1
ATOM 2789 O O . PHE B 1 90 ? -3.307 30.109 12.594 1 75 90 PHE B O 1
ATOM 2796 N N . GLU B 1 91 ? -4.508 31.594 13.461 1 75.12 91 GLU B N 1
ATOM 2797 C CA . GLU B 1 91 ? -5.438 30.578 13.922 1 75.12 91 GLU B CA 1
ATOM 2798 C C . GLU B 1 91 ? -6.07 29.828 12.742 1 75.12 91 GLU B C 1
ATOM 2800 O O . GLU B 1 91 ? -6.168 28.594 12.758 1 75.12 91 GLU B O 1
ATOM 2805 N N . LYS B 1 92 ? -6.484 30.609 11.836 1 82.06 92 LYS B N 1
ATOM 2806 C CA . LYS B 1 92 ? -7.07 30 10.641 1 82.06 92 LYS B CA 1
ATOM 2807 C C . LYS B 1 92 ? -6.07 29.078 9.953 1 82.06 92 LYS B C 1
ATOM 2809 O O . LYS B 1 92 ? -6.43 27.984 9.492 1 82.06 92 LYS B O 1
ATOM 2814 N N . ARG B 1 93 ? -4.902 29.531 9.969 1 83.31 93 ARG B N 1
ATOM 2815 C CA . ARG B 1 93 ? -3.857 28.734 9.336 1 83.31 93 ARG B CA 1
ATOM 2816 C C . ARG B 1 93 ? -3.607 27.438 10.117 1 83.31 93 ARG B C 1
ATOM 2818 O O . ARG B 1 93 ? -3.457 26.375 9.523 1 83.31 93 ARG B O 1
ATOM 2825 N N . ILE B 1 94 ? -3.607 27.516 11.344 1 82.56 94 ILE B N 1
ATOM 2826 C CA . ILE B 1 94 ? -3.359 26.344 12.188 1 82.56 94 ILE B CA 1
ATOM 2827 C C . ILE B 1 94 ? -4.496 25.344 12.039 1 82.56 94 ILE B C 1
ATOM 2829 O O . ILE B 1 94 ? -4.258 24.141 11.906 1 82.56 94 ILE B O 1
ATOM 2833 N N . ILE B 1 95 ? -5.648 25.891 11.984 1 85.12 95 ILE B N 1
ATOM 2834 C CA . ILE B 1 95 ? -6.812 25.031 11.805 1 85.12 95 ILE B CA 1
ATOM 2835 C C . ILE B 1 95 ? -6.723 24.312 10.461 1 85.12 95 ILE B C 1
ATOM 2837 O O . ILE B 1 95 ? -6.93 23.094 10.391 1 85.12 95 ILE B O 1
ATOM 2841 N N . SER B 1 96 ? -6.367 25 9.461 1 89.75 96 SER B N 1
ATOM 2842 C CA . SER B 1 96 ? -6.242 24.422 8.133 1 89.75 96 SER B CA 1
ATOM 2843 C C . SER B 1 96 ? -5.156 23.359 8.094 1 89.75 96 SER B C 1
ATOM 2845 O O . SER B 1 96 ? -5.355 22.281 7.516 1 89.75 96 SER B O 1
ATOM 2847 N N . LEU B 1 97 ? -4.086 23.609 8.766 1 89.56 97 LEU B N 1
ATOM 2848 C CA . LEU B 1 97 ? -2.979 22.656 8.797 1 89.56 97 LEU B CA 1
ATOM 2849 C C . LEU B 1 97 ? -3.359 21.406 9.57 1 89.56 97 LEU B C 1
ATOM 2851 O O . LEU B 1 97 ? -3.01 20.281 9.164 1 89.56 97 LEU B O 1
ATOM 2855 N N . ARG B 1 98 ? -4.102 21.547 10.5 1 88.5 98 ARG B N 1
ATOM 2856 C CA . ARG B 1 98 ? -4.531 20.406 11.305 1 88.5 98 ARG B CA 1
ATOM 2857 C C . ARG B 1 98 ? -5.516 19.547 10.531 1 88.5 98 ARG B C 1
ATOM 2859 O O . ARG B 1 98 ? -5.461 18.312 10.609 1 88.5 98 ARG B O 1
ATOM 2866 N N . GLU B 1 99 ? -6.371 20.172 9.836 1 91.31 99 GLU B N 1
ATOM 2867 C CA . GLU B 1 99 ? -7.32 19.422 9.016 1 91.31 99 GLU B CA 1
ATOM 2868 C C . GLU B 1 99 ? -6.602 18.641 7.918 1 91.31 99 GLU B C 1
ATOM 2870 O O . GLU B 1 99 ? -6.914 17.469 7.68 1 91.31 99 GLU B O 1
ATOM 2875 N N . HIS B 1 100 ? -5.703 19.297 7.379 1 93.88 100 HIS B N 1
ATOM 2876 C CA . HIS B 1 100 ? -4.922 18.609 6.352 1 93.88 100 HIS B CA 1
ATOM 2877 C C . HIS B 1 100 ? -4.109 17.469 6.945 1 93.88 100 HIS B C 1
ATOM 2879 O O . HIS B 1 100 ? -4.02 16.391 6.352 1 93.88 100 HIS B O 1
ATOM 2885 N N . GLN B 1 101 ? -3.586 17.688 8.055 1 91.88 101 GLN B N 1
ATOM 2886 C CA . GLN B 1 101 ? -2.832 16.656 8.758 1 91.88 101 GLN B CA 1
ATOM 2887 C C . GLN B 1 101 ? -3.715 15.445 9.078 1 91.88 101 GLN B C 1
ATOM 2889 O O . GLN B 1 101 ? -3.301 14.305 8.898 1 91.88 101 GLN B O 1
ATOM 2894 N N . ALA B 1 102 ? -4.82 15.758 9.516 1 90.5 102 ALA B N 1
ATOM 2895 C CA . ALA B 1 102 ? -5.758 14.688 9.836 1 90.5 102 ALA B CA 1
ATOM 2896 C C . ALA B 1 102 ? -6.098 13.867 8.594 1 90.5 102 ALA B C 1
ATOM 2898 O O . ALA B 1 102 ? -6.176 12.641 8.656 1 90.5 102 ALA B O 1
ATOM 2899 N N . SER B 1 103 ? -6.27 14.539 7.535 1 92.19 103 SER B N 1
ATOM 2900 C CA . SER B 1 103 ? -6.555 13.867 6.273 1 92.19 103 SER B CA 1
ATOM 2901 C C . SER B 1 103 ? -5.387 12.984 5.84 1 92.19 103 SER B C 1
ATOM 2903 O O . SER B 1 103 ? -5.586 11.844 5.418 1 92.19 103 SER B O 1
ATOM 2905 N N . LEU B 1 104 ? -4.246 13.5 6.008 1 93.81 104 LEU B N 1
ATOM 2906 C CA . LEU B 1 104 ? -3.051 12.742 5.645 1 93.81 104 LEU B CA 1
ATOM 2907 C C . LEU B 1 104 ? -2.871 11.539 6.562 1 93.81 104 LEU B C 1
ATOM 2909 O O . LEU B 1 104 ? -2.484 10.461 6.109 1 93.81 104 LEU B O 1
ATOM 2913 N N . GLU B 1 105 ? -3.162 11.742 7.727 1 91.75 105 GLU B N 1
ATOM 2914 C CA . GLU B 1 105 ? -3.045 10.641 8.68 1 91.75 105 GLU B CA 1
ATOM 2915 C C . GLU B 1 105 ? -4.023 9.516 8.352 1 91.75 105 GLU B C 1
ATOM 2917 O O . GLU B 1 105 ? -3.674 8.336 8.43 1 91.75 105 GLU B O 1
ATOM 2922 N N . HIS B 1 106 ? -5.133 9.898 7.988 1 88.62 106 HIS B N 1
ATOM 2923 C CA . HIS B 1 106 ? -6.125 8.914 7.57 1 88.62 106 HIS B CA 1
ATOM 2924 C C . HIS B 1 106 ? -5.66 8.156 6.332 1 88.62 106 HIS B C 1
ATOM 2926 O O . HIS B 1 106 ? -5.781 6.93 6.27 1 88.62 106 HIS B O 1
ATOM 2932 N N . ARG B 1 107 ? -5.168 8.859 5.473 1 90.62 107 ARG B N 1
ATOM 2933 C CA . ARG B 1 107 ? -4.664 8.242 4.25 1 90.62 107 ARG B CA 1
ATOM 2934 C C . ARG B 1 107 ? -3.506 7.297 4.555 1 90.62 107 ARG B C 1
ATOM 2936 O O . ARG B 1 107 ? -3.432 6.199 4 1 90.62 107 ARG B O 1
ATOM 2943 N N . VAL B 1 108 ? -2.713 7.719 5.383 1 91.62 108 VAL B N 1
ATOM 2944 C CA . VAL B 1 108 ? -1.586 6.883 5.781 1 91.62 108 VAL B CA 1
ATOM 2945 C C . VAL B 1 108 ? -2.1 5.598 6.426 1 91.62 108 VAL B C 1
ATOM 2947 O O . VAL B 1 108 ? -1.584 4.512 6.152 1 91.62 108 VAL B O 1
ATOM 2950 N N . GLN B 1 109 ? -3.049 5.711 7.176 1 88.31 109 GLN B N 1
ATOM 2951 C CA . GLN B 1 109 ? -3.611 4.535 7.828 1 88.31 109 GLN B CA 1
ATOM 2952 C C . GLN B 1 109 ? -4.164 3.549 6.805 1 88.31 109 GLN B C 1
ATOM 2954 O O . GLN B 1 109 ? -3.883 2.352 6.871 1 88.31 109 GLN B O 1
ATOM 2959 N N . THR B 1 110 ? -4.852 4.027 5.902 1 86.69 110 THR B N 1
ATOM 2960 C CA . THR B 1 110 ? -5.449 3.195 4.867 1 86.69 110 THR B CA 1
ATOM 2961 C C . THR B 1 110 ? -4.367 2.541 4.012 1 86.69 110 THR B C 1
ATOM 2963 O O . THR B 1 110 ? -4.422 1.34 3.742 1 86.69 110 THR B O 1
ATOM 2966 N N . LEU B 1 111 ? -3.422 3.326 3.697 1 91.12 111 LEU B N 1
ATOM 2967 C CA . LEU B 1 111 ? -2.357 2.832 2.83 1 91.12 111 LEU B CA 1
ATOM 2968 C C . LEU B 1 111 ? -1.479 1.826 3.566 1 91.12 111 LEU B C 1
ATOM 2970 O O . LEU B 1 111 ? -0.94 0.901 2.953 1 91.12 111 LEU B O 1
ATOM 2974 N N . THR B 1 112 ? -1.416 2.053 4.84 1 90.56 112 THR B N 1
ATOM 2975 C CA . THR B 1 112 ? -0.632 1.123 5.645 1 90.56 112 THR B CA 1
ATOM 2976 C C . THR B 1 112 ? -1.274 -0.262 5.648 1 90.56 112 THR B C 1
ATOM 2978 O O . THR B 1 112 ? -0.574 -1.276 5.625 1 90.56 112 THR B O 1
ATOM 2981 N N . LEU B 1 113 ? -2.543 -0.313 5.645 1 87.81 113 LEU B N 1
ATOM 2982 C CA . LEU B 1 113 ? -3.242 -1.591 5.562 1 87.81 113 LEU B CA 1
ATOM 2983 C C . LEU B 1 113 ? -2.9 -2.312 4.262 1 87.81 113 LEU B C 1
ATOM 2985 O O . LEU B 1 113 ? -2.668 -3.523 4.262 1 87.81 113 LEU B O 1
ATOM 2989 N N . CYS B 1 114 ? -2.881 -1.62 3.268 1 89.31 114 CYS B N 1
ATOM 2990 C CA . CYS B 1 114 ? -2.531 -2.184 1.969 1 89.31 114 CYS B CA 1
ATOM 2991 C C . CYS B 1 114 ? -1.097 -2.695 1.966 1 89.31 114 CYS B C 1
ATOM 2993 O O . CYS B 1 114 ? -0.823 -3.785 1.46 1 89.31 114 CYS B O 1
ATOM 2995 N N . GLU B 1 115 ? -0.269 -1.886 2.477 1 91.38 115 GLU B N 1
ATOM 2996 C CA . GLU B 1 115 ? 1.13 -2.291 2.572 1 91.38 115 GLU B CA 1
ATOM 2997 C C . GLU B 1 115 ? 1.275 -3.596 3.352 1 91.38 115 GLU B C 1
ATOM 2999 O O . GLU B 1 115 ? 2.01 -4.492 2.936 1 91.38 115 GLU B O 1
ATOM 3004 N N . ASP B 1 116 ? 0.577 -3.691 4.387 1 91.25 116 ASP B N 1
ATOM 3005 C CA . ASP B 1 116 ? 0.642 -4.879 5.234 1 91.25 116 ASP B CA 1
ATOM 3006 C C . ASP B 1 116 ? 0.157 -6.117 4.484 1 91.25 116 ASP B C 1
ATOM 3008 O O . ASP B 1 116 ? 0.71 -7.207 4.652 1 91.25 116 ASP B O 1
ATOM 3012 N N . SER B 1 117 ? -0.806 -5.91 3.707 1 92.94 117 SER B N 1
ATOM 3013 C CA . SER B 1 117 ? -1.358 -7.016 2.932 1 92.94 117 SER B CA 1
ATOM 3014 C C . SER B 1 117 ? -0.418 -7.422 1.802 1 92.94 117 SER B C 1
ATOM 3016 O O . SER B 1 117 ? -0.449 -8.562 1.342 1 92.94 117 SER B O 1
ATOM 3018 N N . TYR B 1 118 ? 0.387 -6.496 1.382 1 94.94 118 TYR B N 1
ATOM 3019 C CA . TYR B 1 118 ? 1.306 -6.715 0.271 1 94.94 118 TYR B CA 1
ATOM 3020 C C . TYR B 1 118 ? 2.586 -7.391 0.747 1 94.94 118 TYR B C 1
ATOM 3022 O O . TYR B 1 118 ? 3.254 -8.086 -0.025 1 94.94 118 TYR B O 1
ATOM 3030 N N . LYS B 1 119 ? 2.893 -7.332 1.974 1 94.44 119 LYS B N 1
ATOM 3031 C CA . LYS B 1 119 ? 4.16 -7.785 2.541 1 94.44 119 LYS B CA 1
ATOM 3032 C C . LYS B 1 119 ? 4.348 -9.289 2.34 1 94.44 119 LYS B C 1
ATOM 3034 O O . LYS B 1 119 ? 5.41 -9.734 1.902 1 94.44 119 LYS B O 1
ATOM 3039 N N . PRO B 1 120 ? 3.316 -10.07 2.607 1 95.75 120 PRO B N 1
ATOM 3040 C CA . PRO B 1 120 ? 3.529 -11.508 2.428 1 95.75 120 PRO B CA 1
ATOM 3041 C C . PRO B 1 120 ? 3.881 -11.875 0.989 1 95.75 120 PRO B C 1
ATOM 3043 O O . PRO B 1 120 ? 4.641 -12.82 0.758 1 95.75 120 PRO B O 1
ATOM 3046 N N . LEU B 1 121 ? 3.357 -11.195 0.101 1 96.5 121 LEU B N 1
ATOM 3047 C CA . LEU B 1 121 ? 3.648 -11.461 -1.305 1 96.5 121 LEU B CA 1
ATOM 3048 C C . LEU B 1 121 ? 5.086 -11.078 -1.644 1 96.5 121 LEU B C 1
ATOM 3050 O O . LEU B 1 121 ? 5.758 -11.797 -2.391 1 96.5 121 LEU B O 1
ATOM 3054 N N . ARG B 1 122 ? 5.469 -10.047 -1.072 1 96.94 122 ARG B N 1
ATOM 3055 C CA . ARG B 1 122 ? 6.84 -9.602 -1.305 1 96.94 122 ARG B CA 1
ATOM 3056 C C . ARG B 1 122 ? 7.84 -10.531 -0.636 1 96.94 122 ARG B C 1
ATOM 3058 O O . ARG B 1 122 ? 8.883 -10.859 -1.218 1 96.94 122 ARG B O 1
ATOM 3065 N N . ASN B 1 123 ? 7.508 -10.969 0.547 1 96.94 123 ASN B N 1
ATOM 3066 C CA . ASN B 1 123 ? 8.336 -11.969 1.211 1 96.94 123 ASN B CA 1
ATOM 3067 C C . ASN B 1 123 ? 8.461 -13.234 0.369 1 96.94 123 ASN B C 1
ATOM 3069 O O . ASN B 1 123 ? 9.547 -13.805 0.256 1 96.94 123 ASN B O 1
ATOM 3073 N N . ARG B 1 124 ? 7.426 -13.578 -0.218 1 97.25 124 ARG B N 1
ATOM 3074 C CA . ARG B 1 124 ? 7.414 -14.758 -1.076 1 97.25 124 ARG B CA 1
ATOM 3075 C C . ARG B 1 124 ? 8.367 -14.586 -2.254 1 97.25 124 ARG B C 1
ATOM 3077 O O . ARG B 1 124 ? 9.094 -15.516 -2.609 1 97.25 124 ARG B O 1
ATOM 3084 N N . PHE B 1 125 ? 8.352 -13.469 -2.838 1 97.88 125 PHE B N 1
ATOM 3085 C CA . PHE B 1 125 ? 9.211 -13.188 -3.982 1 97.88 125 PHE B CA 1
ATOM 3086 C C . PHE B 1 125 ? 10.68 -13.422 -3.631 1 97.88 125 PHE B C 1
ATOM 3088 O O . PHE B 1 125 ? 11.383 -14.141 -4.344 1 97.88 125 PHE B O 1
ATOM 3095 N N . ILE B 1 126 ? 11.031 -12.875 -2.529 1 98 126 ILE B N 1
ATOM 3096 C CA . ILE B 1 126 ? 12.43 -12.953 -2.119 1 98 126 ILE B CA 1
ATOM 3097 C C . ILE B 1 126 ? 12.781 -14.391 -1.767 1 98 126 ILE B C 1
ATOM 3099 O O . ILE B 1 126 ? 13.828 -14.898 -2.18 1 98 126 ILE B O 1
ATOM 3103 N N . SER B 1 127 ? 11.93 -15.039 -1.057 1 98.19 127 SER B N 1
ATOM 3104 C CA . SER B 1 127 ? 12.203 -16.422 -0.65 1 98.19 127 SER B CA 1
ATOM 3105 C C . SER B 1 127 ? 12.156 -17.359 -1.845 1 98.19 127 SER B C 1
ATOM 3107 O O . SER B 1 127 ? 12.891 -18.359 -1.884 1 98.19 127 SER B O 1
ATOM 3109 N N . THR B 1 128 ? 11.352 -17.078 -2.812 1 97.88 128 THR B N 1
ATOM 3110 C CA . THR B 1 128 ? 11.344 -17.859 -4.043 1 97.88 128 THR B CA 1
ATOM 3111 C C . THR B 1 128 ? 12.656 -17.703 -4.801 1 97.88 128 THR B C 1
ATOM 3113 O O . THR B 1 128 ? 13.18 -18.656 -5.367 1 97.88 128 THR B O 1
ATOM 3116 N N . PHE B 1 129 ? 13.164 -16.5 -4.797 1 97.94 129 PHE B N 1
ATOM 3117 C CA . PHE B 1 129 ? 14.461 -16.234 -5.398 1 97.94 129 PHE B CA 1
ATOM 3118 C C . PHE B 1 129 ? 15.547 -17.078 -4.73 1 97.94 129 PHE B C 1
ATOM 3120 O O . PHE B 1 129 ? 16.391 -17.672 -5.406 1 97.94 129 PHE B O 1
ATOM 3127 N N . LYS B 1 130 ? 15.492 -17.141 -3.441 1 97.94 130 LYS B N 1
ATOM 3128 C CA . LYS B 1 130 ? 16.453 -17.953 -2.693 1 97.94 130 LYS B CA 1
ATOM 3129 C C . LYS B 1 130 ? 16.344 -19.422 -3.064 1 97.94 130 LYS B C 1
ATOM 3131 O O . LYS B 1 130 ? 17.344 -20.109 -3.211 1 97.94 130 LYS B O 1
ATOM 3136 N N . ARG B 1 131 ? 15.148 -19.844 -3.197 1 97.69 131 ARG B N 1
ATOM 3137 C CA . ARG B 1 131 ? 14.898 -21.25 -3.486 1 97.69 131 ARG B CA 1
ATOM 3138 C C . ARG B 1 131 ? 15.305 -21.594 -4.914 1 97.69 131 ARG B C 1
ATOM 3140 O O . ARG B 1 131 ? 16.062 -22.547 -5.141 1 97.69 131 ARG B O 1
ATOM 3147 N N . ASP B 1 132 ? 14.891 -20.812 -5.824 1 96.06 132 ASP B N 1
ATOM 3148 C CA . ASP B 1 132 ? 14.93 -21.219 -7.227 1 96.06 132 ASP B CA 1
ATOM 3149 C C . ASP B 1 132 ? 16.234 -20.797 -7.883 1 96.06 132 ASP B C 1
ATOM 3151 O O . ASP B 1 132 ? 16.688 -21.406 -8.844 1 96.06 132 ASP B O 1
ATOM 3155 N N . ILE B 1 133 ? 16.797 -19.734 -7.375 1 95.88 133 ILE B N 1
ATOM 3156 C CA . ILE B 1 133 ? 17.953 -19.172 -8.078 1 95.88 133 ILE B CA 1
ATOM 3157 C C . ILE B 1 133 ? 19.219 -19.359 -7.242 1 95.88 133 ILE B C 1
ATOM 3159 O O . ILE B 1 133 ? 20.188 -19.953 -7.711 1 95.88 133 ILE B O 1
ATOM 3163 N N . LEU B 1 134 ? 19.109 -18.953 -6.008 1 96.44 134 LEU B N 1
ATOM 3164 C CA . LEU B 1 134 ? 20.312 -19 -5.18 1 96.44 134 LEU B CA 1
ATOM 3165 C C . LEU B 1 134 ? 20.547 -20.422 -4.652 1 96.44 134 LEU B C 1
ATOM 3167 O O . LEU B 1 134 ? 21.672 -20.781 -4.297 1 96.44 134 LEU B O 1
ATOM 3171 N N . GLY B 1 135 ? 19.5 -21.172 -4.457 1 96.56 135 GLY B N 1
ATOM 3172 C CA . GLY B 1 135 ? 19.609 -22.531 -3.961 1 96.56 135 GLY B CA 1
ATOM 3173 C C . GLY B 1 135 ? 19.922 -22.594 -2.479 1 96.56 135 GLY B C 1
ATOM 3174 O O . GLY B 1 135 ? 20.5 -23.578 -2.006 1 96.56 135 GLY B O 1
ATOM 3175 N N . ASN B 1 136 ? 19.562 -21.594 -1.717 1 96.69 136 ASN B N 1
ATOM 3176 C CA . ASN B 1 136 ? 19.906 -21.578 -0.3 1 96.69 136 ASN B CA 1
ATOM 3177 C C . ASN B 1 136 ? 18.688 -21.312 0.573 1 96.69 136 ASN B C 1
ATOM 3179 O O . ASN B 1 136 ? 18.812 -20.781 1.68 1 96.69 136 ASN B O 1
ATOM 3183 N N . ALA B 1 137 ? 17.578 -21.625 0.133 1 97.44 137 ALA B N 1
ATOM 3184 C CA . ALA B 1 137 ? 16.344 -21.453 0.898 1 97.44 137 ALA B CA 1
ATOM 3185 C C . ALA B 1 137 ? 16.359 -22.312 2.158 1 97.44 137 ALA B C 1
ATOM 3187 O O . ALA B 1 137 ? 16.797 -23.469 2.129 1 97.44 137 ALA B O 1
ATOM 3188 N N . THR B 1 138 ? 15.898 -21.75 3.201 1 97.25 138 THR B N 1
ATOM 3189 C CA . THR B 1 138 ? 15.75 -22.469 4.469 1 97.25 138 THR B CA 1
ATOM 3190 C C . THR B 1 138 ? 14.305 -22.938 4.656 1 97.25 138 THR B C 1
ATOM 3192 O O . THR B 1 138 ? 13.445 -22.641 3.828 1 97.25 138 THR B O 1
ATOM 3195 N N . SER B 1 139 ? 14.148 -23.641 5.746 1 97.25 139 SER B N 1
ATOM 3196 C CA . SER B 1 139 ? 12.789 -24.047 6.086 1 97.25 139 SER B CA 1
ATOM 3197 C C . SER B 1 139 ? 11.891 -22.844 6.328 1 97.25 139 SER B C 1
ATOM 3199 O O . SER B 1 139 ? 10.703 -22.875 6 1 97.25 139 SER B O 1
ATOM 3201 N N . THR B 1 140 ? 12.492 -21.891 6.855 1 96.5 140 THR B N 1
ATOM 3202 C CA . THR B 1 140 ? 11.75 -20.641 7.07 1 96.5 140 THR B CA 1
ATOM 3203 C C . THR B 1 140 ? 11.289 -20.047 5.742 1 96.5 140 THR B C 1
ATOM 3205 O O . THR B 1 140 ? 10.156 -19.578 5.625 1 96.5 140 THR B O 1
ATOM 3208 N N . ASP B 1 141 ? 12.133 -20.125 4.785 1 97.62 141 ASP B N 1
ATOM 3209 C CA . ASP B 1 141 ? 11.781 -19.609 3.467 1 97.62 141 ASP B CA 1
ATOM 3210 C C . ASP B 1 141 ? 10.602 -20.375 2.875 1 97.62 141 ASP B C 1
ATOM 3212 O O . ASP B 1 141 ? 9.727 -19.781 2.242 1 97.62 141 ASP B O 1
ATOM 3216 N N . LEU B 1 142 ? 10.617 -21.625 3.1 1 97.94 142 LEU B N 1
ATOM 3217 C CA . LEU B 1 142 ? 9.523 -22.438 2.586 1 97.94 142 LEU B CA 1
ATOM 3218 C C . LEU B 1 142 ? 8.203 -22.047 3.25 1 97.94 142 LEU B C 1
ATOM 3220 O O . LEU B 1 142 ? 7.16 -22 2.594 1 97.94 142 LEU B O 1
ATOM 3224 N N . GLY B 1 143 ? 8.297 -21.797 4.527 1 97.06 143 GLY B N 1
ATOM 3225 C CA . GLY B 1 143 ? 7.125 -21.297 5.223 1 97.06 143 GLY B CA 1
ATOM 3226 C C . GLY B 1 143 ? 6.633 -19.969 4.688 1 97.06 143 GLY B C 1
ATOM 3227 O O . GLY B 1 143 ? 5.43 -19.766 4.504 1 97.06 143 GLY B O 1
ATOM 3228 N N . ILE B 1 144 ? 7.527 -19.156 4.414 1 96.81 144 ILE B N 1
ATOM 3229 C CA . ILE B 1 144 ? 7.219 -17.828 3.879 1 96.81 144 ILE B CA 1
ATOM 3230 C C . ILE B 1 144 ? 6.543 -17.969 2.516 1 96.81 144 ILE B C 1
ATOM 3232 O O . ILE B 1 144 ? 5.566 -17.281 2.225 1 96.81 144 ILE B O 1
ATOM 3236 N N . ILE B 1 145 ? 7.066 -18.812 1.731 1 97.19 145 ILE B N 1
ATOM 3237 C CA . ILE B 1 145 ? 6.496 -19.047 0.411 1 97.19 145 ILE B CA 1
ATOM 3238 C C . ILE B 1 145 ? 5.059 -19.547 0.553 1 97.19 145 ILE B C 1
ATOM 3240 O O . ILE B 1 145 ? 4.16 -19.078 -0.154 1 97.19 145 ILE B O 1
ATOM 3244 N N . GLY B 1 146 ? 4.844 -20.453 1.459 1 96.06 146 GLY B N 1
ATOM 3245 C CA . GLY B 1 146 ? 3.496 -20.938 1.719 1 96.06 146 GLY B CA 1
ATOM 3246 C C . GLY B 1 146 ? 2.543 -19.844 2.145 1 96.06 146 GLY B C 1
ATOM 3247 O O . GLY B 1 146 ? 1.417 -19.766 1.647 1 96.06 146 GLY B O 1
ATOM 3248 N N . GLU B 1 147 ? 3 -19.016 2.975 1 95.19 147 GLU B N 1
ATOM 3249 C CA . GLU B 1 147 ? 2.193 -17.891 3.451 1 95.19 147 GLU B CA 1
ATOM 3250 C C . GLU B 1 147 ? 1.866 -16.922 2.316 1 95.19 147 GLU B C 1
ATOM 3252 O O . GLU B 1 147 ? 0.745 -16.422 2.227 1 95.19 147 GLU B O 1
ATOM 3257 N N . GLY B 1 148 ? 2.861 -16.625 1.564 1 95.38 148 GLY B N 1
ATOM 3258 C CA . GLY B 1 148 ? 2.646 -15.75 0.42 1 95.38 148 GLY B CA 1
ATOM 3259 C C . GLY B 1 148 ? 1.647 -16.312 -0.575 1 95.38 148 GLY B C 1
ATOM 3260 O O . GLY B 1 148 ? 0.827 -15.57 -1.122 1 95.38 148 GLY B O 1
ATOM 3261 N N . ASN B 1 149 ? 1.722 -17.641 -0.779 1 93.25 149 ASN B N 1
ATOM 3262 C CA . ASN B 1 149 ? 0.759 -18.297 -1.658 1 93.25 149 ASN B CA 1
ATOM 3263 C C . ASN B 1 149 ? -0.664 -18.172 -1.122 1 93.25 149 ASN B C 1
ATOM 3265 O O . ASN B 1 149 ? -1.594 -17.875 -1.877 1 93.25 149 ASN B O 1
ATOM 3269 N N . GLN B 1 150 ? -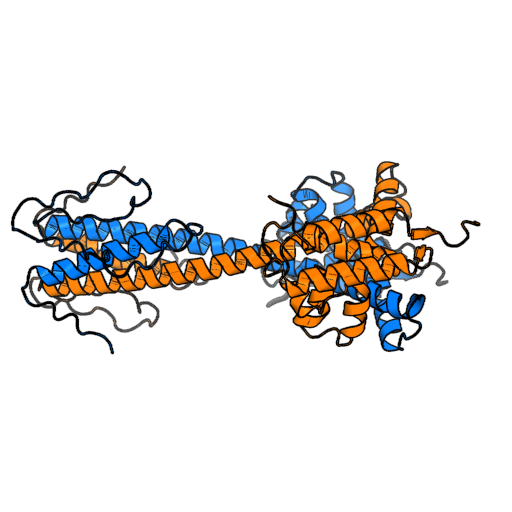0.776 -18.312 0.079 1 92.12 150 GLN B N 1
ATOM 3270 C CA . GLN B 1 150 ? -2.086 -18.203 0.713 1 92.12 150 GLN B CA 1
ATOM 3271 C C . GLN B 1 150 ? -2.611 -16.781 0.643 1 92.12 150 GLN B C 1
ATOM 3273 O O . GLN B 1 150 ? -3.787 -16.547 0.339 1 92.12 150 GLN B O 1
ATOM 3278 N N . SER B 1 151 ? -1.779 -15.875 0.924 1 92.94 151 SER B N 1
ATOM 3279 C CA . SER B 1 151 ? -2.164 -14.461 0.937 1 92.94 151 SER B CA 1
ATOM 3280 C C . SER B 1 151 ? -2.652 -14.016 -0.435 1 92.94 151 SER B C 1
ATOM 3282 O O . SER B 1 151 ? -3.568 -13.195 -0.535 1 92.94 151 SER B O 1
ATOM 3284 N N . ALA B 1 152 ? -2.02 -14.492 -1.428 1 91.19 152 ALA B N 1
ATOM 3285 C CA . ALA B 1 152 ? -2.383 -14.133 -2.795 1 91.19 152 ALA B CA 1
ATOM 3286 C C . ALA B 1 152 ? -3.812 -14.555 -3.115 1 91.19 152 ALA B C 1
ATOM 3288 O O . ALA B 1 152 ? -4.453 -13.984 -4.004 1 91.19 152 ALA B O 1
ATOM 3289 N N . GLU B 1 153 ? -4.34 -15.469 -2.406 1 93 153 GLU B N 1
ATOM 3290 C CA . GLU B 1 153 ? -5.656 -16.031 -2.68 1 93 153 GLU B CA 1
ATOM 3291 C C . GLU B 1 153 ? -6.699 -15.492 -1.705 1 93 153 GLU B C 1
ATOM 3293 O O . GLU B 1 153 ? -7.871 -15.875 -1.763 1 93 153 GLU B O 1
ATOM 3298 N N . CYS B 1 154 ? -6.305 -14.625 -0.856 1 95.44 154 CYS B N 1
ATOM 3299 C CA . CYS B 1 154 ? -7.199 -14.086 0.164 1 95.44 154 CYS B CA 1
ATOM 3300 C C . CYS B 1 154 ? -7.855 -12.797 -0.312 1 95.44 154 CYS B C 1
ATOM 3302 O O . CYS B 1 154 ? -7.262 -12.047 -1.089 1 95.44 154 CYS B O 1
ATOM 3304 N N . GLY B 1 155 ? -9.07 -12.586 0.167 1 97.5 155 GLY B N 1
ATOM 3305 C CA . GLY B 1 155 ? -9.742 -11.32 -0.076 1 97.5 155 GLY B CA 1
ATOM 3306 C C . GLY B 1 155 ? -9.125 -10.164 0.688 1 97.5 155 GLY B C 1
ATOM 3307 O O . GLY B 1 155 ? -8.57 -10.352 1.775 1 97.5 155 GLY B O 1
ATOM 3308 N N . ASP B 1 156 ? -9.203 -9.023 0.146 1 97.44 156 ASP B N 1
ATOM 3309 C CA . ASP B 1 156 ? -8.781 -7.754 0.734 1 97.44 156 ASP B CA 1
ATOM 3310 C C . ASP B 1 156 ? -9.781 -6.641 0.41 1 97.44 156 ASP B C 1
ATOM 3312 O O . ASP B 1 156 ? -9.633 -5.945 -0.596 1 97.44 156 ASP B O 1
ATOM 3316 N N . ALA B 1 157 ? -10.664 -6.531 1.303 1 96.56 157 ALA B N 1
ATOM 3317 C CA . ALA B 1 157 ? -11.836 -5.699 1.046 1 96.56 157 ALA B CA 1
ATOM 3318 C C . ALA B 1 157 ? -11.43 -4.258 0.761 1 96.56 157 ALA B C 1
ATOM 3320 O O . ALA B 1 157 ? -11.945 -3.633 -0.171 1 96.56 157 ALA B O 1
ATOM 3321 N N . ILE B 1 158 ? -10.523 -3.773 1.504 1 93.38 158 ILE B N 1
ATOM 3322 C CA . ILE B 1 158 ? -10.141 -2.371 1.401 1 93.38 158 ILE B CA 1
ATOM 3323 C C . ILE B 1 158 ? -9.344 -2.146 0.117 1 93.38 158 ILE B C 1
ATOM 3325 O O . ILE B 1 158 ? -9.648 -1.233 -0.656 1 93.38 158 ILE B O 1
ATOM 3329 N N . ALA B 1 159 ? -8.375 -2.936 -0.09 1 94.19 159 ALA B N 1
ATOM 3330 C CA . ALA B 1 159 ? -7.555 -2.789 -1.293 1 94.19 159 ALA B CA 1
ATOM 3331 C C . ALA B 1 159 ? -8.398 -2.979 -2.553 1 94.19 159 ALA B C 1
ATOM 3333 O O . ALA B 1 159 ? -8.211 -2.268 -3.543 1 94.19 159 ALA B O 1
ATOM 3334 N N . ASP B 1 160 ? -9.258 -3.955 -2.523 1 96.56 160 ASP B N 1
ATOM 3335 C CA . ASP B 1 160 ? -10.109 -4.207 -3.68 1 96.56 160 ASP B CA 1
ATOM 3336 C C . ASP B 1 160 ? -11.062 -3.037 -3.922 1 96.56 160 ASP B C 1
ATOM 3338 O O . ASP B 1 160 ? -11.367 -2.701 -5.07 1 96.56 160 ASP B O 1
ATOM 3342 N N . ALA B 1 161 ? -11.57 -2.482 -2.883 1 94.38 161 ALA B N 1
ATOM 3343 C CA . ALA B 1 161 ? -12.469 -1.341 -3.021 1 94.38 161 ALA B CA 1
ATOM 3344 C C . ALA B 1 161 ? -11.781 -0.182 -3.736 1 94.38 161 ALA B C 1
ATOM 3346 O O . ALA B 1 161 ? -12.414 0.542 -4.512 1 94.38 161 ALA B O 1
ATOM 3347 N N . ALA B 1 162 ? -10.555 -0.059 -3.492 1 91.62 162 ALA B N 1
ATOM 3348 C CA . ALA B 1 162 ? -9.781 1.034 -4.078 1 91.62 162 ALA B CA 1
ATOM 3349 C C . ALA B 1 162 ? -9.742 0.925 -5.602 1 91.62 162 ALA B C 1
ATOM 3351 O O . ALA B 1 162 ? -9.531 1.922 -6.297 1 91.62 162 ALA B O 1
ATOM 3352 N N . LEU B 1 163 ? -9.93 -0.224 -6.109 1 94.88 163 LEU B N 1
ATOM 3353 C CA . LEU B 1 163 ? -9.922 -0.444 -7.555 1 94.88 163 LEU B CA 1
ATOM 3354 C C . LEU B 1 163 ? -11.109 0.238 -8.219 1 94.88 163 LEU B C 1
ATOM 3356 O O . LEU B 1 163 ? -11.125 0.426 -9.438 1 94.88 163 LEU B O 1
ATOM 3360 N N . TYR B 1 164 ? -12.047 0.556 -7.414 1 94 164 TYR B N 1
ATOM 3361 C CA . TYR B 1 164 ? -13.281 1.112 -7.945 1 94 164 TYR B CA 1
ATOM 3362 C C . TYR B 1 164 ? -13.359 2.611 -7.688 1 94 164 TYR B C 1
ATOM 3364 O O . TYR B 1 164 ? -14.25 3.293 -8.211 1 94 164 TYR B O 1
ATOM 3372 N N . THR B 1 165 ? -12.75 3.176 -6.828 1 79.88 165 THR B N 1
ATOM 3373 C CA . THR B 1 165 ? -12.852 4.582 -6.453 1 79.88 165 THR B CA 1
ATOM 3374 C C . THR B 1 165 ? -11.852 5.43 -7.234 1 79.88 165 THR B C 1
ATOM 3376 O O . THR B 1 165 ? -12.148 6.57 -7.594 1 79.88 165 THR B O 1
ATOM 3379 N N . ASP B 1 166 ? -10.648 5.125 -7.145 1 62.56 166 ASP B N 1
ATOM 3380 C CA . ASP B 1 166 ? -9.594 6.012 -7.625 1 62.56 166 ASP B CA 1
ATOM 3381 C C . ASP B 1 166 ? -9.688 6.207 -9.133 1 62.56 166 ASP B C 1
ATOM 3383 O O . ASP B 1 166 ? -10.609 6.855 -9.625 1 62.56 166 ASP B O 1
ATOM 3387 N N . ASP B 1 167 ? -9.008 5.504 -9.922 1 60.5 167 ASP B N 1
ATOM 3388 C CA . ASP B 1 167 ? -8.805 5.766 -11.352 1 60.5 167 ASP B CA 1
ATOM 3389 C C . ASP B 1 167 ? -9.773 4.938 -12.195 1 60.5 167 ASP B C 1
ATOM 3391 O O . ASP B 1 167 ? -9.734 5.004 -13.43 1 60.5 167 ASP B O 1
ATOM 3395 N N . GLY B 1 168 ? -10.828 4.414 -11.383 1 65.56 168 GLY B N 1
ATOM 3396 C CA . GLY B 1 168 ? -11.812 3.719 -12.195 1 65.56 168 GLY B CA 1
ATOM 3397 C C . GLY B 1 168 ? -11.227 2.531 -12.945 1 65.56 168 GLY B C 1
ATOM 3398 O O . GLY B 1 168 ? -11.516 2.332 -14.125 1 65.56 168 GLY B O 1
ATOM 3399 N N . GLU B 1 169 ? -10.422 1.744 -12.289 1 82.19 169 GLU B N 1
ATOM 3400 C CA . GLU B 1 169 ? -9.82 0.61 -12.984 1 82.19 169 GLU B CA 1
ATOM 3401 C C . GLU B 1 169 ? -10.852 -0.481 -13.258 1 82.19 169 GLU B C 1
ATOM 3403 O O . GLU B 1 169 ? -10.781 -1.164 -14.281 1 82.19 169 GLU B O 1
ATOM 3408 N N . ARG B 1 170 ? -11.867 -0.494 -12.352 1 93.25 170 ARG B N 1
ATOM 3409 C CA . ARG B 1 170 ? -12.898 -1.513 -12.516 1 93.25 170 ARG B CA 1
ATOM 3410 C C . ARG B 1 170 ? -14.289 -0.891 -12.477 1 93.25 170 ARG B C 1
ATOM 3412 O O . ARG B 1 170 ? -14.516 0.089 -11.766 1 93.25 170 ARG B O 1
ATOM 3419 N N . SER B 1 171 ? -15.156 -1.501 -13.219 1 92.12 171 SER B N 1
ATOM 3420 C CA . SER B 1 171 ? -16.516 -0.974 -13.289 1 92.12 171 SER B CA 1
ATOM 3421 C C . SER B 1 171 ? -17.531 -2.039 -12.914 1 92.12 171 SER B C 1
ATOM 3423 O O . SER B 1 171 ? -18.75 -1.794 -12.961 1 92.12 171 SER B O 1
ATOM 3425 N N . ASP B 1 172 ? -17.141 -3.182 -12.633 1 95.06 172 ASP B N 1
ATOM 3426 C CA . ASP B 1 172 ? -18.047 -4.277 -12.281 1 95.06 172 ASP B CA 1
ATOM 3427 C C . ASP B 1 172 ? -18.266 -4.352 -10.773 1 95.06 172 ASP B C 1
ATOM 3429 O O . ASP B 1 172 ? -18.031 -5.395 -10.156 1 95.06 172 ASP B O 1
ATOM 3433 N N . ALA B 1 173 ? -18.891 -3.385 -10.219 1 95.75 173 ALA B N 1
ATOM 3434 C CA . ALA B 1 173 ? -19.109 -3.27 -8.773 1 95.75 173 ALA B CA 1
ATOM 3435 C C . ALA B 1 173 ? -19.969 -4.418 -8.258 1 95.75 173 ALA B C 1
ATOM 3437 O O . ALA B 1 173 ? -19.891 -4.789 -7.086 1 95.75 173 ALA B O 1
ATOM 3438 N N . LYS B 1 174 ? -20.719 -5 -9.094 1 96.56 174 LYS B N 1
ATOM 3439 C CA . LYS B 1 174 ? -21.547 -6.133 -8.688 1 96.56 174 LYS B CA 1
ATOM 3440 C C . LYS B 1 174 ? -20.672 -7.32 -8.266 1 96.56 174 LYS B C 1
ATOM 3442 O O . LYS B 1 174 ? -21.016 -8.039 -7.332 1 96.56 174 LYS B O 1
ATOM 3447 N N . THR B 1 175 ? -19.641 -7.512 -8.984 1 97.94 175 THR B N 1
ATOM 3448 C CA . THR B 1 175 ? -18.719 -8.586 -8.641 1 97.94 175 THR B CA 1
ATOM 3449 C C . THR B 1 175 ? -18.125 -8.352 -7.258 1 97.94 175 THR B C 1
ATOM 3451 O O . THR B 1 175 ? -18.047 -9.273 -6.438 1 97.94 175 THR B O 1
ATOM 3454 N N . TYR B 1 176 ? -17.75 -7.109 -7.055 1 97.88 176 TYR B N 1
ATOM 3455 C CA . TYR B 1 176 ? -17.219 -6.754 -5.742 1 97.88 176 TYR B CA 1
ATOM 3456 C C . TYR B 1 176 ? -18.234 -7.051 -4.648 1 97.88 176 TYR B C 1
ATOM 3458 O O . TYR B 1 176 ? -17.891 -7.637 -3.619 1 97.88 176 TYR B O 1
ATOM 3466 N N . THR B 1 177 ? -19.422 -6.691 -4.914 1 97.75 177 THR B N 1
ATOM 3467 C CA . THR B 1 177 ? -20.469 -6.875 -3.924 1 97.75 177 THR B CA 1
ATOM 3468 C C . THR B 1 177 ? -20.734 -8.359 -3.674 1 97.75 177 THR B C 1
ATOM 3470 O O . THR B 1 177 ? -21.031 -8.766 -2.549 1 97.75 177 THR B O 1
ATOM 3473 N N . SER B 1 178 ? -20.625 -9.133 -4.66 1 97.56 178 SER B N 1
ATOM 3474 C CA . SER B 1 178 ? -20.766 -10.57 -4.488 1 97.56 178 SER B CA 1
ATOM 3475 C C . SER B 1 178 ? -19.703 -11.125 -3.549 1 97.56 178 SER B C 1
ATOM 3477 O O . SER B 1 178 ? -19.969 -12.055 -2.777 1 97.56 178 SER B O 1
ATOM 3479 N N . LEU B 1 179 ? -18.578 -10.555 -3.594 1 98.31 179 LEU B N 1
ATOM 3480 C CA . LEU B 1 179 ? -17.453 -11.023 -2.785 1 98.31 179 LEU B CA 1
ATOM 3481 C C . LEU B 1 179 ? -17.578 -10.539 -1.346 1 98.31 179 LEU B C 1
ATOM 3483 O O . LEU B 1 179 ? -17.391 -11.312 -0.406 1 98.31 179 LEU B O 1
ATOM 3487 N N . TYR B 1 180 ? -17.953 -9.258 -1.221 1 97.94 180 TYR B N 1
ATOM 3488 C CA . TYR B 1 180 ? -17.781 -8.633 0.087 1 97.94 180 TYR B CA 1
ATOM 3489 C C . TYR B 1 180 ? -19.141 -8.234 0.683 1 97.94 180 TYR B C 1
ATOM 3491 O O . TYR B 1 180 ? -19.203 -7.824 1.842 1 97.94 180 TYR B O 1
ATOM 3499 N N . GLY B 1 181 ? -20.203 -8.273 -0.088 1 97.06 181 GLY B N 1
ATOM 3500 C CA . GLY B 1 181 ? -21.531 -8.031 0.417 1 97.06 181 GLY B CA 1
ATOM 3501 C C . GLY B 1 181 ? -21.922 -6.566 0.389 1 97.06 181 GLY B C 1
ATOM 3502 O O . GLY B 1 181 ? -23.109 -6.227 0.52 1 97.06 181 GLY B O 1
ATOM 3503 N N . LEU B 1 182 ? -21 -5.711 0.256 1 95.62 182 LEU B N 1
ATOM 3504 C CA . LEU B 1 182 ? -21.219 -4.27 0.292 1 95.62 182 LEU B CA 1
ATOM 3505 C C . LEU B 1 182 ? -20.625 -3.594 -0.932 1 95.62 182 LEU B C 1
ATOM 3507 O O . LEU B 1 182 ? -19.656 -4.102 -1.515 1 95.62 182 LEU B O 1
ATOM 3511 N N . HIS B 1 183 ? -21.203 -2.48 -1.27 1 95.31 183 HIS B N 1
ATOM 3512 C CA . HIS B 1 183 ? -20.641 -1.684 -2.359 1 95.31 183 HIS B CA 1
ATOM 3513 C C . HIS B 1 183 ? -19.266 -1.15 -2.004 1 95.31 183 HIS B C 1
ATOM 3515 O O . HIS B 1 183 ? -19.016 -0.752 -0.863 1 95.31 183 HIS B O 1
ATOM 3521 N N . PRO B 1 184 ? -18.344 -1.105 -3.035 1 94.94 184 PRO B N 1
ATOM 3522 C CA . PRO B 1 184 ? -16.969 -0.688 -2.74 1 94.94 184 PRO B CA 1
ATOM 3523 C C . PRO B 1 184 ? -16.891 0.711 -2.135 1 94.94 184 PRO B C 1
ATOM 3525 O O . PRO B 1 184 ? -16.031 0.978 -1.292 1 94.94 184 PRO B O 1
ATOM 3528 N N . LEU B 1 185 ? -17.766 1.579 -2.471 1 90.12 185 LEU B N 1
ATOM 3529 C CA . LEU B 1 185 ? -17.734 2.941 -1.948 1 90.12 185 LEU B CA 1
ATOM 3530 C C . LEU B 1 185 ? -18.062 2.957 -0.457 1 90.12 185 LEU B C 1
ATOM 3532 O O . LEU B 1 185 ? -17.547 3.807 0.28 1 90.12 185 LEU B O 1
ATOM 3536 N N . ILE B 1 186 ? -18.859 2.053 -0.067 1 90.19 186 ILE B N 1
ATOM 3537 C CA . ILE B 1 186 ? -19.203 1.931 1.345 1 90.19 186 ILE B CA 1
ATOM 3538 C C . ILE B 1 186 ? -18.031 1.328 2.113 1 90.19 186 ILE B C 1
ATOM 3540 O O . ILE B 1 186 ? -17.641 1.837 3.168 1 90.19 186 ILE B O 1
ATOM 3544 N N . VAL B 1 187 ? -17.469 0.321 1.549 1 92.06 187 VAL B N 1
ATOM 3545 C CA . VAL B 1 187 ? -16.391 -0.415 2.215 1 92.06 187 VAL B CA 1
ATOM 3546 C C . VAL B 1 187 ? -15.18 0.487 2.385 1 92.06 187 VAL B C 1
ATOM 3548 O O . VAL B 1 187 ? -14.469 0.4 3.391 1 92.06 187 VAL B O 1
ATOM 3551 N N . SER B 1 188 ? -14.945 1.349 1.42 1 87.81 188 SER B N 1
ATOM 3552 C CA . SER B 1 188 ? -13.789 2.234 1.456 1 87.81 188 SER B CA 1
ATOM 3553 C C . SER B 1 188 ? -13.828 3.143 2.68 1 87.81 188 SER B C 1
ATOM 3555 O O . SER B 1 188 ? -12.805 3.709 3.07 1 87.81 188 SER B O 1
ATOM 3557 N N . GLN B 1 189 ? -14.938 3.158 3.338 1 83.19 189 GLN B N 1
ATOM 3558 C CA . GLN B 1 189 ? -15.102 4.051 4.48 1 83.19 189 GLN B CA 1
ATOM 3559 C C . GLN B 1 189 ? -15.023 3.281 5.797 1 83.19 189 GLN B C 1
ATOM 3561 O O . GLN B 1 189 ? -15.023 3.881 6.871 1 83.19 189 GLN B O 1
ATOM 3566 N N . ILE B 1 190 ? -14.93 2.029 5.691 1 86.44 190 ILE B N 1
ATOM 3567 C CA . ILE B 1 190 ? -14.914 1.202 6.895 1 86.44 190 ILE B CA 1
ATOM 3568 C C . ILE B 1 190 ? -13.531 1.241 7.531 1 86.44 190 ILE B C 1
ATOM 3570 O O . ILE B 1 190 ? -12.516 1.073 6.848 1 86.44 190 ILE B O 1
ATOM 3574 N N . ARG B 1 191 ? -13.555 1.46 8.891 1 81.62 191 ARG B N 1
ATOM 3575 C CA . ARG B 1 191 ? -12.289 1.531 9.617 1 81.62 191 ARG B CA 1
ATOM 3576 C C . ARG B 1 191 ? -12.211 0.447 10.688 1 81.62 191 ARG B C 1
ATOM 3578 O O . ARG B 1 191 ? -11.125 0.132 11.18 1 81.62 191 ARG B O 1
ATOM 3585 N N . HIS B 1 192 ? -13.289 -0.063 10.953 1 87.25 192 HIS B N 1
ATOM 3586 C CA . HIS B 1 192 ? -13.336 -1.106 11.969 1 87.25 192 HIS B CA 1
ATOM 3587 C C . HIS B 1 192 ? -12.695 -2.396 11.469 1 87.25 192 HIS B C 1
ATOM 3589 O O . HIS B 1 192 ? -13.242 -3.061 10.586 1 87.25 192 HIS B O 1
ATOM 3595 N N . GLN B 1 193 ? -11.68 -2.834 12.141 1 88.25 193 GLN B N 1
ATOM 3596 C CA . GLN B 1 193 ? -10.852 -3.932 11.648 1 88.25 193 GLN B CA 1
ATOM 3597 C C . GLN B 1 193 ? -11.633 -5.242 11.625 1 88.25 193 GLN B C 1
ATOM 3599 O O . GLN B 1 193 ? -11.5 -6.031 10.688 1 88.25 193 GLN B O 1
ATOM 3604 N N . GLU B 1 194 ? -12.375 -5.414 12.586 1 90.94 194 GLU B N 1
ATOM 3605 C CA . GLU B 1 194 ? -13.109 -6.676 12.656 1 90.94 194 GLU B CA 1
ATOM 3606 C C . GLU B 1 194 ? -14.117 -6.793 11.516 1 90.94 194 GLU B C 1
ATOM 3608 O O . GLU B 1 194 ? -14.367 -7.891 11.016 1 90.94 194 GLU B O 1
ATOM 3613 N N . THR B 1 195 ? -14.688 -5.695 11.164 1 91.88 195 THR B N 1
ATOM 3614 C CA . THR B 1 195 ? -15.602 -5.695 10.031 1 91.88 195 THR B CA 1
ATOM 3615 C C . THR B 1 195 ? -14.852 -6.023 8.742 1 91.88 195 THR B C 1
ATOM 3617 O O . THR B 1 195 ? -15.312 -6.84 7.941 1 91.88 195 THR B O 1
ATOM 3620 N N . ILE B 1 196 ? -13.734 -5.48 8.586 1 92.94 196 ILE B N 1
ATOM 3621 C CA . ILE B 1 196 ? -12.906 -5.734 7.414 1 92.94 196 ILE B CA 1
ATOM 3622 C C . ILE B 1 196 ? -12.523 -7.211 7.367 1 92.94 196 ILE B C 1
ATOM 3624 O O . ILE B 1 196 ? -12.625 -7.855 6.316 1 92.94 196 ILE B O 1
ATOM 3628 N N . ASP B 1 197 ? -12.203 -7.734 8.508 1 94.06 197 ASP B N 1
ATOM 3629 C CA . ASP B 1 197 ? -11.758 -9.117 8.586 1 94.06 197 ASP B CA 1
ATOM 3630 C C . ASP B 1 197 ? -12.859 -10.086 8.172 1 94.06 197 ASP B C 1
ATOM 3632 O O . ASP B 1 197 ? -12.602 -11.07 7.48 1 94.06 197 ASP B O 1
ATOM 3636 N N . ILE B 1 198 ? -14.008 -9.789 8.594 1 95.44 198 ILE B N 1
ATOM 3637 C CA . ILE B 1 198 ? -15.102 -10.719 8.297 1 95.44 198 ILE B CA 1
ATOM 3638 C C . ILE B 1 198 ? -15.453 -10.641 6.816 1 95.44 198 ILE B C 1
ATOM 3640 O O . ILE B 1 198 ? -15.82 -11.641 6.207 1 95.44 198 ILE B O 1
ATOM 3644 N N . LEU B 1 199 ? -15.422 -9.461 6.227 1 96.88 199 LEU B N 1
ATOM 3645 C CA . LEU B 1 199 ? -15.617 -9.32 4.785 1 96.88 199 LEU B CA 1
ATOM 3646 C C . LEU B 1 199 ? -14.547 -10.086 4.012 1 96.88 199 LEU B C 1
ATOM 3648 O O . LEU B 1 199 ? -14.859 -10.797 3.055 1 96.88 199 LEU B O 1
ATOM 3652 N N . ASN B 1 200 ? -13.352 -9.961 4.469 1 97.5 200 ASN B N 1
ATOM 3653 C CA . ASN B 1 200 ? -12.242 -10.68 3.848 1 97.5 200 ASN B CA 1
ATOM 3654 C C . ASN B 1 200 ? -12.422 -12.188 3.953 1 97.5 200 ASN B C 1
ATOM 3656 O O . ASN B 1 200 ? -12.133 -12.922 3.004 1 97.5 200 ASN B O 1
ATOM 3660 N N . ALA B 1 201 ? -12.844 -12.602 5.094 1 97.31 201 ALA B N 1
ATOM 3661 C CA . ALA B 1 201 ? -13.039 -14.031 5.305 1 97.31 201 ALA B CA 1
ATOM 3662 C C . ALA B 1 201 ? -14.086 -14.594 4.344 1 97.31 201 ALA B C 1
ATOM 3664 O O . ALA B 1 201 ? -13.898 -15.664 3.762 1 97.31 201 ALA B O 1
ATOM 3665 N N . HIS B 1 202 ? -15.109 -13.906 4.207 1 98.31 202 HIS B N 1
ATOM 3666 C CA . HIS B 1 202 ? -16.141 -14.32 3.271 1 98.31 202 HIS B CA 1
ATOM 3667 C C . HIS B 1 202 ? -15.594 -14.438 1.854 1 98.31 202 HIS B C 1
ATOM 3669 O O . HIS B 1 202 ? -15.742 -15.477 1.209 1 98.31 202 HIS B O 1
ATOM 3675 N N . ALA B 1 203 ? -14.992 -13.367 1.419 1 98.44 203 ALA B N 1
ATOM 3676 C CA . ALA B 1 203 ? -14.477 -13.312 0.053 1 98.44 203 ALA B CA 1
ATOM 3677 C C . ALA B 1 203 ? -13.453 -14.422 -0.192 1 98.44 203 ALA B C 1
ATOM 3679 O O . ALA B 1 203 ? -13.484 -15.086 -1.234 1 98.44 203 ALA B O 1
ATOM 3680 N N . THR B 1 204 ? -12.562 -14.594 0.757 1 97.75 204 THR B N 1
ATOM 3681 C CA . THR B 1 204 ? -11.531 -15.625 0.66 1 97.75 204 THR B CA 1
ATOM 3682 C C . THR B 1 204 ? -12.164 -17 0.497 1 97.75 204 THR B C 1
ATOM 3684 O O . THR B 1 204 ? -11.711 -17.812 -0.32 1 97.75 204 THR B O 1
ATOM 3687 N N . THR B 1 205 ? -13.203 -17.234 1.217 1 97.38 205 THR B N 1
ATOM 3688 C CA . THR B 1 205 ? -13.852 -18.547 1.238 1 97.38 205 THR B CA 1
ATOM 3689 C C . THR B 1 205 ? -14.586 -18.812 -0.074 1 97.38 205 THR B C 1
ATOM 3691 O O . THR B 1 205 ? -14.391 -19.844 -0.704 1 97.38 205 THR B O 1
ATOM 3694 N N . ILE B 1 206 ? -15.305 -17.906 -0.549 1 97 206 ILE B N 1
ATOM 3695 C CA . ILE B 1 206 ? -16.172 -18.172 -1.695 1 97 206 ILE B CA 1
ATOM 3696 C C . ILE B 1 206 ? -15.344 -18.125 -2.982 1 97 206 ILE B C 1
ATOM 3698 O O . ILE B 1 206 ? -15.758 -18.656 -4.012 1 97 206 ILE B O 1
ATOM 3702 N N . ALA B 1 207 ? -14.219 -17.484 -2.887 1 96.81 207 ALA B N 1
ATOM 3703 C CA . ALA B 1 207 ? -13.383 -17.375 -4.074 1 96.81 207 ALA B CA 1
ATOM 3704 C C . ALA B 1 207 ? -12.5 -18.609 -4.238 1 96.81 207 ALA B C 1
ATOM 3706 O O . ALA B 1 207 ? -11.867 -18.797 -5.277 1 96.81 207 ALA B O 1
ATOM 3707 N N . CYS B 1 208 ? -12.461 -19.359 -3.258 1 94.69 208 CYS B N 1
ATOM 3708 C CA . CYS B 1 208 ? -11.625 -20.547 -3.301 1 94.69 208 CYS B CA 1
ATOM 3709 C C . CYS B 1 208 ? -12.336 -21.688 -4.039 1 94.69 208 CYS B C 1
ATOM 3711 O O . CYS B 1 208 ? -13.336 -22.219 -3.549 1 94.69 208 CYS B O 1
ATOM 3713 N N . LYS B 1 209 ? -11.789 -22.125 -5.09 1 91.38 209 LYS B N 1
ATOM 3714 C CA . LYS B 1 209 ? -12.414 -23.156 -5.93 1 91.38 209 LYS B CA 1
ATOM 3715 C C . LYS B 1 209 ? -12.422 -24.5 -5.23 1 91.38 209 LYS B C 1
ATOM 3717 O O . LYS B 1 209 ? -13.211 -25.391 -5.582 1 91.38 209 LYS B O 1
ATOM 3722 N N . GLU B 1 210 ? -11.578 -24.641 -4.355 1 92.25 210 GLU B N 1
ATOM 3723 C CA . GLU B 1 210 ? -11.453 -25.922 -3.666 1 92.25 210 GLU B CA 1
ATOM 3724 C C . GLU B 1 210 ? -12.414 -26.016 -2.486 1 92.25 210 GLU B C 1
ATOM 3726 O O . GLU B 1 210 ? -12.469 -27.031 -1.804 1 92.25 210 GLU B O 1
ATOM 3731 N N . LYS B 1 211 ? -13.148 -24.984 -2.283 1 93.31 211 LYS B N 1
ATOM 3732 C CA . LYS B 1 211 ? -14.094 -24.984 -1.169 1 93.31 211 LYS B CA 1
ATOM 3733 C C . LYS B 1 211 ? -15.531 -24.844 -1.667 1 93.31 211 LYS B C 1
ATOM 3735 O O . LYS B 1 211 ? -15.781 -24.234 -2.701 1 93.31 211 LYS B O 1
ATOM 3740 N N . THR B 1 212 ? -16.375 -25.5 -0.885 1 94.25 212 THR B N 1
ATOM 3741 C CA . THR B 1 212 ? -17.812 -25.344 -1.086 1 94.25 212 THR B CA 1
ATOM 3742 C C . THR B 1 212 ? -18.484 -24.828 0.184 1 94.25 212 THR B C 1
ATOM 3744 O O . THR B 1 212 ? -18.047 -25.125 1.294 1 94.25 212 THR B O 1
ATOM 3747 N N . VAL B 1 213 ? -19.469 -24.047 -0.031 1 95.38 213 VAL B N 1
ATOM 3748 C CA . VAL B 1 213 ? -20.172 -23.469 1.107 1 95.38 213 VAL B CA 1
ATOM 3749 C C . VAL B 1 213 ? -21.672 -23.812 1.029 1 95.38 213 VAL B C 1
ATOM 3751 O O . VAL B 1 213 ? -22.203 -23.984 -0.062 1 95.38 213 VAL B O 1
ATOM 3754 N N . SER B 1 214 ? -22.328 -23.922 2.156 1 95.25 214 SER B N 1
ATOM 3755 C CA . SER B 1 214 ? -23.734 -24.266 2.229 1 95.25 214 SER B CA 1
ATOM 3756 C C . SER B 1 214 ? -24.609 -23.047 2.016 1 95.25 214 SER B C 1
ATOM 3758 O O . SER B 1 214 ? -24.125 -21.906 2.014 1 95.25 214 SER B O 1
ATOM 3760 N N . ASP B 1 215 ? -25.875 -23.312 1.819 1 95.81 215 ASP B N 1
ATOM 3761 C CA . ASP B 1 215 ? -26.844 -22.219 1.716 1 95.81 215 ASP B CA 1
ATOM 3762 C C . ASP B 1 215 ? -26.906 -21.406 3.01 1 95.81 215 ASP B C 1
ATOM 3764 O O . ASP B 1 215 ? -27.125 -20.203 2.979 1 95.81 215 ASP B O 1
ATOM 3768 N N . GLU B 1 216 ? -26.703 -22.109 4.102 1 96.5 216 GLU B N 1
ATOM 3769 C CA . GLU B 1 216 ? -26.703 -21.438 5.398 1 96.5 216 GLU B CA 1
ATOM 3770 C C . GLU B 1 216 ? -25.594 -20.406 5.5 1 96.5 216 GLU B C 1
ATOM 3772 O O . GLU B 1 216 ? -25.781 -19.328 6.086 1 96.5 216 GLU B O 1
ATOM 3777 N N . PHE B 1 217 ? -24.469 -20.719 4.949 1 97.69 217 PHE B N 1
ATOM 3778 C CA . PHE B 1 217 ? -23.344 -19.797 4.902 1 97.69 217 PHE B CA 1
ATOM 3779 C C . PHE B 1 217 ? -23.75 -18.484 4.238 1 97.69 217 PHE B C 1
ATOM 3781 O O . PHE B 1 217 ? -23.531 -17.406 4.797 1 97.69 217 PHE B O 1
ATOM 3788 N N . HIS B 1 218 ? -24.406 -18.562 3.125 1 96.94 218 HIS B N 1
ATOM 3789 C CA . HIS B 1 218 ? -24.828 -17.375 2.377 1 96.94 218 HIS B CA 1
ATOM 3790 C C . HIS B 1 218 ? -25.906 -16.609 3.141 1 96.94 218 HIS B C 1
ATOM 3792 O O . HIS B 1 218 ? -25.859 -15.375 3.191 1 96.94 218 HIS B O 1
ATOM 3798 N N . ARG B 1 219 ? -26.719 -17.312 3.707 1 97.19 219 ARG B N 1
ATOM 3799 C CA . ARG B 1 219 ? -27.828 -16.703 4.43 1 97.19 219 ARG B CA 1
ATOM 3800 C C . ARG B 1 219 ? -27.312 -15.906 5.629 1 97.19 219 ARG B C 1
ATOM 3802 O O . ARG B 1 219 ? -27.766 -14.781 5.871 1 97.19 219 ARG B O 1
ATOM 3809 N N . ARG B 1 220 ? -26.422 -16.469 6.332 1 97.69 220 ARG B N 1
ATOM 3810 C CA . ARG B 1 220 ? -25.906 -15.828 7.535 1 97.69 220 ARG B CA 1
ATOM 3811 C C . ARG B 1 220 ? -25.062 -14.602 7.18 1 97.69 220 ARG B C 1
ATOM 3813 O O . ARG B 1 220 ? -25.109 -13.586 7.887 1 97.69 220 ARG B O 1
ATOM 3820 N N . PHE B 1 221 ? -24.312 -14.711 6.164 1 98.06 221 PHE B N 1
ATOM 3821 C CA . PHE B 1 221 ? -23.547 -13.547 5.734 1 98.06 221 PHE B CA 1
ATOM 3822 C C . PHE B 1 221 ? -24.484 -12.422 5.285 1 98.06 221 PHE B C 1
ATOM 3824 O O . PHE B 1 221 ? -24.297 -11.266 5.66 1 98.06 221 PHE B O 1
ATOM 3831 N N . ALA B 1 222 ? -25.469 -12.781 4.5 1 97.12 222 ALA B N 1
ATOM 3832 C CA . ALA B 1 222 ? -26.438 -11.797 4.031 1 97.12 222 ALA B CA 1
ATOM 3833 C C . ALA B 1 222 ? -27.156 -11.125 5.203 1 97.12 222 ALA B C 1
ATOM 3835 O O . ALA B 1 222 ? -27.406 -9.914 5.176 1 97.12 222 ALA B O 1
ATOM 3836 N N . HIS B 1 223 ? -27.438 -11.898 6.141 1 96.38 223 HIS B N 1
ATOM 3837 C CA . HIS B 1 223 ? -28.078 -11.352 7.332 1 96.38 223 HIS B CA 1
ATOM 3838 C C . HIS B 1 223 ? -27.156 -10.352 8.039 1 96.38 223 HIS B C 1
ATOM 3840 O O . HIS B 1 223 ? -27.594 -9.273 8.445 1 96.38 223 HIS B O 1
ATOM 3846 N N . PHE B 1 224 ? -25.922 -10.672 8.211 1 95.62 224 PHE B N 1
ATOM 3847 C CA . PHE B 1 224 ? -24.953 -9.766 8.82 1 95.62 224 PHE B CA 1
ATOM 3848 C C . PHE B 1 224 ? -24.891 -8.445 8.07 1 95.62 224 PHE B C 1
ATOM 3850 O O . PHE B 1 224 ? -24.969 -7.375 8.68 1 95.62 224 PHE B O 1
ATOM 3857 N N . ILE B 1 225 ? -24.781 -8.562 6.758 1 95.31 225 ILE B N 1
ATOM 3858 C CA . ILE B 1 225 ? -24.688 -7.371 5.914 1 95.31 225 ILE B CA 1
ATOM 3859 C C . ILE B 1 225 ? -25.938 -6.52 6.094 1 95.31 225 ILE B C 1
ATOM 3861 O O . ILE B 1 225 ? -25.844 -5.293 6.219 1 95.31 225 ILE B O 1
ATOM 3865 N N . THR B 1 226 ? -27.047 -7.109 6.121 1 93.81 226 THR B N 1
ATOM 3866 C CA . THR B 1 226 ? -28.312 -6.406 6.242 1 93.81 226 THR B CA 1
ATOM 3867 C C . THR B 1 226 ? -28.391 -5.656 7.57 1 93.81 226 THR B C 1
ATOM 3869 O O . THR B 1 226 ? -28.672 -4.457 7.594 1 93.81 226 THR B O 1
ATOM 3872 N N . VAL B 1 227 ? -28.125 -6.34 8.625 1 91.56 227 VAL B N 1
ATOM 3873 C CA . VAL B 1 227 ? -28.234 -5.734 9.945 1 91.56 227 VAL B CA 1
ATOM 3874 C C . VAL B 1 227 ? -27.156 -4.664 10.109 1 91.56 227 VAL B C 1
ATOM 3876 O O . VAL B 1 227 ? -27.391 -3.623 10.727 1 91.56 227 VAL B O 1
ATOM 3879 N N . PHE B 1 228 ? -26.016 -4.957 9.594 1 90.75 228 PHE B N 1
ATOM 3880 C CA . PHE B 1 228 ? -24.891 -4.02 9.641 1 90.75 228 PHE B CA 1
ATOM 3881 C C . PHE B 1 228 ? -25.266 -2.711 8.945 1 90.75 228 PHE B C 1
ATOM 3883 O O . PHE B 1 228 ? -24.969 -1.629 9.461 1 90.75 228 PHE B O 1
ATOM 3890 N N . THR B 1 229 ? -25.859 -2.762 7.793 1 88.81 229 THR B N 1
ATOM 3891 C CA . THR B 1 229 ? -26.203 -1.591 6.996 1 88.81 229 THR B CA 1
ATOM 3892 C C . THR B 1 229 ? -27.391 -0.85 7.602 1 88.81 229 THR B C 1
ATOM 3894 O O . THR B 1 229 ? -27.484 0.375 7.496 1 88.81 229 THR B O 1
ATOM 3897 N N . GLU B 1 230 ? -28.297 -1.555 8.133 1 84.69 230 GLU B N 1
ATOM 3898 C CA . GLU B 1 230 ? -29.5 -0.951 8.703 1 84.69 230 GLU B CA 1
ATOM 3899 C C . GLU B 1 230 ? -29.188 -0.214 10 1 84.69 230 GLU B C 1
ATOM 3901 O O . GLU B 1 230 ? -29.766 0.838 10.281 1 84.69 230 GLU B O 1
ATOM 3906 N N . HIS B 1 231 ? -28.531 -0.826 10.828 1 72.12 231 HIS B N 1
ATOM 3907 C CA . HIS B 1 231 ? -28.297 -0.267 12.156 1 72.12 231 HIS B CA 1
ATOM 3908 C C . HIS B 1 231 ? -27 0.545 12.188 1 72.12 231 HIS B C 1
ATOM 3910 O O . HIS B 1 231 ? -26.781 1.33 13.117 1 72.12 231 HIS B O 1
ATOM 3916 N N . GLY B 1 232 ? -26 0.171 11.438 1 55.72 232 GLY B N 1
ATOM 3917 C CA . GLY B 1 232 ? -24.609 0.546 11.656 1 55.72 232 GLY B CA 1
ATOM 3918 C C . GLY B 1 232 ? -24.312 1.968 11.227 1 55.72 232 GLY B C 1
ATOM 3919 O O . GLY B 1 232 ? -24.391 2.293 10.039 1 55.72 232 GLY B 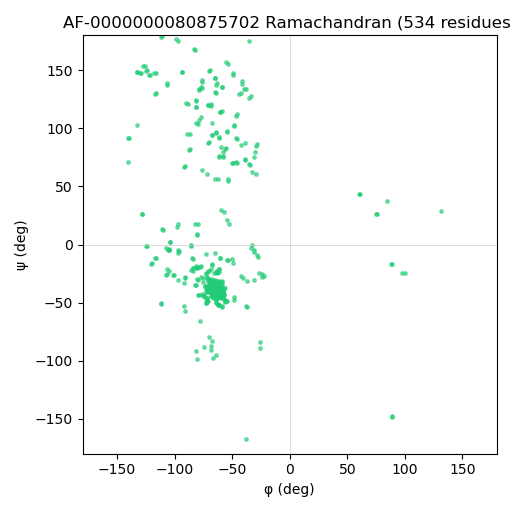O 1
ATOM 3920 N N . ASP B 1 233 ? -24.844 2.891 11.781 1 54.03 233 ASP B N 1
ATOM 3921 C CA . ASP B 1 233 ? -23.938 4.023 11.844 1 54.03 233 ASP B CA 1
ATOM 3922 C C . ASP B 1 233 ? -22.484 3.549 11.984 1 54.03 233 ASP B C 1
ATOM 3924 O O . ASP B 1 233 ? -21.594 4.352 12.234 1 54.03 233 ASP B O 1
ATOM 3928 N N . GLY B 1 234 ? -22.266 2.332 12.039 1 51.34 234 GLY B N 1
ATOM 3929 C CA . GLY B 1 234 ? -21.297 1.561 12.805 1 51.34 234 GLY B CA 1
ATOM 3930 C C . GLY B 1 234 ? -20.047 1.218 12.008 1 51.34 234 GLY B C 1
ATOM 3931 O O . GLY B 1 234 ? -19.406 0.193 12.258 1 51.34 234 GLY B O 1
ATOM 3932 N N . PHE B 1 235 ? -20.172 1.556 10.719 1 53.69 235 PHE B N 1
ATOM 3933 C CA . PHE B 1 235 ? -18.875 1.192 10.141 1 53.69 235 PHE B CA 1
ATOM 3934 C C . PHE B 1 235 ? -17.75 1.488 11.125 1 53.69 235 PHE B C 1
ATOM 3936 O O . PHE B 1 235 ? -16.703 0.844 11.078 1 53.69 235 PHE B O 1
ATOM 3943 N N . GLU B 1 236 ? -18.062 2.562 11.898 1 51.59 236 GLU B N 1
ATOM 3944 C CA . GLU B 1 236 ? -16.969 3.203 12.625 1 51.59 236 GLU B CA 1
ATOM 3945 C C . GLU B 1 236 ? -16.531 2.365 13.828 1 51.59 236 GLU B C 1
ATOM 3947 O O . GLU B 1 236 ? -15.344 2.254 14.117 1 51.59 236 GLU B O 1
ATOM 3952 N N . GLN B 1 237 ? -17.062 2.432 15.094 1 52.44 237 GLN B N 1
ATOM 3953 C CA . GLN B 1 237 ? -16.312 2.299 16.344 1 52.44 237 GLN B CA 1
ATOM 3954 C C . GLN B 1 237 ? -17.109 1.482 17.359 1 52.44 237 GLN B C 1
ATOM 3956 O O . GLN B 1 237 ? -18.188 1.885 17.781 1 52.44 237 GLN B O 1
ATOM 3961 N N . GLY B 1 238 ? -17.328 -0.051 17.203 1 63.84 238 GLY B N 1
ATOM 3962 C CA . GLY B 1 238 ? -17.312 -0.626 18.531 1 63.84 238 GLY B CA 1
ATOM 3963 C C . GLY B 1 238 ? -18.484 -1.557 18.797 1 63.84 238 GLY B C 1
ATOM 3964 O O . GLY B 1 238 ? -18.984 -1.629 19.922 1 63.84 238 GLY B O 1
ATOM 3965 N N . TYR B 1 239 ? -19.156 -2.371 17.531 1 80.38 239 TYR B N 1
ATOM 3966 C CA . TYR B 1 239 ? -20.266 -3.242 17.906 1 80.38 239 TYR B CA 1
ATOM 3967 C C . TYR B 1 239 ? -19.75 -4.48 18.641 1 80.38 239 TYR B C 1
ATOM 3969 O O . TYR B 1 239 ? -20.547 -5.258 19.172 1 80.38 239 TYR B O 1
ATOM 3977 N N . LEU B 1 240 ? -18.547 -4.609 18.656 1 85.62 240 LEU B N 1
ATOM 3978 C CA . LEU B 1 240 ? -17.984 -5.75 19.375 1 85.62 240 LEU B CA 1
ATOM 3979 C C . LEU B 1 240 ? -17.562 -5.348 20.781 1 85.62 240 LEU B C 1
ATOM 3981 O O . LEU B 1 240 ? -17.141 -6.195 21.578 1 85.62 240 LEU B O 1
ATOM 3985 N N . SER B 1 241 ? -17.719 -4.004 20.938 1 80.25 241 SER B N 1
ATOM 3986 C CA . SER B 1 241 ? -17.438 -3.49 22.281 1 80.25 241 SER B CA 1
ATOM 3987 C C . SER B 1 241 ? -18.719 -3.105 23 1 80.25 241 SER B C 1
ATOM 3989 O O . SER B 1 241 ? -19.656 -2.582 22.391 1 80.25 241 SER B O 1
ATOM 3991 N N . GLY B 1 242 ? -18.828 -3.439 24.344 1 80.25 242 GLY B N 1
ATOM 3992 C CA . GLY B 1 242 ? -20 -3.105 25.109 1 80.25 242 GLY B CA 1
ATOM 3993 C C . GLY B 1 242 ? -21.078 -4.168 25.047 1 80.25 242 GLY B C 1
ATOM 3994 O O . GLY B 1 242 ? -20.781 -5.355 24.906 1 80.25 242 GLY B O 1
ATOM 3995 N N . ASP B 1 243 ? -22.328 -3.713 25.125 1 83.75 243 ASP B N 1
ATOM 3996 C CA . ASP B 1 243 ? -23.438 -4.648 25.125 1 83.75 243 ASP B CA 1
ATOM 3997 C C . ASP B 1 243 ? -23.719 -5.172 23.719 1 83.75 243 ASP B C 1
ATOM 3999 O O . ASP B 1 243 ? -23.688 -4.414 22.75 1 83.75 243 ASP B O 1
ATOM 4003 N N . PRO B 1 244 ? -23.922 -6.43 23.672 1 87.19 244 PRO B N 1
ATOM 4004 C CA . PRO B 1 244 ? -24.203 -7.023 22.359 1 87.19 244 PRO B CA 1
ATOM 4005 C C . PRO B 1 244 ? -25.422 -6.422 21.688 1 87.19 244 PRO B C 1
ATOM 4007 O O . PRO B 1 244 ? -26.422 -6.125 22.359 1 87.19 244 PRO B O 1
ATOM 4010 N N . THR B 1 245 ? -25.281 -6.148 20.453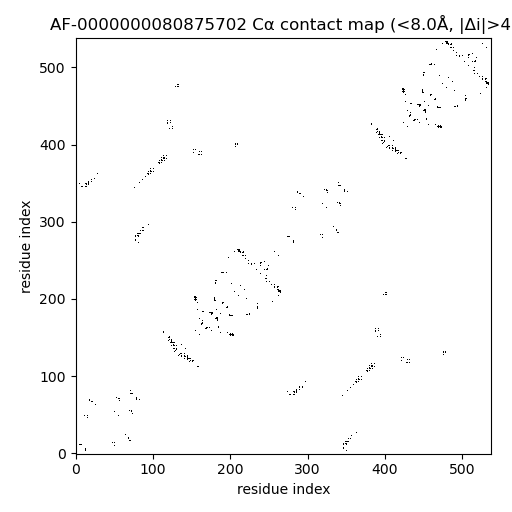 1 87.31 245 THR B N 1
ATOM 4011 C CA . THR B 1 245 ? -26.359 -5.676 19.594 1 87.31 245 THR B CA 1
ATOM 4012 C C . THR B 1 245 ? -26.734 -6.742 18.562 1 87.31 245 THR B C 1
ATOM 4014 O O . THR B 1 245 ? -26.172 -7.836 18.562 1 87.31 245 THR B O 1
ATOM 4017 N N . GLU B 1 246 ? -27.703 -6.414 17.75 1 89.5 246 GLU B N 1
ATOM 4018 C CA . GLU B 1 246 ? -28.094 -7.324 16.672 1 89.5 246 GLU B CA 1
ATOM 4019 C C . GLU B 1 246 ? -26.938 -7.562 15.703 1 89.5 246 GLU B C 1
ATOM 4021 O O . GLU B 1 246 ? -26.781 -8.664 15.172 1 89.5 246 GLU B O 1
ATOM 4026 N N . VAL B 1 247 ? -26.203 -6.527 15.57 1 90.81 247 VAL B N 1
ATOM 4027 C CA . VAL B 1 247 ? -25.047 -6.645 14.68 1 90.81 247 VAL B CA 1
ATOM 4028 C C . VAL B 1 247 ? -24.016 -7.586 15.289 1 90.81 247 VAL B C 1
ATOM 4030 O O . VAL B 1 247 ? -23.422 -8.406 14.586 1 90.81 247 VAL B O 1
ATOM 4033 N N . THR B 1 248 ? -23.812 -7.496 16.594 1 91.44 248 THR B N 1
ATOM 4034 C CA . THR B 1 248 ? -22.875 -8.359 17.297 1 91.44 248 THR B CA 1
ATOM 4035 C C . THR B 1 248 ? -23.266 -9.828 17.141 1 91.44 248 THR B C 1
ATOM 4037 O O . THR B 1 248 ? -22.422 -10.672 16.812 1 91.44 248 THR B O 1
ATOM 4040 N N . ASP B 1 249 ? -24.516 -10.031 17.281 1 92.25 249 ASP B N 1
ATOM 4041 C CA . ASP B 1 249 ? -25 -11.406 17.172 1 92.25 249 ASP B CA 1
ATOM 4042 C C . ASP B 1 249 ? -24.828 -11.938 15.75 1 92.25 249 ASP B C 1
ATOM 4044 O O . ASP B 1 249 ? -24.375 -13.07 15.562 1 92.25 249 ASP B O 1
ATOM 4048 N N . ALA B 1 250 ? -25.203 -11.133 14.797 1 94 250 ALA B N 1
ATOM 4049 C CA . ALA B 1 250 ? -25.078 -11.547 13.398 1 94 250 ALA B CA 1
ATOM 4050 C C . ALA B 1 250 ? -23.609 -11.812 13.039 1 94 250 ALA B C 1
ATOM 4052 O O . ALA B 1 250 ? -23.328 -12.758 12.297 1 94 250 ALA B O 1
ATOM 4053 N N . TYR B 1 251 ? -22.781 -11.031 13.602 1 93.81 251 TYR B N 1
ATOM 4054 C CA . TYR B 1 251 ? -21.359 -11.203 13.391 1 93.81 251 TYR B CA 1
ATOM 4055 C C . TYR B 1 251 ? -20.891 -12.562 13.891 1 93.81 251 TYR B C 1
ATOM 4057 O O . TYR B 1 251 ? -20.25 -13.32 13.148 1 93.81 251 TYR B O 1
ATOM 4065 N N . TRP B 1 252 ? -21.203 -12.859 15.07 1 94.94 252 TRP B N 1
ATOM 4066 C CA . TRP B 1 252 ? -20.734 -14.102 15.68 1 94.94 252 TRP B CA 1
ATOM 4067 C C . TRP B 1 252 ? -21.406 -15.312 15.031 1 94.94 252 TRP B C 1
ATOM 4069 O O . TRP B 1 252 ? -20.781 -16.375 14.914 1 94.94 252 TRP B O 1
ATOM 4079 N N . GLU B 1 253 ? -22.594 -15.195 14.594 1 96.12 253 GLU B N 1
ATOM 4080 C CA . GLU B 1 253 ? -23.266 -16.281 13.883 1 96.12 253 GLU B CA 1
ATOM 4081 C C . GLU B 1 253 ? -22.562 -16.594 12.57 1 96.12 253 GLU B C 1
ATOM 4083 O O . GLU B 1 253 ? -22.375 -17.766 12.234 1 96.12 253 GLU B O 1
ATOM 4088 N N . PHE B 1 254 ? -22.203 -15.578 11.898 1 97.25 254 PHE B N 1
ATOM 4089 C CA . PHE B 1 254 ? -21.5 -15.828 10.641 1 97.25 254 PHE B CA 1
ATOM 4090 C C . PHE B 1 254 ? -20.109 -16.391 10.898 1 97.25 254 PHE B C 1
ATOM 4092 O O . PHE B 1 254 ? -19.641 -17.281 10.188 1 97.25 254 PHE B O 1
ATOM 4099 N N . MET B 1 255 ? -19.469 -15.852 11.914 1 95.94 255 MET B N 1
ATOM 4100 C CA . MET B 1 255 ? -18.141 -16.359 12.273 1 95.94 255 MET B CA 1
ATOM 4101 C C . MET B 1 255 ? -18.188 -17.859 12.555 1 95.94 255 MET B C 1
ATOM 4103 O O . MET B 1 255 ? -17.281 -18.594 12.172 1 95.94 255 MET B O 1
ATOM 4107 N N . ARG B 1 256 ? -19.188 -18.234 13.125 1 95.12 256 ARG B N 1
ATOM 4108 C CA . ARG B 1 256 ? -19.375 -19.656 13.391 1 95.12 256 ARG B CA 1
ATOM 4109 C C . ARG B 1 256 ? -19.562 -20.438 12.094 1 95.12 256 ARG B C 1
ATOM 4111 O O . ARG B 1 256 ? -19.062 -21.547 11.945 1 95.12 256 ARG B O 1
ATOM 4118 N N . CYS B 1 257 ? -20.219 -19.875 11.148 1 95.31 257 CYS B N 1
ATOM 4119 C CA . CYS B 1 257 ? -20.484 -20.516 9.867 1 95.31 257 CYS B CA 1
ATOM 4120 C C . CYS B 1 257 ? -19.203 -20.766 9.094 1 95.31 257 CYS B C 1
ATOM 4122 O O . CYS B 1 257 ? -19.094 -21.734 8.344 1 95.31 257 CYS B O 1
ATOM 4124 N N . LEU B 1 258 ? -18.25 -19.906 9.312 1 95 258 LEU B N 1
ATOM 4125 C CA . LEU B 1 258 ? -16.969 -20.047 8.625 1 95 258 LEU B CA 1
ATOM 4126 C C . LEU B 1 258 ? -16.297 -21.359 9 1 95 258 LEU B C 1
ATOM 4128 O O . LEU B 1 258 ? -15.539 -21.922 8.203 1 95 258 LEU B O 1
ATOM 4132 N N . ASN B 1 259 ? -16.656 -21.844 10.094 1 92 259 ASN B N 1
ATOM 4133 C CA . ASN B 1 259 ? -16.047 -23.062 10.586 1 92 259 ASN B CA 1
ATOM 4134 C C . ASN B 1 259 ? -16.938 -24.281 10.344 1 92 259 ASN B C 1
ATOM 4136 O O . ASN B 1 259 ? -16.453 -25.391 10.172 1 92 259 ASN B O 1
ATOM 4140 N N . THR B 1 260 ? -18.188 -24.062 10.258 1 93.44 260 THR B N 1
ATOM 4141 C CA . THR B 1 260 ? -19.094 -25.188 10.266 1 93.44 260 THR B CA 1
ATOM 4142 C C . THR B 1 260 ? -19.688 -25.422 8.883 1 93.44 260 THR B C 1
ATOM 4144 O O . THR B 1 260 ? -20.094 -26.531 8.539 1 93.44 260 THR B O 1
ATOM 4147 N N . GLU B 1 261 ? -19.766 -24.375 8.07 1 93.94 261 GLU B N 1
ATOM 4148 C CA . GLU B 1 261 ? -20.531 -24.453 6.832 1 93.94 261 GLU B CA 1
ATOM 4149 C C . GLU B 1 261 ? -19.625 -24.438 5.613 1 93.94 261 GLU B C 1
ATOM 4151 O O . GLU B 1 261 ? -20.062 -24.156 4.5 1 93.94 261 GLU B O 1
ATOM 4156 N N . VAL B 1 262 ? -18.359 -24.609 5.812 1 94.5 262 VAL B N 1
ATOM 4157 C CA . VAL B 1 262 ? -17.375 -24.625 4.738 1 94.5 262 VAL B CA 1
ATOM 4158 C C . VAL B 1 262 ? -16.703 -26 4.656 1 94.5 262 VAL B C 1
ATOM 4160 O O . VAL B 1 262 ? -16.297 -26.547 5.676 1 94.5 262 VAL B O 1
ATOM 4163 N N . ARG B 1 263 ? -16.672 -26.547 3.428 1 92.19 263 ARG B N 1
ATOM 4164 C CA . ARG B 1 263 ? -16.047 -27.859 3.215 1 92.19 263 ARG B CA 1
ATOM 4165 C C . ARG B 1 263 ? -15.117 -27.828 2.01 1 92.19 263 ARG B C 1
ATOM 4167 O O . ARG B 1 263 ? -15.305 -27.031 1.088 1 92.19 263 ARG B O 1
ATOM 4174 N N . TRP B 1 264 ? -14.094 -28.609 2.086 1 91.31 264 TRP B N 1
ATOM 4175 C CA . TRP B 1 264 ? -13.227 -28.766 0.926 1 91.31 264 TRP B CA 1
ATOM 4176 C C . TRP B 1 264 ? -13.867 -29.672 -0.121 1 91.31 264 TRP B C 1
ATOM 4178 O O . TRP B 1 264 ? -14.516 -30.672 0.22 1 91.31 264 TRP B O 1
ATOM 4188 N N . VAL B 1 265 ? -13.625 -29.234 -1.313 1 87.62 265 VAL B N 1
ATOM 4189 C CA . VAL B 1 265 ? -14.148 -30.047 -2.396 1 87.62 265 VAL B CA 1
ATOM 4190 C C . VAL B 1 265 ? -13.453 -31.406 -2.395 1 87.62 265 VAL B C 1
ATOM 4192 O O . VAL B 1 265 ? -12.219 -31.484 -2.357 1 87.62 265 VAL B O 1
ATOM 4195 N N . GLY B 1 266 ? -14.227 -32.469 -2.463 1 76.75 266 GLY B N 1
ATOM 4196 C CA . GLY B 1 266 ? -13.719 -33.844 -2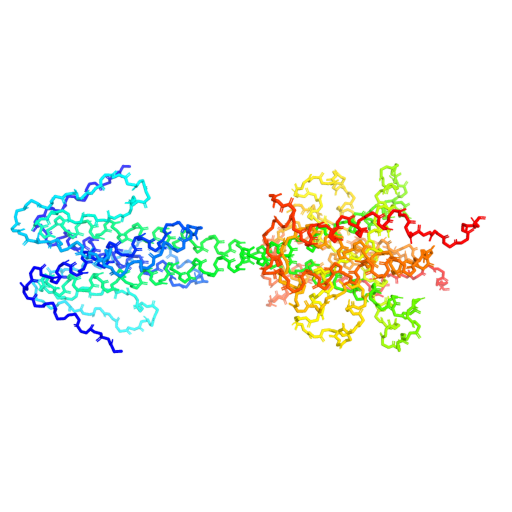.422 1 76.75 266 GLY B CA 1
ATOM 4197 C C . GLY B 1 266 ? -13.805 -34.469 -1.043 1 76.75 266 GLY B C 1
ATOM 4198 O O . GLY B 1 266 ? -13.578 -35.688 -0.887 1 76.75 266 GLY B O 1
ATOM 4199 N N . ASP B 1 267 ? -13.82 -33.656 -0.087 1 67.5 267 ASP B N 1
ATOM 4200 C CA . ASP B 1 267 ? -14.055 -34.219 1.233 1 67.5 267 ASP B CA 1
ATOM 4201 C C . ASP B 1 267 ? -15.398 -34.969 1.288 1 67.5 267 ASP B C 1
ATOM 4203 O O . ASP B 1 267 ? -16.422 -34.406 0.844 1 67.5 267 ASP B O 1
ATOM 4207 N N . SER B 1 268 ? -15.391 -36.094 0.824 1 52.56 268 SER B N 1
ATOM 4208 C CA . SER B 1 268 ? -16.547 -36.969 0.922 1 52.56 268 SER B CA 1
ATOM 4209 C C . SER B 1 268 ? -17.312 -36.75 2.225 1 52.56 268 SER B C 1
ATOM 4211 O O . SER B 1 268 ? -16.703 -36.469 3.264 1 52.56 268 SER B O 1
ATOM 4213 N N . ASP B 1 269 ? -18.641 -36.531 2.092 1 43.38 269 ASP B N 1
ATOM 4214 C CA . ASP B 1 269 ? -19.438 -36.844 3.277 1 43.38 269 ASP B CA 1
ATOM 4215 C C . ASP B 1 269 ? -19.016 -38.156 3.885 1 43.38 269 ASP B C 1
ATOM 4217 O O . ASP B 1 269 ? -18.703 -39.125 3.16 1 43.38 269 ASP B O 1
#

Secondary structure (DSSP, 8-state):
--------SSHHHHHHHHHHHHHHHHHTS-TTS------SS----------SS------S--TT-TT------SSHHHHHHHHHHHHHHHHHHHHHHHHHHHHHHHHHHHHHHHHHHHHHHHHHHHHHHIIIIIS---HHHHHHHHHHHHHHTS--HHHHHHHHHSS-----HHHHHHHHSS-HHHHTT---HHHHHHHHHHHHHHH-TTEEE-HHHHHHHHHHHHHHHHH-S-SSS-TTSSS--HHHHHHHHHHHHHHHSEEETT---/--------SSHHHHHHHHHHHHHHHHHHH-TTS------SS----------SS---------GGGTT------SSHHHHHHHHHHHHHHHHHHHHHHHHHHHHHHHHHHHHHHHHHHHHHHHHHHHHHHIIIIIS---HHHHHHHHHHHHHHTS--HHHHHHHHHSS-----HHHHHHHHSS-HHHHTT---HHHHHHHHHHHHHHH-TTEEE-HHHHHHHHHHHHHHHHH-STTSS-TTSSS--HHHHHHHHHHHHHHHSEEETT---

Organism: NCBI:txid59557

Nearest PDB structures (foldseek):
  5c22-assembly4_D  TM=3.089E-01  e=5.267E+00  Escherichia coli
  5c22-assembly3_C  TM=2.894E-01  e=5.267E+00  Escherichia coli
  4kc9-assembly1_A  TM=2.471E-01  e=5.267E+00  Homo sapiens

Foldseek 3Di:
DPPDLPPDVDPCSVVVVLVVLQVVLVVPFDPPDPDPDPPPPPVPPVPPPPDPDFLPPPDPDDPSSVLRLSQGDPPVVSNVVSVVVSVVVVVVVVVVVVVVVVVVVVVCLLVVLVVVLCVLLVLLVVLVCCVPPVVNHDPVSVVSVVSNVLSVLWDQLQVVLCCCPDPRVDDPQVVSCVQQVDGSVVSNPQDDVLSRVLSRLSNSQVSDPQKDFDPVLVVLSNQLSVCCVVPPVPSPDDCVHDDHDPNNVSSVVNVVRSPVGMDTPPPDD/DPPPLPPDVDPVSVVVVLVVLQVVLVVPFDPPDPDDPPPPPPVPPVPPPPDPDFLPPPDPPDPSSVLRLSQGDPPVVSNVVSVVVSVVVVVVVVVVVVVVVVVVVVVCVLVVLVVVLCVLLVLLVVLVCCVPPVVNHDPVSVVSVVSNVLSVLWDQLQVVLCCCPDPRVDDPQVVSCVQQVDGSVVSNPADDVLSRVLSRLSNSQVSDPQKDFDPVLVVLSNQLSVVCVVPPVPSYDACPHDDHDPNNVSSVVNVVRSPVGMDTHPPDD

Radius of gyration: 31.73 Å; Cα contacts (8 Å, |Δi|>4): 587; chains: 2; bounding box: 59×97×68 Å

pLDDT: mean 72.33, std 28.0, range [17.98, 98.44]